Protein AF-A0A925XJ04-F1 (afdb_monomer_lite)

Structure (mmCIF, N/CA/C/O backbone):
data_AF-A0A925XJ04-F1
#
_entry.id   AF-A0A925XJ04-F1
#
loop_
_atom_site.group_PDB
_atom_site.id
_atom_site.type_symbol
_atom_site.label_atom_id
_atom_site.label_alt_id
_atom_site.label_comp_id
_atom_site.label_asym_id
_atom_site.label_entity_id
_atom_site.label_seq_id
_atom_site.pdbx_PDB_ins_code
_atom_site.Cartn_x
_atom_site.Cartn_y
_atom_site.Cartn_z
_atom_site.occupancy
_atom_site.B_iso_or_equiv
_atom_site.auth_seq_id
_atom_site.auth_comp_id
_atom_site.auth_asym_id
_atom_site.auth_atom_id
_atom_site.pdbx_PDB_model_num
ATOM 1 N N . ARG A 1 1 ? -21.674 -12.844 36.678 1.00 76.94 1 ARG A N 1
ATOM 2 C CA . ARG A 1 1 ? -20.861 -11.902 37.488 1.00 76.94 1 ARG A CA 1
ATOM 3 C C . ARG A 1 1 ? -21.159 -10.450 37.119 1.00 76.94 1 ARG A C 1
ATOM 5 O O . ARG A 1 1 ? -21.775 -9.791 37.933 1.00 76.94 1 ARG A O 1
ATOM 12 N N . ASP A 1 2 ? -20.842 -9.967 35.911 1.00 85.88 2 ASP A N 1
ATOM 13 C CA . ASP A 1 2 ? -21.192 -8.582 35.511 1.00 85.88 2 ASP A CA 1
ATOM 14 C C . ASP A 1 2 ? -22.709 -8.301 35.586 1.00 85.88 2 ASP A C 1
ATOM 16 O O . ASP A 1 2 ? -23.141 -7.323 36.190 1.00 85.88 2 ASP A O 1
ATOM 20 N N . ALA A 1 3 ? -23.526 -9.244 35.099 1.00 86.69 3 ALA A N 1
ATOM 21 C CA . ALA A 1 3 ? -24.985 -9.147 35.174 1.00 86.69 3 ALA A CA 1
ATOM 22 C C . ALA A 1 3 ? -25.527 -8.986 36.609 1.00 86.69 3 ALA A C 1
ATOM 24 O O . ALA A 1 3 ? -26.450 -8.213 36.834 1.00 86.69 3 ALA A O 1
ATOM 25 N N . GLU A 1 4 ? -24.932 -9.680 37.582 1.00 89.44 4 GLU A N 1
ATOM 26 C CA . GLU A 1 4 ? -25.320 -9.614 38.998 1.00 89.44 4 GLU A CA 1
ATOM 27 C C . GLU A 1 4 ? -25.029 -8.233 39.594 1.00 89.44 4 GLU A C 1
ATOM 29 O O . GLU A 1 4 ? -25.876 -7.652 40.268 1.00 89.44 4 GLU A O 1
ATOM 34 N N . SER A 1 5 ? -23.856 -7.671 39.285 1.00 90.81 5 SER A N 1
ATOM 35 C CA . SER A 1 5 ? -23.479 -6.332 39.743 1.00 90.81 5 SER A CA 1
ATOM 36 C C . SER A 1 5 ? -24.408 -5.261 39.174 1.00 90.81 5 SER A C 1
ATOM 38 O O . SER A 1 5 ? -24.894 -4.421 39.925 1.00 90.81 5 SER A O 1
ATOM 40 N N . GLN A 1 6 ? -24.701 -5.324 37.870 1.00 91.62 6 GLN A N 1
ATOM 41 C CA . GLN A 1 6 ? -25.599 -4.375 37.204 1.00 91.62 6 GLN A CA 1
ATOM 42 C C . GLN A 1 6 ? -27.034 -4.464 37.734 1.00 91.62 6 GLN A C 1
ATOM 44 O O . GLN A 1 6 ? -27.699 -3.443 37.879 1.00 91.62 6 GLN A O 1
ATOM 49 N N . ILE A 1 7 ? -27.525 -5.677 38.017 1.00 92.00 7 ILE A N 1
ATOM 50 C CA . ILE A 1 7 ? -28.859 -5.868 38.599 1.00 92.00 7 ILE A CA 1
ATOM 51 C C . ILE A 1 7 ? -28.912 -5.248 39.996 1.00 92.00 7 ILE A C 1
ATOM 53 O O . ILE A 1 7 ? -29.837 -4.490 40.267 1.00 92.00 7 ILE A O 1
ATOM 57 N N . ARG A 1 8 ? -27.917 -5.506 40.854 1.00 90.94 8 ARG A N 1
ATOM 58 C CA . ARG A 1 8 ? -27.863 -4.927 42.204 1.00 90.94 8 ARG A CA 1
ATOM 59 C C . ARG A 1 8 ? -27.814 -3.399 42.177 1.00 90.94 8 ARG A C 1
ATOM 61 O O . ARG A 1 8 ? -28.630 -2.768 42.835 1.00 90.94 8 ARG A O 1
ATOM 68 N N . GLU A 1 9 ? -26.932 -2.820 41.367 1.00 92.12 9 GLU A N 1
ATOM 69 C CA . GLU A 1 9 ? -26.820 -1.364 41.197 1.00 92.12 9 GLU A CA 1
ATOM 70 C C . GLU A 1 9 ? -28.155 -0.745 40.754 1.00 92.12 9 GLU A C 1
ATOM 72 O O . GLU A 1 9 ? -28.598 0.270 41.284 1.00 92.12 9 GLU A O 1
ATOM 77 N N . LYS A 1 10 ? -28.855 -1.393 39.817 1.00 91.56 10 LYS A N 1
ATOM 78 C CA . LYS A 1 10 ? -30.147 -0.898 39.329 1.00 91.56 10 LYS A CA 1
ATOM 79 C C . LYS A 1 10 ? -31.287 -1.098 40.317 1.00 91.56 10 LYS A C 1
ATOM 81 O O . LYS A 1 10 ? -32.217 -0.291 40.297 1.00 91.56 10 LYS A O 1
ATOM 86 N N . ILE A 1 11 ? -31.223 -2.119 41.171 1.00 90.25 11 ILE A N 1
ATOM 87 C CA . ILE A 1 11 ? -32.137 -2.260 42.309 1.00 90.25 11 ILE A CA 1
ATOM 88 C C . ILE A 1 11 ? -31.899 -1.110 43.290 1.00 90.25 11 ILE A C 1
ATOM 90 O O . ILE A 1 11 ? -32.861 -0.456 43.661 1.00 90.25 11 ILE A O 1
ATOM 94 N N . GLU A 1 12 ? -30.653 -0.802 43.644 1.00 89.56 12 GLU A N 1
ATOM 95 C CA . GLU A 1 12 ? -30.333 0.314 44.548 1.00 89.56 12 GLU A CA 1
ATOM 96 C C . GLU A 1 12 ? -30.796 1.671 43.986 1.00 89.56 12 GLU A C 1
ATOM 98 O O . GLU A 1 12 ? -31.385 2.470 44.710 1.00 89.56 12 GLU A O 1
ATOM 103 N N . GLU A 1 13 ? -30.610 1.911 42.684 1.00 89.06 13 GLU A N 1
ATOM 104 C CA . GLU A 1 13 ? -31.005 3.165 42.026 1.00 89.06 13 GLU A CA 1
ATOM 105 C C . GLU A 1 13 ? -32.529 3.333 41.900 1.00 89.06 13 GLU A C 1
ATOM 107 O O . GLU A 1 13 ? -33.061 4.419 42.123 1.00 89.06 13 GLU A O 1
ATOM 112 N N . ASN A 1 14 ? -33.248 2.276 41.507 1.00 87.19 14 ASN A N 1
ATOM 113 C CA . ASN A 1 14 ? -34.679 2.373 41.184 1.00 87.19 14 ASN A CA 1
ATOM 114 C C . ASN A 1 14 ? -35.592 1.966 42.344 1.00 87.19 14 ASN A C 1
ATOM 116 O O . ASN A 1 14 ? -36.753 2.384 42.393 1.00 87.19 14 ASN A O 1
ATOM 120 N N . LEU A 1 15 ? -35.091 1.126 43.248 1.00 87.56 15 LEU A N 1
ATOM 121 C CA . LEU A 1 15 ? -35.811 0.515 44.363 1.00 87.56 15 LEU A CA 1
ATOM 122 C C . LEU A 1 15 ? -35.001 0.638 45.676 1.00 87.56 15 LEU A C 1
ATOM 124 O O . LEU A 1 15 ? -34.716 -0.379 46.314 1.00 87.56 15 LEU A O 1
ATOM 128 N N . PRO A 1 16 ? -34.629 1.862 46.100 1.00 84.06 16 PRO A N 1
ATOM 129 C CA . PRO A 1 16 ? -33.837 2.068 47.308 1.00 84.06 16 PRO A CA 1
ATOM 130 C C . PRO A 1 16 ? -34.540 1.497 48.547 1.00 84.06 16 PRO A C 1
ATOM 132 O O . PRO A 1 16 ? -35.733 1.722 48.780 1.00 84.06 16 PRO A O 1
ATOM 135 N N . THR A 1 17 ? -33.781 0.759 49.357 1.00 76.44 17 THR A N 1
ATOM 136 C CA . THR A 1 17 ? -34.261 0.084 50.574 1.00 76.44 17 THR A CA 1
ATOM 137 C C . THR A 1 17 ? -34.608 1.056 51.700 1.00 76.44 17 THR A C 1
ATOM 139 O O . THR A 1 17 ? -35.440 0.733 52.541 1.00 76.44 17 THR A O 1
ATOM 142 N N . GLU A 1 18 ? -34.026 2.257 51.686 1.00 76.06 18 GLU A N 1
ATOM 143 C CA . GLU A 1 18 ? -34.260 3.334 52.661 1.00 76.06 18 GLU A CA 1
ATOM 144 C C . GLU A 1 18 ? -35.647 3.985 52.526 1.00 76.06 18 GLU A C 1
ATOM 146 O O . GLU A 1 18 ? -36.105 4.691 53.423 1.00 76.06 18 GLU A O 1
ATOM 151 N N . VAL A 1 19 ? -36.335 3.754 51.405 1.00 75.88 19 VAL A N 1
ATOM 152 C CA . VAL A 1 19 ? -37.670 4.296 51.152 1.00 75.88 19 VAL A CA 1
ATOM 153 C C . VAL A 1 19 ? -38.719 3.301 51.649 1.00 75.88 19 VAL A C 1
ATOM 155 O O . VAL A 1 19 ? -38.916 2.238 51.052 1.00 75.88 19 VAL A O 1
ATOM 158 N N . GLU A 1 20 ? -39.396 3.657 52.746 1.00 65.81 20 GLU A N 1
ATOM 159 C CA . GLU A 1 20 ? -40.452 2.843 53.372 1.00 65.81 20 GLU A CA 1
ATOM 160 C C . GLU A 1 20 ? -41.748 2.799 52.538 1.00 65.81 20 GLU A C 1
ATOM 162 O O . GLU A 1 20 ? -42.448 1.785 52.541 1.00 65.81 20 GLU A O 1
ATOM 167 N N . ASP A 1 21 ? -42.064 3.864 51.787 1.00 77.12 21 ASP A N 1
ATOM 168 C CA . ASP A 1 21 ? -43.253 3.914 50.925 1.00 77.12 21 ASP A CA 1
ATOM 169 C C . ASP A 1 21 ? -42.982 3.269 49.556 1.00 77.12 21 ASP A C 1
ATOM 171 O O . ASP A 1 21 ? -42.320 3.834 48.683 1.00 77.12 21 ASP A O 1
ATOM 175 N N . ASP A 1 22 ? -43.564 2.090 49.332 1.00 71.56 22 ASP A N 1
ATOM 176 C CA . ASP A 1 22 ? -43.442 1.342 48.076 1.00 71.56 22 ASP A CA 1
ATOM 177 C C . ASP A 1 22 ? -43.975 2.109 46.846 1.00 71.56 22 ASP A C 1
ATOM 179 O O . ASP A 1 22 ? -43.610 1.799 45.710 1.00 71.56 22 ASP A O 1
ATOM 183 N N . ARG A 1 23 ? -44.804 3.149 47.034 1.00 73.19 23 ARG A N 1
ATOM 184 C CA . ARG A 1 23 ? -45.287 4.014 45.938 1.00 73.19 23 ARG A CA 1
ATOM 185 C C . ARG A 1 23 ? -44.207 4.927 45.370 1.00 73.19 23 ARG A C 1
ATOM 187 O O . ARG A 1 23 ? -44.336 5.363 44.228 1.00 73.19 23 ARG A O 1
ATOM 194 N N . LEU A 1 24 ? -43.170 5.213 46.152 1.00 73.81 24 LEU A N 1
ATOM 195 C CA . LEU A 1 24 ? -42.031 6.033 45.740 1.00 73.81 24 LEU A CA 1
ATOM 196 C C . LEU A 1 24 ? -40.958 5.209 45.010 1.00 73.81 24 LEU A C 1
ATOM 198 O O . LEU A 1 24 ? -40.044 5.780 44.418 1.00 73.81 24 LEU A O 1
ATOM 202 N N . ARG A 1 25 ? -41.080 3.875 45.002 1.00 83.62 25 ARG A N 1
ATOM 203 C CA . ARG A 1 25 ? -40.173 2.972 44.288 1.00 83.62 25 ARG A CA 1
ATOM 204 C C . ARG A 1 25 ? -40.538 2.868 42.811 1.00 83.62 25 ARG A C 1
ATOM 206 O O . ARG A 1 25 ? -41.686 2.595 42.444 1.00 83.62 25 ARG A O 1
ATOM 213 N N . ASN A 1 26 ? -39.547 3.019 41.937 1.00 90.25 26 ASN A N 1
ATOM 214 C CA . ASN A 1 26 ? -39.756 3.049 40.494 1.00 90.25 26 ASN A CA 1
ATOM 215 C C . ASN A 1 26 ? -39.677 1.648 39.863 1.00 90.25 26 ASN A C 1
ATOM 217 O O . ASN A 1 26 ? -38.801 1.327 39.057 1.00 90.25 26 ASN A O 1
ATOM 221 N N . TRP A 1 27 ? -40.650 0.805 40.206 1.00 89.62 27 TRP A N 1
ATOM 222 C CA . TRP A 1 27 ? -40.790 -0.553 39.666 1.00 89.62 27 TRP A CA 1
ATOM 223 C C . TRP A 1 27 ? -40.925 -0.593 38.140 1.00 89.62 27 TRP A C 1
ATOM 225 O O . TRP A 1 27 ? -40.477 -1.543 37.496 1.00 89.62 27 TRP A O 1
ATOM 235 N N . GLN A 1 28 ? -41.518 0.447 37.550 1.00 90.38 28 GLN A N 1
ATOM 236 C CA . GLN A 1 28 ? -41.688 0.547 36.106 1.00 90.38 28 GLN A CA 1
ATOM 237 C C . GLN A 1 28 ? -40.343 0.768 35.399 1.00 90.38 28 GLN A C 1
ATOM 239 O O . GLN A 1 28 ? -40.074 0.112 34.393 1.00 90.38 28 GLN A O 1
ATOM 244 N N . ALA A 1 29 ? -39.478 1.636 35.938 1.00 90.50 29 ALA A N 1
ATOM 245 C CA . ALA A 1 29 ? -38.125 1.828 35.420 1.00 90.50 29 ALA A CA 1
ATOM 246 C C . ALA A 1 29 ? -37.278 0.558 35.556 1.00 90.50 29 ALA A C 1
ATOM 248 O O . ALA A 1 29 ? -36.592 0.187 34.602 1.00 90.50 29 ALA A O 1
ATOM 249 N N . MET A 1 30 ? -37.400 -0.160 36.679 1.00 92.25 30 MET A N 1
ATOM 250 C CA . MET A 1 30 ? -36.722 -1.445 36.861 1.00 92.25 30 MET A CA 1
ATOM 251 C C . MET A 1 30 ? -37.160 -2.464 35.799 1.00 92.25 30 MET A C 1
ATOM 253 O O . MET A 1 30 ? -36.319 -3.042 35.111 1.00 92.25 30 MET A O 1
ATOM 257 N N . ALA A 1 31 ? -38.470 -2.637 35.592 1.00 92.00 31 ALA A N 1
ATOM 258 C CA . ALA A 1 31 ? -38.998 -3.543 34.572 1.00 92.00 31 ALA A CA 1
ATOM 259 C C . ALA A 1 31 ? -38.535 -3.156 33.156 1.00 92.00 31 ALA A C 1
ATOM 261 O O . ALA A 1 31 ? -38.070 -4.011 32.402 1.00 92.00 31 ALA A O 1
ATOM 262 N N . MET A 1 32 ? -38.593 -1.867 32.799 1.00 92.69 32 MET A N 1
ATOM 263 C CA . MET A 1 32 ? -38.111 -1.385 31.500 1.00 92.69 32 MET A CA 1
ATOM 264 C C . MET A 1 32 ? -36.618 -1.652 31.298 1.00 92.69 32 MET A C 1
ATOM 266 O O . MET A 1 32 ? -36.220 -2.091 30.217 1.00 92.69 32 MET A O 1
ATOM 270 N N . TRP A 1 33 ? -35.791 -1.400 32.315 1.00 94.12 33 TRP A N 1
ATOM 271 C CA . TRP A 1 33 ? -34.350 -1.620 32.228 1.00 94.12 33 TRP A CA 1
ATOM 272 C C . TRP A 1 33 ? -34.021 -3.099 32.024 1.00 94.12 33 TRP A C 1
ATOM 274 O O . TRP A 1 33 ? -33.297 -3.438 31.087 1.00 94.12 33 TRP A O 1
ATOM 284 N N . VAL A 1 34 ? -34.603 -3.982 32.840 1.00 92.00 34 VAL A N 1
ATOM 285 C CA . VAL A 1 34 ? -34.387 -5.432 32.749 1.00 92.00 34 VAL A CA 1
ATOM 286 C C . VAL A 1 34 ? -34.826 -5.964 31.381 1.00 92.00 34 VAL A C 1
ATOM 288 O O . VAL A 1 34 ? -34.091 -6.722 30.743 1.00 92.00 34 VAL A O 1
ATOM 291 N N . ASN A 1 35 ? -35.994 -5.535 30.895 1.00 93.31 35 ASN A N 1
ATOM 292 C CA . ASN A 1 35 ? -36.507 -5.944 29.588 1.00 93.31 35 ASN A CA 1
ATOM 293 C C . ASN A 1 35 ? -35.606 -5.446 28.448 1.00 93.31 35 ASN A C 1
ATOM 295 O O . ASN A 1 35 ? -35.312 -6.195 27.522 1.00 93.31 35 ASN A O 1
ATOM 299 N N . ARG A 1 36 ? -35.111 -4.205 28.524 1.00 92.69 36 ARG A N 1
ATOM 300 C CA . ARG A 1 36 ? -34.204 -3.641 27.515 1.00 92.69 36 ARG A CA 1
ATOM 301 C C . ARG A 1 36 ? -32.829 -4.310 27.522 1.00 92.69 36 ARG A C 1
ATOM 303 O O . ARG A 1 36 ? -32.250 -4.508 26.459 1.00 92.69 36 ARG A O 1
ATOM 310 N N . ARG A 1 37 ? -32.285 -4.612 28.702 1.00 91.25 37 ARG A N 1
ATOM 311 C CA . ARG A 1 37 ? -30.923 -5.143 28.863 1.00 91.25 37 ARG A CA 1
ATOM 312 C C . ARG A 1 37 ? -30.836 -6.631 28.544 1.00 91.25 37 ARG A C 1
ATOM 314 O O . ARG A 1 37 ? -29.895 -7.040 27.873 1.00 91.25 37 ARG A O 1
ATOM 321 N N . TYR A 1 38 ? -31.798 -7.415 29.024 1.00 90.25 38 TYR A N 1
ATOM 322 C CA . TYR A 1 38 ? -31.769 -8.879 28.959 1.00 90.25 38 TYR A CA 1
ATOM 323 C C . TYR A 1 38 ? -32.889 -9.471 28.093 1.00 90.25 38 TYR A C 1
ATOM 325 O O . TYR A 1 38 ? -33.037 -10.687 28.038 1.00 90.25 38 TYR A O 1
ATOM 333 N N . GLY A 1 39 ? -33.707 -8.641 27.433 1.00 89.12 39 GLY A N 1
ATOM 334 C CA . GLY A 1 39 ? -34.817 -9.120 26.604 1.00 89.12 39 GLY A CA 1
ATOM 335 C C . GLY A 1 39 ? -35.906 -9.839 27.404 1.00 89.12 39 GLY A C 1
ATOM 336 O O . GLY A 1 39 ? -36.631 -10.667 26.855 1.00 89.12 39 GLY A O 1
ATOM 337 N N . LEU A 1 40 ? -36.000 -9.583 28.714 1.00 88.62 40 LEU A N 1
ATOM 338 C CA . LEU A 1 40 ? -37.040 -10.187 29.542 1.00 88.62 40 LEU A CA 1
ATOM 339 C C . LEU A 1 40 ? -38.404 -9.573 29.193 1.00 88.62 40 LEU A C 1
ATOM 341 O O . LEU A 1 40 ? -38.497 -8.447 28.714 1.00 88.62 40 LEU A O 1
ATOM 345 N N . ASN A 1 41 ? -39.474 -10.329 29.420 1.00 89.06 41 ASN A N 1
ATOM 346 C CA . ASN A 1 41 ? -40.849 -9.855 29.276 1.00 89.06 41 ASN A CA 1
ATOM 347 C C . ASN A 1 41 ? -41.478 -9.779 30.668 1.00 89.06 41 ASN A C 1
ATOM 349 O O . ASN A 1 41 ? -42.239 -10.661 31.055 1.00 89.06 41 ASN A O 1
ATOM 353 N N . THR A 1 42 ? -41.040 -8.800 31.457 1.00 89.31 42 THR A N 1
ATOM 354 C CA . THR A 1 42 ? -41.420 -8.636 32.869 1.00 89.31 42 THR A CA 1
ATOM 355 C C . THR A 1 42 ? -42.178 -7.328 33.051 1.00 89.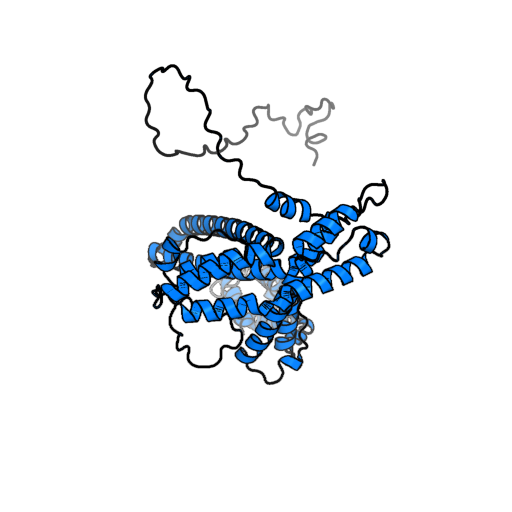31 42 THR A C 1
ATOM 357 O O . THR A 1 42 ? -41.892 -6.344 32.370 1.00 89.31 42 THR A O 1
ATOM 360 N N . ASN A 1 43 ? -43.134 -7.285 33.974 1.00 91.50 43 ASN A N 1
ATOM 361 C CA . ASN A 1 43 ? -43.888 -6.070 34.299 1.00 91.50 43 ASN A CA 1
ATOM 362 C C . ASN A 1 43 ? -43.712 -5.671 35.772 1.00 91.50 43 ASN A C 1
ATOM 364 O O . ASN A 1 43 ? -43.231 -6.447 36.595 1.00 91.50 43 ASN A O 1
ATOM 368 N N . ASP A 1 44 ? -44.104 -4.442 36.104 1.00 89.75 44 ASP A N 1
ATOM 369 C CA . ASP A 1 44 ? -44.016 -3.879 37.455 1.00 89.75 44 ASP A CA 1
ATOM 370 C C . ASP A 1 44 ? -44.756 -4.738 38.496 1.00 89.75 44 ASP A C 1
ATOM 372 O O . ASP A 1 44 ? -44.264 -4.939 39.605 1.00 89.75 44 ASP A O 1
ATOM 376 N N . ARG A 1 45 ? -45.913 -5.299 38.127 1.00 88.19 45 ARG A N 1
ATOM 377 C CA . ARG A 1 45 ? -46.722 -6.160 39.004 1.00 88.19 45 ARG A CA 1
ATOM 378 C C . ARG A 1 45 ? -46.027 -7.475 39.340 1.00 88.19 45 ARG A C 1
ATOM 380 O O . ARG A 1 45 ? -46.148 -7.948 40.464 1.00 88.19 45 ARG A O 1
ATOM 387 N N . GLU A 1 46 ? -45.334 -8.078 38.383 1.00 88.88 46 GLU A N 1
ATOM 388 C CA . GLU A 1 46 ? -44.554 -9.299 38.588 1.00 88.88 46 GLU A CA 1
ATOM 389 C C . GLU A 1 46 ? -43.369 -9.049 39.513 1.00 88.88 46 GLU A C 1
ATOM 391 O O . GLU A 1 46 ? -43.179 -9.810 40.455 1.00 88.88 46 GLU A O 1
ATOM 396 N N . LEU A 1 47 ? -42.622 -7.963 39.300 1.00 89.56 47 LEU A N 1
ATOM 397 C CA . LEU A 1 47 ? -41.483 -7.628 40.159 1.00 89.56 47 LEU A CA 1
ATOM 398 C C . LEU A 1 47 ? -41.926 -7.338 41.601 1.00 89.56 47 LEU A C 1
ATOM 400 O O . LEU A 1 47 ? -41.306 -7.827 42.542 1.00 89.56 47 LEU A O 1
ATOM 404 N N . LYS A 1 48 ? -43.052 -6.634 41.777 1.00 88.81 48 LYS A N 1
ATOM 405 C CA . LYS A 1 48 ? -43.657 -6.397 43.099 1.00 88.81 48 LYS A CA 1
ATOM 406 C C . LYS A 1 48 ? -44.072 -7.681 43.814 1.00 88.81 48 LYS A C 1
ATOM 408 O O . LYS A 1 48 ? -43.979 -7.745 45.033 1.00 88.81 48 LYS A O 1
ATOM 413 N N . LYS A 1 49 ? -44.540 -8.696 43.077 1.00 90.81 49 LYS A N 1
ATOM 414 C CA . LYS A 1 49 ? -44.933 -9.997 43.651 1.00 90.81 49 LYS A CA 1
ATOM 415 C C . LYS A 1 49 ? -43.745 -10.812 44.153 1.00 90.81 49 LYS A C 1
ATOM 417 O O . LYS A 1 49 ? -43.921 -11.570 45.096 1.00 90.81 49 LYS A O 1
ATOM 422 N N . VAL A 1 50 ? -42.586 -10.678 43.511 1.00 89.06 50 VAL A N 1
ATOM 423 C CA . VAL A 1 50 ? -41.343 -11.334 43.944 1.00 89.06 50 VAL A CA 1
ATOM 424 C C . VAL A 1 50 ? -40.831 -10.711 45.246 1.00 89.06 50 VAL A C 1
ATOM 426 O O . VAL A 1 50 ? -40.335 -11.421 46.110 1.00 89.06 50 VAL A O 1
ATOM 429 N N . GLY A 1 51 ? -41.010 -9.396 45.417 1.00 86.19 51 GLY A N 1
ATOM 430 C CA . GLY A 1 51 ? -40.544 -8.677 46.604 1.00 86.19 51 GLY A CA 1
ATOM 431 C C . GLY A 1 51 ? -39.038 -8.401 46.567 1.00 86.19 51 GLY A C 1
ATOM 432 O O . GLY A 1 51 ? -38.297 -9.037 45.823 1.00 86.19 51 GLY A O 1
ATOM 433 N N . LEU A 1 52 ? -38.580 -7.405 47.333 1.00 84.38 52 LEU A N 1
ATOM 434 C CA . LEU A 1 52 ? -37.197 -6.906 47.253 1.00 84.38 52 LEU A CA 1
ATOM 435 C C . LEU A 1 52 ? -36.143 -7.938 47.663 1.00 84.38 52 LEU A C 1
ATOM 437 O O . LEU A 1 52 ? -35.089 -7.993 47.033 1.00 84.38 52 LEU A O 1
ATOM 441 N N . ASP A 1 53 ? -36.444 -8.758 48.669 1.00 84.56 53 ASP A N 1
ATOM 442 C CA . ASP A 1 53 ? -35.491 -9.711 49.244 1.00 84.56 53 ASP A CA 1
ATOM 443 C C . ASP A 1 53 ? -35.062 -10.781 48.226 1.00 84.56 53 ASP A C 1
ATOM 445 O O . ASP A 1 53 ? -33.894 -11.165 48.168 1.00 84.56 53 ASP A O 1
ATOM 449 N N . GLU A 1 54 ? -35.988 -11.215 47.364 1.00 89.69 54 GLU A N 1
ATOM 450 C CA . GLU A 1 54 ? -35.744 -12.241 46.341 1.00 89.69 54 GLU A CA 1
ATOM 451 C C . GLU A 1 54 ? -35.512 -11.658 44.938 1.00 89.69 54 GLU A C 1
ATOM 453 O O . GLU A 1 54 ? -35.103 -12.377 44.020 1.00 89.69 54 GLU A O 1
ATOM 458 N N . LEU A 1 55 ? -35.732 -10.350 44.749 1.00 90.00 55 LEU A N 1
ATOM 459 C CA . LEU A 1 55 ? -35.709 -9.698 43.438 1.00 90.00 55 LEU A CA 1
ATOM 460 C C . LEU A 1 55 ? -34.373 -9.874 42.715 1.00 90.00 55 LEU A C 1
ATOM 462 O O . LEU A 1 55 ? -34.355 -10.153 41.515 1.00 90.00 55 LEU A O 1
ATOM 466 N N . ASN A 1 56 ? -33.260 -9.721 43.435 1.00 90.81 56 ASN A N 1
ATOM 467 C CA . ASN A 1 56 ? -31.927 -9.852 42.855 1.00 90.81 56 ASN A CA 1
ATOM 468 C C . ASN A 1 56 ? -31.699 -11.274 42.320 1.00 90.81 56 ASN A C 1
ATOM 470 O O . ASN A 1 56 ? -31.371 -11.453 41.149 1.00 90.81 56 ASN A O 1
ATOM 474 N N . SER A 1 57 ? -31.949 -12.295 43.145 1.00 91.38 57 SER A N 1
ATOM 475 C CA . SER A 1 57 ? -31.790 -13.699 42.754 1.00 91.38 57 SER A CA 1
ATOM 476 C C . SER A 1 57 ? -32.740 -14.095 41.620 1.00 91.38 57 SER A C 1
ATOM 478 O O . SER A 1 57 ? -32.317 -14.771 40.681 1.00 91.38 57 SER A O 1
ATOM 480 N N . TYR A 1 58 ? -33.992 -13.628 41.659 1.00 92.81 58 TYR A N 1
ATOM 481 C CA . TYR A 1 58 ? -34.985 -13.863 40.610 1.00 92.81 58 TYR A CA 1
ATOM 482 C C . TYR A 1 58 ? -34.562 -13.266 39.262 1.00 92.81 58 TYR A C 1
ATOM 484 O O . TYR A 1 58 ? -34.554 -13.957 38.239 1.00 92.81 58 TYR A O 1
ATOM 492 N N . LEU A 1 59 ? -34.177 -11.987 39.250 1.00 92.00 59 LEU A N 1
ATOM 493 C CA . LEU A 1 59 ? -33.731 -11.307 38.037 1.00 92.00 59 LEU A CA 1
ATOM 494 C C . LEU A 1 59 ? -32.416 -11.880 37.517 1.00 92.00 59 LEU A C 1
ATOM 496 O O . LEU A 1 59 ? -32.256 -12.020 36.306 1.00 92.00 59 LEU A O 1
ATOM 500 N N . TYR A 1 60 ? -31.500 -12.248 38.413 1.00 92.50 60 TYR A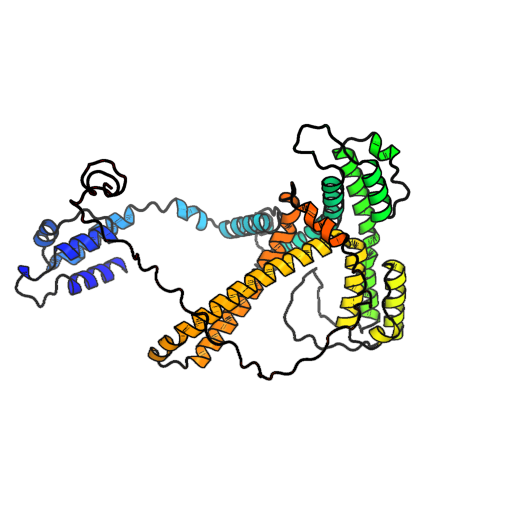 N 1
ATOM 501 C CA . TYR A 1 60 ? -30.227 -12.851 38.046 1.00 92.50 60 TYR A CA 1
ATOM 502 C C . TYR A 1 60 ? -30.412 -14.201 37.348 1.00 92.50 60 TYR A C 1
ATOM 504 O O . TYR A 1 60 ? -29.827 -14.411 36.287 1.00 92.50 60 TYR A O 1
ATOM 512 N N . GLN A 1 61 ? -31.270 -15.083 37.871 1.00 92.69 61 GLN A N 1
ATOM 513 C CA . GLN A 1 61 ? -31.561 -16.368 37.223 1.00 92.69 61 GLN A CA 1
ATOM 514 C C . GLN A 1 61 ? -32.204 -16.180 35.849 1.00 92.69 61 GLN A C 1
ATOM 516 O O . GLN A 1 61 ? -31.744 -16.752 34.864 1.00 92.69 61 GLN A O 1
ATOM 521 N N . ARG A 1 62 ? -33.200 -15.294 35.734 1.00 92.75 62 ARG A N 1
ATOM 522 C CA . ARG A 1 62 ? -33.820 -15.012 34.430 1.00 92.75 62 ARG A CA 1
ATOM 523 C C . ARG A 1 62 ? -32.846 -14.369 33.441 1.00 92.75 62 ARG A C 1
ATOM 525 O O . ARG A 1 62 ? -32.935 -14.639 32.245 1.00 92.75 62 ARG A O 1
ATOM 532 N N . ALA A 1 63 ? -31.925 -13.533 33.916 1.00 91.00 63 ALA A N 1
ATOM 533 C CA . ALA A 1 63 ? -30.858 -12.981 33.092 1.00 91.00 63 ALA A CA 1
ATOM 534 C C . ALA A 1 63 ? -29.885 -14.075 32.628 1.00 91.00 63 ALA A C 1
ATOM 536 O O . ALA A 1 63 ? -29.499 -14.067 31.463 1.00 91.00 63 ALA A O 1
ATOM 537 N N . LEU A 1 64 ? -29.530 -15.042 33.483 1.00 90.75 64 LEU A N 1
ATOM 538 C CA . LEU A 1 64 ? -28.723 -16.203 33.091 1.00 90.75 64 LEU A CA 1
ATOM 539 C C . LEU A 1 64 ? -29.429 -17.060 32.039 1.00 90.75 64 LEU A C 1
ATOM 541 O O . LEU A 1 64 ? -28.804 -17.401 31.038 1.00 90.75 64 LEU A O 1
ATOM 545 N N . ASP A 1 65 ? -30.721 -17.341 32.209 1.00 90.19 65 ASP A N 1
ATOM 546 C CA . ASP A 1 65 ? -31.514 -18.077 31.219 1.00 90.19 65 ASP A CA 1
ATOM 547 C C . ASP A 1 65 ? -31.568 -17.340 29.879 1.00 90.19 65 ASP A C 1
ATOM 549 O O . ASP A 1 65 ? -31.450 -17.951 28.818 1.00 90.19 65 ASP A O 1
ATOM 553 N N . ALA A 1 66 ? -31.739 -16.016 29.910 1.00 89.62 66 ALA A N 1
ATOM 554 C CA . ALA A 1 66 ? -31.724 -15.193 28.708 1.00 89.62 66 ALA A CA 1
ATOM 555 C C . ALA A 1 66 ? -30.345 -15.194 28.033 1.00 89.62 66 ALA A C 1
ATOM 557 O O . ALA A 1 66 ? -30.265 -15.347 26.816 1.00 89.62 66 ALA A O 1
ATOM 558 N N . ILE A 1 67 ? -29.263 -15.090 28.812 1.00 87.50 67 ILE A N 1
ATOM 559 C CA . ILE A 1 67 ? -27.889 -15.158 28.302 1.00 87.50 67 ILE A CA 1
ATOM 560 C C . ILE A 1 67 ? -27.595 -16.546 27.709 1.00 87.50 67 ILE A C 1
ATOM 562 O O . ILE A 1 67 ? -26.976 -16.652 26.653 1.00 87.50 67 ILE A O 1
ATOM 566 N N . GLY A 1 68 ? -28.075 -17.613 28.348 1.00 86.25 68 GLY A N 1
ATOM 567 C CA . GLY A 1 68 ? -27.896 -18.991 27.892 1.00 86.25 68 GLY A CA 1
ATOM 568 C C . GLY A 1 68 ? -28.616 -19.317 26.581 1.00 86.25 68 GLY A C 1
ATOM 569 O O . GLY A 1 68 ? -28.256 -20.287 25.920 1.00 86.25 68 GLY A O 1
ATOM 570 N N . ARG A 1 69 ? -29.604 -18.508 26.173 1.00 87.56 69 ARG A N 1
ATOM 571 C CA . ARG A 1 69 ? -30.300 -18.651 24.882 1.00 87.56 69 ARG A CA 1
ATOM 572 C C . ARG A 1 69 ? -29.520 -18.086 23.698 1.00 87.56 69 ARG A C 1
ATOM 574 O O . ARG A 1 69 ? -29.916 -18.351 22.565 1.00 87.56 69 ARG A O 1
ATOM 581 N N . PHE A 1 70 ? -28.469 -17.293 23.920 1.00 85.44 70 PHE A N 1
ATOM 582 C CA . PHE A 1 70 ? -27.679 -16.773 22.807 1.00 85.44 70 PHE A CA 1
ATOM 583 C C . PHE A 1 70 ? -26.930 -17.908 22.110 1.00 85.44 70 PHE A C 1
ATOM 585 O O . PHE A 1 70 ? -26.166 -18.651 22.727 1.00 85.44 70 PHE A O 1
ATOM 592 N N . ASP A 1 71 ? -27.141 -18.019 20.801 1.00 85.81 71 ASP A N 1
ATOM 593 C CA . ASP A 1 71 ? -26.400 -18.954 19.970 1.00 85.81 71 ASP A CA 1
ATOM 594 C C . ASP A 1 71 ? -25.011 -18.388 19.652 1.00 85.81 71 ASP A C 1
ATOM 596 O O . ASP A 1 71 ? -24.854 -17.453 18.867 1.00 85.81 71 ASP A O 1
ATOM 600 N N . PHE A 1 72 ? -23.987 -18.979 20.265 1.00 86.25 72 PHE A N 1
ATOM 601 C CA . PHE A 1 72 ? -22.587 -18.655 19.996 1.00 86.25 72 PHE A CA 1
ATOM 602 C C . PHE A 1 72 ? -21.983 -19.497 18.862 1.00 86.25 72 PHE A C 1
ATOM 604 O O . PHE A 1 72 ? -20.778 -19.414 18.620 1.00 86.25 72 PHE A O 1
ATOM 611 N N . SER A 1 73 ? -22.782 -20.291 18.137 1.00 89.12 73 SER A N 1
ATOM 612 C CA . SER A 1 73 ? -22.313 -21.063 16.979 1.00 89.12 73 SER A CA 1
ATOM 613 C C . SER A 1 73 ? -21.545 -20.221 15.949 1.00 89.12 73 SER A C 1
ATOM 615 O O . SER A 1 73 ? -20.490 -20.689 15.519 1.00 89.12 73 SER A O 1
ATOM 617 N N . PRO A 1 74 ? -21.941 -18.970 15.614 1.00 87.00 74 PRO A N 1
ATOM 618 C CA . PRO A 1 74 ? -21.164 -18.122 14.702 1.00 87.00 74 PRO A CA 1
ATOM 619 C C . PRO A 1 74 ? -19.751 -17.798 15.208 1.00 87.00 74 PRO A C 1
ATOM 621 O O . PRO A 1 74 ? -18.833 -17.610 14.415 1.00 87.00 74 PRO A O 1
ATOM 624 N N . VAL A 1 75 ? -19.555 -17.761 16.531 1.00 87.88 75 VAL A N 1
ATOM 625 C CA . VAL A 1 75 ? -18.265 -17.421 17.150 1.00 87.88 75 VAL A CA 1
ATOM 626 C C . VAL A 1 75 ? -17.315 -18.625 17.174 1.00 87.88 75 VAL A C 1
ATOM 628 O O . VAL A 1 75 ? -16.101 -18.453 17.267 1.00 87.88 75 VAL A O 1
ATOM 631 N N . ARG A 1 76 ? -17.828 -19.856 17.021 1.00 87.56 76 ARG A N 1
ATOM 632 C CA . ARG A 1 76 ? -16.999 -21.076 17.024 1.00 87.56 76 ARG A CA 1
ATOM 633 C C . ARG A 1 76 ? -15.913 -21.067 15.952 1.00 87.56 76 ARG A C 1
ATOM 635 O O . ARG A 1 76 ? -14.849 -21.629 16.184 1.00 87.56 76 ARG A O 1
ATOM 642 N N . VAL A 1 77 ? -16.153 -20.406 14.820 1.00 88.25 77 VAL A N 1
ATOM 643 C CA . VAL A 1 77 ? -15.176 -20.291 13.725 1.00 88.25 77 VAL A CA 1
ATOM 644 C C . VAL A 1 77 ? -13.884 -19.605 14.193 1.00 88.25 77 VAL A C 1
ATOM 646 O O . VAL A 1 77 ? -12.799 -20.035 13.817 1.00 88.25 77 VAL A O 1
ATOM 649 N N . PHE A 1 78 ? -13.987 -18.611 15.081 1.00 88.56 78 PHE A N 1
ATOM 650 C CA . PHE A 1 78 ? -12.839 -17.870 15.621 1.00 88.56 78 PHE A CA 1
ATOM 651 C C . PHE A 1 78 ? -12.043 -18.658 16.669 1.00 88.56 78 PHE A C 1
ATOM 653 O O . PHE A 1 78 ? -10.922 -18.284 17.000 1.00 88.56 78 PHE A O 1
ATOM 660 N N . LEU A 1 79 ? -12.622 -19.737 17.207 1.00 90.25 79 LEU A N 1
ATOM 661 C CA . LEU A 1 79 ? -11.965 -20.636 18.160 1.00 90.25 79 LEU A CA 1
ATOM 662 C C . LEU A 1 79 ? -11.247 -21.797 17.464 1.00 90.25 79 LEU A C 1
ATOM 664 O O . LEU A 1 79 ? -10.632 -22.626 18.135 1.00 90.25 79 LEU A O 1
ATOM 668 N N . SER A 1 80 ? -11.347 -21.884 16.135 1.00 89.56 80 SER A N 1
ATOM 669 C CA . SER A 1 80 ? -10.648 -22.907 15.369 1.00 89.56 80 SER A CA 1
ATOM 670 C C . SER A 1 80 ? -9.130 -22.720 15.500 1.00 89.56 80 SER A C 1
ATOM 672 O O . SER A 1 80 ? -8.661 -21.586 15.380 1.00 89.56 80 SER A O 1
ATOM 674 N N . PRO A 1 81 ? -8.338 -23.789 15.711 1.00 88.12 81 PRO A N 1
ATOM 675 C CA . PRO A 1 81 ? -6.881 -23.682 15.839 1.00 88.12 81 PRO A CA 1
ATOM 676 C C . PRO A 1 81 ? -6.205 -23.028 14.625 1.00 88.12 81 PRO A C 1
ATOM 678 O O . PRO A 1 81 ? -5.200 -22.340 14.767 1.00 88.12 81 PRO A O 1
ATOM 681 N N . ASP A 1 82 ? -6.790 -23.206 13.440 1.00 89.75 82 ASP A N 1
ATOM 682 C CA . ASP A 1 82 ? -6.311 -22.675 12.162 1.00 89.75 82 ASP A CA 1
ATOM 683 C C . ASP A 1 82 ? -6.890 -21.291 11.814 1.00 89.75 82 ASP A C 1
ATOM 685 O O . ASP A 1 82 ? -6.572 -20.727 10.764 1.00 89.75 82 ASP A O 1
ATOM 689 N N . TRP A 1 83 ? -7.717 -20.696 12.685 1.00 91.56 83 TRP A N 1
ATOM 690 C CA . TRP A 1 83 ? -8.337 -19.391 12.436 1.00 91.56 83 TRP A CA 1
ATOM 691 C C . TRP A 1 83 ? -7.299 -18.303 12.142 1.00 91.56 83 TRP A C 1
ATOM 693 O O . TRP A 1 83 ? -7.489 -17.504 11.223 1.00 91.56 83 TRP A O 1
ATOM 703 N N . GLY A 1 84 ? -6.189 -18.283 12.888 1.00 91.06 84 GLY A N 1
ATOM 704 C CA . GLY A 1 84 ? -5.111 -17.312 12.686 1.00 91.06 84 GLY A CA 1
ATOM 705 C C . GLY A 1 84 ? -4.485 -17.416 11.293 1.00 91.06 84 GLY A C 1
ATOM 706 O O . GLY A 1 84 ? -4.333 -16.405 10.611 1.00 91.06 84 GLY A O 1
ATOM 707 N N . GLN A 1 85 ? -4.210 -18.639 10.835 1.00 93.44 85 GLN A N 1
ATOM 708 C CA . GLN A 1 85 ? -3.629 -18.902 9.515 1.00 93.44 85 GLN A CA 1
ATOM 709 C C . GLN A 1 85 ? -4.618 -18.568 8.391 1.00 93.44 85 GLN A C 1
ATOM 711 O O . GLN A 1 85 ? -4.248 -17.899 7.428 1.00 93.44 85 GLN A O 1
ATOM 716 N N . ARG A 1 86 ? -5.893 -18.961 8.532 1.00 92.81 86 ARG A N 1
ATOM 717 C CA . ARG A 1 86 ? -6.961 -18.616 7.575 1.00 92.81 86 ARG A CA 1
ATOM 718 C C . ARG A 1 86 ? -7.164 -17.112 7.465 1.00 92.81 86 ARG A C 1
ATOM 720 O O . ARG A 1 86 ? -7.289 -16.587 6.364 1.00 92.81 86 ARG A O 1
ATOM 727 N N . SER A 1 87 ? -7.174 -16.420 8.602 1.00 93.69 87 SER A N 1
ATOM 728 C CA . SER A 1 87 ? -7.318 -14.963 8.651 1.00 93.69 87 SER A CA 1
ATOM 729 C C . SER A 1 87 ? -6.141 -14.268 7.981 1.00 93.69 87 SER A C 1
ATOM 731 O O . SER A 1 87 ? -6.344 -13.330 7.216 1.00 93.69 87 SER A O 1
ATOM 733 N N . LEU A 1 88 ? -4.918 -14.744 8.235 1.00 94.38 88 LEU A N 1
ATOM 734 C CA . LEU A 1 88 ? -3.710 -14.202 7.625 1.00 94.38 88 LEU A CA 1
ATOM 735 C C . LEU A 1 88 ? -3.702 -14.426 6.109 1.00 94.38 88 LEU A C 1
ATOM 737 O O . LEU A 1 88 ? -3.519 -13.472 5.360 1.00 94.38 88 LEU A O 1
ATOM 741 N N . SER A 1 89 ? -3.974 -15.652 5.656 1.00 94.81 89 SER A N 1
ATOM 742 C CA . SER A 1 89 ? -4.100 -15.991 4.234 1.00 94.81 89 SER A CA 1
ATOM 743 C C . SER A 1 89 ? -5.168 -15.138 3.538 1.00 94.81 89 SER A C 1
ATOM 745 O O . SER A 1 89 ? -4.891 -14.501 2.521 1.00 94.81 89 SER A O 1
ATOM 747 N N . GLY A 1 90 ? -6.360 -15.032 4.135 1.00 94.62 90 GLY A N 1
ATOM 748 C CA . GLY A 1 90 ? -7.449 -14.210 3.611 1.00 94.62 90 GLY A CA 1
ATOM 749 C C . GLY A 1 90 ? -7.099 -12.722 3.558 1.00 94.62 90 GLY A C 1
ATOM 750 O O . GLY A 1 90 ? -7.406 -12.053 2.572 1.00 94.62 90 GLY A O 1
ATOM 751 N N . TRP A 1 91 ? -6.404 -12.201 4.573 1.00 94.12 91 TRP A N 1
ATOM 752 C CA . TRP A 1 91 ? -5.923 -10.820 4.579 1.00 94.12 91 TRP A CA 1
ATOM 753 C C . TRP A 1 91 ? -4.894 -10.569 3.469 1.00 94.12 91 TRP A C 1
ATOM 755 O O . TRP A 1 91 ? -5.027 -9.587 2.739 1.00 94.12 91 TRP A O 1
ATOM 765 N N . VAL A 1 92 ? -3.914 -11.464 3.287 1.00 94.69 92 VAL A N 1
ATOM 766 C CA . VAL A 1 92 ? -2.907 -11.356 2.215 1.00 94.69 92 VAL A CA 1
ATOM 767 C C . VAL A 1 92 ? -3.575 -11.391 0.840 1.00 94.69 92 VAL A C 1
ATOM 769 O O . VAL A 1 92 ? -3.271 -10.557 -0.016 1.00 94.69 92 VAL A O 1
ATOM 772 N N . GLN A 1 93 ? -4.541 -12.289 0.643 1.00 94.12 93 GLN A N 1
ATOM 773 C CA . GLN A 1 93 ? -5.310 -12.367 -0.594 1.00 94.12 93 GLN A CA 1
ATOM 774 C C . GLN A 1 93 ? -6.118 -11.089 -0.837 1.00 94.12 93 GLN A C 1
ATOM 776 O O . GLN A 1 93 ? -6.104 -10.553 -1.941 1.00 94.12 93 GLN A O 1
ATOM 781 N N . GLN A 1 94 ? -6.792 -10.556 0.180 1.00 91.19 94 GLN A N 1
ATOM 782 C CA . GLN A 1 94 ? -7.580 -9.334 0.040 1.00 91.19 94 GLN A CA 1
ATOM 783 C C . GLN A 1 94 ? -6.706 -8.103 -0.244 1.00 91.19 94 GLN A C 1
ATOM 785 O O . GLN A 1 94 ? -7.104 -7.236 -1.029 1.00 91.19 94 GLN A O 1
ATOM 790 N N . GLN A 1 95 ? -5.546 -7.988 0.409 1.00 90.06 95 GLN A N 1
ATOM 791 C CA . GLN A 1 95 ? -4.683 -6.812 0.286 1.00 90.06 95 GLN A CA 1
ATOM 792 C C . GLN A 1 95 ? -3.802 -6.835 -0.956 1.00 90.06 95 GLN A C 1
ATOM 794 O O . GLN A 1 95 ? -3.703 -5.817 -1.636 1.00 90.06 95 GLN A O 1
ATOM 799 N N . TYR A 1 96 ? -3.195 -7.980 -1.261 1.00 91.69 96 TYR A N 1
ATOM 800 C CA . TYR A 1 96 ? -2.161 -8.089 -2.291 1.00 91.69 96 TYR A CA 1
ATOM 801 C C . TYR A 1 96 ? -2.568 -8.973 -3.471 1.00 91.69 96 TYR A C 1
ATOM 803 O O . TYR A 1 96 ? -1.806 -9.092 -4.426 1.00 91.69 96 TYR A O 1
ATOM 811 N N . LEU A 1 97 ? -3.762 -9.581 -3.430 1.00 91.25 97 LEU A N 1
ATOM 812 C CA . LEU A 1 97 ? -4.224 -10.561 -4.422 1.00 91.25 97 LEU A CA 1
ATOM 813 C C . LEU A 1 97 ? -3.296 -11.783 -4.520 1.00 91.25 97 LEU A C 1
ATOM 815 O O . LEU A 1 97 ? -3.181 -12.404 -5.573 1.00 91.25 97 LEU A O 1
ATOM 819 N N . ILE A 1 98 ? -2.643 -12.134 -3.408 1.00 93.38 98 ILE A N 1
ATOM 820 C CA . ILE A 1 98 ? -1.743 -13.285 -3.304 1.00 93.38 98 ILE A CA 1
ATOM 821 C C . ILE A 1 98 ? -2.457 -14.380 -2.515 1.00 93.38 98 ILE A C 1
ATOM 823 O O . ILE A 1 98 ? -2.795 -14.201 -1.347 1.00 93.38 98 ILE A O 1
ATOM 827 N N . ALA A 1 99 ? -2.684 -15.526 -3.150 1.00 93.75 99 ALA A N 1
ATOM 828 C CA . ALA A 1 99 ? -3.243 -16.693 -2.482 1.00 93.75 99 ALA A CA 1
ATOM 829 C C . ALA A 1 99 ? -2.113 -17.509 -1.840 1.00 93.75 99 ALA A C 1
ATOM 831 O O . ALA A 1 99 ? -1.321 -18.128 -2.548 1.00 93.75 99 ALA A O 1
ATOM 832 N N . ILE A 1 100 ? -2.045 -17.514 -0.505 1.00 94.31 100 ILE A N 1
ATOM 833 C CA . ILE A 1 100 ? -1.096 -18.345 0.247 1.00 94.31 100 ILE A CA 1
ATOM 834 C C . ILE A 1 100 ? -1.875 -19.460 0.956 1.00 94.31 100 ILE A C 1
ATOM 836 O O . ILE A 1 100 ? -2.762 -19.144 1.751 1.00 94.31 100 ILE A O 1
ATOM 840 N N . PRO A 1 101 ? -1.583 -20.745 0.695 1.00 94.50 101 PRO A N 1
ATOM 841 C CA . PRO A 1 101 ? -2.231 -21.854 1.393 1.00 94.50 101 PRO A CA 1
ATOM 842 C C . PRO A 1 101 ? -1.949 -21.788 2.901 1.00 94.50 101 PRO A C 1
ATOM 844 O O . PRO A 1 101 ? -0.863 -21.384 3.315 1.00 94.50 101 PRO A O 1
ATOM 847 N N . THR A 1 102 ? -2.917 -22.163 3.739 1.00 93.62 102 THR A N 1
ATOM 848 C CA . THR A 1 102 ? -2.772 -22.067 5.205 1.00 93.62 102 THR A CA 1
ATOM 849 C C . THR A 1 102 ? -1.658 -22.959 5.740 1.00 93.62 102 THR A C 1
ATOM 851 O O . THR A 1 102 ? -0.985 -22.583 6.697 1.00 93.62 102 THR A O 1
ATOM 854 N N . GLU A 1 103 ? -1.410 -24.078 5.060 1.00 93.62 103 GLU A N 1
ATOM 855 C CA . GLU A 1 103 ? -0.352 -25.045 5.352 1.00 93.62 103 GLU A CA 1
ATOM 856 C C . GLU A 1 103 ? 1.050 -24.419 5.261 1.00 93.62 103 GLU A C 1
ATOM 858 O O . GLU A 1 103 ? 1.992 -24.889 5.897 1.00 93.62 103 GLU A O 1
ATOM 863 N N . ALA A 1 104 ? 1.208 -23.318 4.513 1.00 92.75 104 ALA A N 1
ATOM 864 C CA . ALA A 1 104 ? 2.480 -22.599 4.424 1.00 92.75 104 ALA A CA 1
ATOM 865 C C . ALA A 1 104 ? 2.929 -22.005 5.772 1.00 92.75 104 ALA A C 1
ATOM 867 O O . ALA A 1 104 ? 4.111 -21.712 5.952 1.00 92.75 104 ALA A O 1
ATOM 868 N N . PHE A 1 105 ? 1.998 -21.834 6.714 1.00 94.38 105 PHE A N 1
ATOM 869 C CA . PHE A 1 105 ? 2.245 -21.253 8.032 1.00 94.38 105 PHE A CA 1
ATOM 870 C C . PHE A 1 105 ? 2.323 -22.302 9.151 1.00 94.38 105 PHE A C 1
ATOM 872 O O . PHE A 1 105 ? 2.426 -21.941 10.326 1.00 94.38 105 PHE A O 1
ATOM 879 N N . ASP A 1 106 ? 2.255 -23.596 8.832 1.00 92.81 106 ASP A N 1
ATOM 880 C CA . ASP A 1 106 ? 2.267 -24.652 9.843 1.00 92.81 106 ASP A CA 1
ATOM 881 C C . ASP A 1 106 ? 3.613 -24.721 10.571 1.00 92.81 106 ASP A C 1
ATOM 883 O O . ASP A 1 106 ? 4.678 -24.882 9.972 1.00 92.81 106 ASP A O 1
ATOM 887 N N . GLY A 1 107 ? 3.561 -24.584 11.899 1.00 91.06 107 GLY A N 1
ATOM 888 C CA . GLY A 1 107 ? 4.746 -24.616 12.760 1.00 91.06 107 GLY A CA 1
ATOM 889 C C . GLY A 1 107 ? 5.693 -23.423 12.596 1.00 91.06 107 GLY A C 1
ATOM 890 O O . GLY A 1 107 ? 6.815 -23.493 13.093 1.00 91.06 107 GLY A O 1
ATOM 891 N N . LYS A 1 108 ? 5.266 -22.352 11.914 1.00 94.06 108 LYS A N 1
ATOM 892 C CA . LYS A 1 108 ? 6.070 -21.144 11.689 1.00 94.06 108 LYS A CA 1
ATOM 893 C C . LYS A 1 108 ? 5.884 -20.105 12.784 1.00 94.06 108 LYS A C 1
ATOM 895 O O . LYS A 1 108 ? 4.784 -19.935 13.314 1.00 94.06 108 LYS A O 1
ATOM 900 N N . THR A 1 109 ? 6.950 -19.372 13.099 1.00 94.56 109 THR A N 1
ATOM 901 C CA . THR A 1 109 ? 6.836 -18.183 13.957 1.00 94.56 109 THR A CA 1
ATOM 902 C C . THR A 1 109 ? 6.178 -17.023 13.194 1.00 94.56 109 THR A C 1
ATOM 904 O O . THR A 1 109 ? 6.089 -17.055 11.958 1.00 94.56 109 THR A O 1
ATOM 907 N N . PRO A 1 110 ? 5.698 -15.974 13.890 1.00 92.69 110 PRO A N 1
ATOM 908 C CA . PRO A 1 110 ? 5.202 -14.765 13.236 1.00 92.69 110 PRO A CA 1
ATOM 909 C C . PRO A 1 110 ? 6.233 -14.118 12.304 1.00 92.69 110 PRO A C 1
ATOM 911 O O . PRO A 1 110 ? 5.867 -13.645 11.231 1.00 92.69 110 PRO A O 1
ATOM 914 N N . GLU A 1 111 ? 7.513 -14.127 12.680 1.00 93.56 111 GLU A N 1
ATOM 915 C CA . GLU A 1 111 ? 8.605 -13.585 11.867 1.00 93.56 111 GLU A CA 1
ATOM 916 C C . GLU A 1 111 ? 8.811 -14.408 10.593 1.00 93.56 111 GLU A C 1
ATOM 918 O O . GLU A 1 111 ? 8.810 -13.848 9.500 1.00 93.56 111 GLU A O 1
ATOM 923 N N . GLU A 1 112 ? 8.885 -15.737 10.711 1.00 94.38 112 GLU A N 1
ATOM 924 C CA . GLU A 1 112 ? 9.019 -16.622 9.548 1.00 94.38 112 GLU A CA 1
ATOM 925 C C . GLU A 1 112 ? 7.816 -16.499 8.602 1.00 94.38 112 GLU A C 1
ATOM 927 O O . GLU A 1 112 ? 7.970 -16.469 7.381 1.00 94.38 112 GLU A O 1
ATOM 932 N N . SER A 1 113 ? 6.607 -16.380 9.159 1.00 94.62 113 SER A N 1
ATOM 933 C CA . SER A 1 113 ? 5.381 -16.171 8.381 1.00 94.62 113 SER A CA 1
ATOM 934 C C . SER A 1 113 ? 5.403 -14.827 7.649 1.00 94.62 113 SER A C 1
ATOM 936 O O . SER A 1 113 ? 5.010 -14.746 6.484 1.00 94.62 113 SER A O 1
ATOM 938 N N . ALA A 1 114 ? 5.892 -13.773 8.307 1.00 93.50 114 ALA A N 1
ATOM 939 C CA . ALA A 1 114 ? 6.055 -12.461 7.695 1.00 93.50 114 ALA A CA 1
ATOM 940 C C . ALA A 1 114 ? 7.089 -12.484 6.562 1.00 93.50 114 ALA A C 1
ATOM 942 O O . ALA A 1 114 ? 6.870 -11.843 5.535 1.00 93.50 114 ALA A O 1
ATOM 943 N N . ASP A 1 115 ? 8.180 -13.236 6.707 1.00 93.75 115 ASP A N 1
ATOM 944 C CA . ASP A 1 115 ? 9.199 -13.371 5.665 1.00 93.75 115 ASP A CA 1
ATOM 945 C C . ASP A 1 115 ? 8.682 -14.147 4.447 1.00 93.75 115 ASP A C 1
ATOM 947 O O . ASP A 1 115 ? 8.930 -13.730 3.314 1.00 93.75 115 ASP A O 1
ATOM 951 N N . ILE A 1 116 ? 7.873 -15.194 4.657 1.00 94.12 116 ILE A N 1
ATOM 952 C CA . ILE A 1 116 ? 7.164 -15.895 3.572 1.00 94.12 116 ILE A CA 1
ATOM 953 C C . ILE A 1 116 ? 6.271 -14.917 2.804 1.00 94.12 116 ILE A C 1
ATOM 955 O O . ILE A 1 116 ? 6.366 -14.817 1.580 1.00 94.12 116 ILE A O 1
ATOM 959 N N . ILE A 1 117 ? 5.428 -14.164 3.516 1.00 94.88 117 ILE A N 1
ATOM 960 C CA . ILE A 1 117 ? 4.520 -13.186 2.901 1.00 94.88 117 ILE A CA 1
ATOM 961 C C . ILE A 1 117 ? 5.316 -12.129 2.140 1.00 94.88 117 ILE A C 1
ATOM 963 O O . ILE A 1 117 ? 4.969 -11.783 1.015 1.00 94.88 117 ILE A O 1
ATOM 967 N N . ARG A 1 118 ? 6.404 -11.631 2.727 1.00 93.81 118 ARG A N 1
ATOM 968 C CA . ARG A 1 118 ? 7.224 -10.591 2.114 1.00 93.81 118 ARG A CA 1
ATOM 969 C C . ARG A 1 118 ? 7.891 -11.067 0.831 1.00 93.81 118 ARG A C 1
ATOM 971 O O . ARG A 1 118 ? 7.855 -10.329 -0.148 1.00 93.81 118 ARG A O 1
ATOM 978 N N . SER A 1 119 ? 8.439 -12.282 0.819 1.00 92.06 119 SER A N 1
ATOM 979 C CA . SER A 1 119 ? 8.992 -12.881 -0.400 1.00 92.06 119 SER A CA 1
ATOM 980 C C . SER A 1 119 ? 7.933 -12.939 -1.499 1.00 92.06 119 SER A C 1
ATOM 982 O O . SER A 1 119 ? 8.166 -12.456 -2.600 1.00 92.06 119 SER A O 1
ATOM 984 N N . GLN A 1 120 ? 6.732 -13.425 -1.171 1.00 93.31 120 GLN A N 1
ATOM 985 C CA . GLN A 1 120 ? 5.623 -13.517 -2.124 1.00 93.31 120 GLN A CA 1
ATOM 986 C C . GLN A 1 120 ? 5.160 -12.143 -2.630 1.00 93.31 120 GLN A C 1
ATOM 988 O O . GLN A 1 120 ? 4.831 -11.996 -3.804 1.00 93.31 120 GLN A O 1
ATOM 993 N N . ILE A 1 121 ? 5.152 -11.118 -1.771 1.00 92.88 121 ILE A N 1
ATOM 994 C CA . ILE A 1 121 ? 4.847 -9.734 -2.163 1.00 92.88 121 ILE A CA 1
ATOM 995 C C . ILE A 1 121 ? 5.883 -9.217 -3.162 1.00 92.88 121 ILE A C 1
ATOM 997 O O . ILE A 1 121 ? 5.494 -8.636 -4.173 1.00 92.88 121 ILE A O 1
ATOM 1001 N N . VAL A 1 122 ? 7.177 -9.436 -2.906 1.00 89.25 122 VAL A N 1
ATOM 1002 C CA . VAL A 1 122 ? 8.253 -9.026 -3.823 1.00 89.25 122 VAL A CA 1
ATOM 1003 C C . VAL A 1 122 ? 8.112 -9.733 -5.169 1.00 89.25 122 VAL A C 1
ATOM 1005 O O . VAL A 1 122 ? 8.151 -9.076 -6.208 1.00 89.25 122 VAL A O 1
ATOM 1008 N N . ASP A 1 123 ? 7.878 -11.043 -5.165 1.00 89.25 123 ASP A N 1
ATOM 1009 C CA . ASP A 1 123 ? 7.720 -11.823 -6.394 1.00 89.25 123 ASP A CA 1
ATOM 1010 C C . ASP A 1 123 ? 6.477 -11.388 -7.183 1.00 89.25 123 ASP A C 1
ATOM 1012 O O . ASP A 1 123 ? 6.544 -11.162 -8.393 1.00 89.25 123 ASP A O 1
ATOM 1016 N N . ARG A 1 124 ? 5.345 -11.166 -6.503 1.00 90.88 124 ARG A N 1
ATOM 1017 C CA . ARG A 1 124 ? 4.121 -10.670 -7.146 1.00 90.88 124 ARG A CA 1
ATOM 1018 C C . ARG A 1 124 ? 4.295 -9.265 -7.713 1.00 90.88 124 ARG A C 1
ATOM 1020 O O . ARG A 1 124 ? 3.727 -8.971 -8.765 1.00 90.88 124 ARG A O 1
ATOM 1027 N N . TYR A 1 125 ? 5.047 -8.409 -7.029 1.00 89.38 125 TYR A N 1
ATOM 1028 C CA . TYR A 1 125 ? 5.342 -7.062 -7.497 1.00 89.38 125 TYR A CA 1
ATOM 1029 C C . TYR A 1 125 ? 6.229 -7.073 -8.745 1.00 89.38 125 TYR A C 1
ATOM 1031 O O . TYR A 1 125 ? 5.928 -6.362 -9.693 1.00 89.38 125 TYR A O 1
ATOM 1039 N N . ARG A 1 126 ? 7.245 -7.945 -8.807 1.00 85.81 126 ARG A N 1
ATOM 1040 C CA . ARG A 1 126 ? 8.055 -8.151 -10.024 1.00 85.81 126 ARG A CA 1
ATOM 1041 C C . ARG A 1 126 ? 7.205 -8.604 -11.209 1.00 85.81 126 ARG A C 1
ATOM 1043 O O . ARG A 1 126 ? 7.331 -8.068 -12.303 1.00 85.81 126 ARG A O 1
ATOM 1050 N N . LEU A 1 127 ? 6.289 -9.551 -10.989 1.00 88.31 127 LEU A N 1
ATOM 1051 C CA . LEU A 1 127 ? 5.324 -9.942 -12.025 1.00 88.31 127 LEU A CA 1
ATOM 1052 C C . LEU A 1 127 ? 4.465 -8.753 -12.461 1.00 88.31 127 LEU A C 1
ATOM 1054 O O . LEU A 1 127 ? 4.210 -8.576 -13.645 1.00 88.31 127 LEU A O 1
ATOM 1058 N N . LYS A 1 128 ? 4.078 -7.897 -11.515 1.00 88.62 128 LYS A N 1
ATOM 1059 C CA . LYS A 1 128 ? 3.320 -6.684 -11.807 1.00 88.62 128 LYS A CA 1
ATOM 1060 C C . LYS A 1 128 ? 4.103 -5.690 -12.667 1.00 88.62 128 LYS A C 1
ATOM 106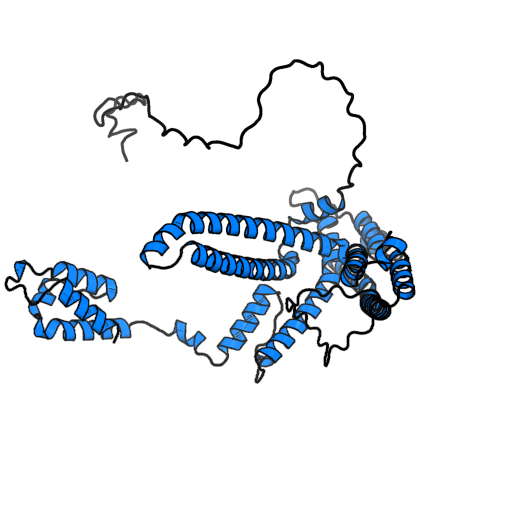2 O O . LYS A 1 128 ? 3.526 -5.082 -13.559 1.00 88.62 128 LYS A O 1
ATOM 1067 N N . GLU A 1 129 ? 5.403 -5.531 -12.431 1.00 87.69 129 GLU A N 1
ATOM 1068 C CA . GLU A 1 129 ? 6.265 -4.682 -13.264 1.00 87.69 129 GLU A CA 1
ATOM 1069 C C . GLU A 1 129 ? 6.241 -5.133 -14.734 1.00 87.69 129 GLU A C 1
ATOM 1071 O O . GLU A 1 129 ? 6.209 -4.284 -15.623 1.00 87.69 129 GLU A O 1
ATOM 1076 N N . ILE A 1 130 ? 6.154 -6.445 -14.979 1.00 89.00 130 ILE A N 1
ATOM 1077 C CA . ILE A 1 130 ? 6.027 -7.049 -16.315 1.00 89.00 130 ILE A CA 1
ATOM 1078 C C . ILE A 1 130 ? 4.601 -6.896 -16.875 1.00 89.00 130 ILE A C 1
ATOM 1080 O O . ILE A 1 130 ? 4.408 -6.540 -18.036 1.00 89.00 130 ILE A O 1
ATOM 1084 N N . GLU A 1 131 ? 3.581 -7.162 -16.060 1.00 89.88 131 GLU A N 1
ATOM 1085 C CA . GLU A 1 131 ? 2.181 -7.194 -16.498 1.00 89.88 131 GLU A CA 1
ATOM 1086 C C . GLU A 1 131 ? 1.601 -5.799 -16.772 1.00 89.88 131 GLU A C 1
ATOM 1088 O O . GLU A 1 131 ? 0.831 -5.600 -17.722 1.00 89.88 131 GLU A O 1
ATOM 1093 N N . PHE A 1 132 ? 1.962 -4.820 -15.944 1.00 89.88 132 PHE A N 1
ATOM 1094 C CA . PHE A 1 132 ? 1.300 -3.522 -15.908 1.00 89.88 132 PHE A CA 1
ATOM 1095 C C . PHE A 1 132 ? 1.442 -2.717 -17.213 1.00 89.88 132 PHE A C 1
ATOM 1097 O O . PHE A 1 132 ? 0.415 -2.264 -17.728 1.00 89.88 132 PHE A O 1
ATOM 1104 N N . PRO A 1 133 ? 2.639 -2.567 -17.821 1.00 89.81 133 PRO A N 1
ATOM 1105 C CA . PRO A 1 133 ? 2.791 -1.837 -19.082 1.00 89.81 133 PRO A CA 1
ATOM 1106 C C . PRO A 1 133 ? 1.958 -2.449 -20.212 1.00 89.81 133 PRO A C 1
ATOM 1108 O O . PRO A 1 133 ? 1.327 -1.727 -20.984 1.00 89.81 133 PRO A O 1
ATOM 1111 N N . VAL A 1 134 ? 1.900 -3.782 -20.284 1.00 90.50 134 VAL A N 1
ATOM 1112 C CA . VAL A 1 134 ? 1.118 -4.500 -21.298 1.00 90.50 134 VAL A CA 1
ATOM 1113 C C . VAL A 1 134 ? -0.377 -4.269 -21.095 1.00 90.50 134 VAL A C 1
ATOM 1115 O O . VAL A 1 134 ? -1.086 -3.988 -22.059 1.00 90.50 134 VAL A O 1
ATOM 1118 N N . SER A 1 135 ? -0.855 -4.332 -19.849 1.00 89.00 135 SER A N 1
ATOM 1119 C CA . SER A 1 135 ? -2.249 -4.023 -19.510 1.00 89.00 135 SER A CA 1
ATOM 1120 C C . SER A 1 135 ? -2.627 -2.595 -19.916 1.00 89.00 135 SER A C 1
ATOM 1122 O O . SER A 1 135 ? -3.655 -2.380 -20.560 1.00 89.00 135 SER A O 1
ATOM 1124 N N . VAL A 1 136 ? -1.757 -1.622 -19.625 1.00 87.12 136 VAL A N 1
ATOM 1125 C CA . VAL A 1 136 ? -1.942 -0.213 -20.001 1.00 87.12 136 VAL A CA 1
ATOM 1126 C C . VAL A 1 136 ? -1.971 -0.037 -21.522 1.00 87.12 136 VAL A C 1
ATOM 1128 O O . VAL A 1 136 ? -2.864 0.639 -22.037 1.00 87.12 136 VAL A O 1
ATOM 1131 N N . GLY A 1 137 ? -1.046 -0.666 -22.252 1.00 87.44 137 GLY A N 1
ATOM 1132 C CA . GLY A 1 137 ? -1.008 -0.622 -23.715 1.00 87.44 137 GLY A CA 1
ATOM 1133 C C . GLY A 1 137 ? -2.258 -1.237 -24.350 1.00 87.44 137 GLY A C 1
ATOM 1134 O O . GLY A 1 137 ? -2.897 -0.617 -25.200 1.00 87.44 137 GLY A O 1
ATOM 1135 N N . LEU A 1 138 ? -2.671 -2.423 -23.896 1.00 87.31 138 LEU A N 1
ATOM 1136 C CA . LEU A 1 138 ? -3.890 -3.079 -24.377 1.00 87.31 138 LEU A CA 1
ATOM 1137 C C . LEU A 1 138 ? -5.145 -2.272 -24.040 1.00 87.31 138 LEU A C 1
ATOM 1139 O O . LEU A 1 138 ? -6.000 -2.103 -24.900 1.00 87.31 138 LEU A O 1
ATOM 1143 N N . SER A 1 139 ? -5.262 -1.745 -22.820 1.00 83.94 139 SER A N 1
ATOM 1144 C CA . SER A 1 139 ? -6.398 -0.903 -22.432 1.00 83.94 139 SER A CA 1
ATOM 1145 C C . SER A 1 139 ? -6.481 0.356 -23.293 1.00 83.94 139 SER A C 1
ATOM 1147 O O . SER A 1 139 ? -7.576 0.747 -23.676 1.00 83.94 139 SER A O 1
ATOM 1149 N N . HIS A 1 140 ? -5.350 0.971 -23.635 1.00 82.94 140 HIS A N 1
ATOM 1150 C CA . HIS A 1 140 ? -5.333 2.205 -24.413 1.00 82.94 140 HIS A CA 1
ATOM 1151 C C . HIS A 1 140 ? -5.618 1.978 -25.906 1.00 82.94 140 HIS A C 1
ATOM 1153 O O . HIS A 1 140 ? -6.474 2.643 -26.487 1.00 82.94 140 HIS A O 1
ATOM 1159 N N . PHE A 1 141 ? -4.924 1.029 -26.541 1.00 85.69 141 PHE A N 1
ATOM 1160 C CA . PHE A 1 141 ? -5.018 0.816 -27.992 1.00 85.69 141 PHE A CA 1
ATOM 1161 C C . PHE A 1 141 ? -6.086 -0.206 -28.401 1.00 85.69 141 PHE A C 1
ATOM 1163 O O . PHE A 1 141 ? -6.472 -0.264 -29.573 1.00 85.69 141 PHE A O 1
ATOM 1170 N N . MET A 1 142 ? -6.555 -1.020 -27.452 1.00 81.00 142 MET A N 1
ATOM 1171 C CA . MET A 1 142 ? -7.563 -2.059 -27.661 1.00 81.00 142 MET A CA 1
ATOM 1172 C C . MET A 1 142 ? -8.777 -1.922 -26.728 1.00 81.00 142 MET A C 1
ATOM 1174 O O . MET A 1 142 ? -9.392 -2.929 -26.370 1.00 81.00 142 MET A O 1
ATOM 1178 N N . ALA A 1 143 ? -9.141 -0.694 -26.344 1.00 76.00 143 ALA A N 1
ATOM 1179 C CA . ALA A 1 143 ? -10.402 -0.438 -25.651 1.00 76.00 143 ALA A CA 1
ATOM 1180 C C . ALA A 1 143 ? -11.598 -0.842 -26.527 1.00 76.00 143 ALA A C 1
ATOM 1182 O O . ALA A 1 143 ? -11.677 -0.483 -27.706 1.00 76.00 143 ALA A O 1
ATOM 1183 N N . GLU A 1 144 ? -12.555 -1.557 -25.940 1.00 64.69 144 GLU A N 1
ATOM 1184 C CA . GLU A 1 144 ? -13.867 -1.742 -26.553 1.00 64.69 144 GLU A CA 1
ATOM 1185 C C . GLU A 1 144 ? -14.646 -0.428 -26.429 1.00 64.69 144 GLU A C 1
ATOM 1187 O O . GLU A 1 144 ? -14.843 0.098 -25.335 1.00 64.69 144 GLU A O 1
ATOM 1192 N N . SER A 1 145 ? -15.066 0.141 -27.560 1.00 58.06 145 SER A N 1
ATOM 1193 C CA . SER A 1 145 ? -15.974 1.288 -27.550 1.00 58.06 145 SER A CA 1
ATOM 1194 C C . SER A 1 145 ? -17.322 0.838 -26.991 1.00 58.06 145 SER A C 1
ATOM 1196 O O . SER A 1 145 ? -18.039 0.077 -27.642 1.00 58.06 145 SER A O 1
ATOM 1198 N N . SER A 1 146 ? -17.713 1.362 -25.830 1.00 54.69 146 SER A N 1
ATOM 1199 C CA . SER A 1 146 ? -19.031 1.130 -25.218 1.00 54.69 146 SER A CA 1
ATOM 1200 C C . SER A 1 146 ? -20.209 1.683 -26.047 1.00 54.69 146 SER A C 1
ATOM 1202 O O . SER A 1 146 ? -21.362 1.575 -25.632 1.00 54.69 146 SER A O 1
ATOM 1204 N N . GLY A 1 147 ? -19.958 2.285 -27.217 1.00 49.78 147 GLY A N 1
ATOM 1205 C CA . GLY A 1 147 ? -20.973 2.909 -28.061 1.00 49.78 147 GLY A CA 1
ATOM 1206 C C . GLY A 1 147 ? -20.912 2.462 -29.518 1.00 49.78 147 GLY A C 1
ATOM 1207 O O . GLY A 1 147 ? -20.262 3.125 -30.315 1.00 49.78 147 GLY A O 1
ATOM 1208 N N . GLY A 1 148 ? -21.633 1.385 -29.857 1.00 45.09 148 GLY A N 1
ATOM 1209 C CA . GLY A 1 148 ? -22.369 1.122 -31.116 1.00 45.09 148 GLY A CA 1
ATOM 1210 C C . GLY A 1 148 ? -21.713 1.277 -32.505 1.00 45.09 148 GLY A C 1
ATOM 1211 O O . GLY A 1 148 ? -22.334 0.899 -33.495 1.00 45.09 148 GLY A O 1
ATOM 1212 N N . GLY A 1 149 ? -20.501 1.808 -32.622 1.00 41.88 149 GLY A N 1
ATOM 1213 C CA . GLY A 1 149 ? -19.696 1.878 -33.837 1.00 41.88 149 GLY A CA 1
ATOM 1214 C C . GLY A 1 149 ? -18.504 0.949 -33.668 1.00 41.88 149 GLY A C 1
ATOM 1215 O O . GLY A 1 149 ? -17.830 1.023 -32.647 1.00 41.88 149 GLY A O 1
ATOM 1216 N N . GLY A 1 150 ? -18.308 0.045 -34.630 1.00 50.19 150 GLY A N 1
ATOM 1217 C CA . GLY A 1 150 ? -17.449 -1.137 -34.511 1.00 50.19 150 GLY A CA 1
ATOM 1218 C C . GLY A 1 150 ? -16.043 -0.922 -33.939 1.00 50.19 150 GLY A C 1
ATOM 1219 O O . GLY A 1 150 ? -15.486 0.176 -33.977 1.00 50.19 150 GLY A O 1
ATOM 1220 N N . GLU A 1 151 ? -15.476 -2.026 -33.445 1.00 54.66 151 GLU A N 1
ATOM 1221 C CA . GLU A 1 151 ? -14.111 -2.146 -32.923 1.00 54.66 151 GLU A CA 1
ATOM 1222 C C . GLU A 1 151 ? -13.104 -1.403 -33.810 1.00 54.66 151 GLU A C 1
ATOM 1224 O O . GLU A 1 151 ? -12.789 -1.825 -34.924 1.00 54.66 151 GLU A O 1
ATOM 1229 N N . ARG A 1 152 ? -12.557 -0.292 -33.318 1.00 58.41 152 ARG A N 1
ATOM 1230 C CA . ARG A 1 152 ? -11.385 0.342 -33.928 1.00 58.41 152 ARG A CA 1
ATOM 1231 C C . ARG A 1 152 ? -10.184 0.134 -33.021 1.00 58.41 152 ARG A C 1
ATOM 1233 O O . ARG A 1 152 ? -9.653 1.071 -32.439 1.00 58.41 152 ARG A O 1
ATOM 1240 N N . TYR A 1 153 ? -9.759 -1.124 -32.905 1.00 77.88 153 TYR A N 1
ATOM 1241 C CA . TYR A 1 153 ? -8.459 -1.444 -32.326 1.00 77.88 153 TYR A CA 1
ATOM 1242 C C . TYR A 1 153 ? -7.365 -0.755 -33.140 1.00 77.88 153 TYR A C 1
ATOM 1244 O O . TYR A 1 153 ? -7.205 -1.026 -34.333 1.00 77.88 153 TYR A O 1
ATOM 1252 N N . ASN A 1 154 ? -6.589 0.115 -32.500 1.00 85.25 154 ASN A N 1
ATOM 1253 C CA . ASN A 1 154 ? -5.473 0.786 -33.151 1.00 85.25 154 ASN A CA 1
ATOM 1254 C C . ASN A 1 154 ? -4.219 -0.098 -33.073 1.00 85.25 154 ASN A C 1
ATOM 1256 O O . ASN A 1 154 ? -3.286 0.163 -32.316 1.00 85.25 154 ASN A O 1
ATOM 1260 N N . ARG A 1 155 ? -4.233 -1.200 -33.837 1.00 86.38 155 ARG A N 1
ATOM 1261 C CA . ARG A 1 155 ? -3.160 -2.213 -33.837 1.00 86.38 155 ARG A CA 1
ATOM 1262 C C . ARG A 1 155 ? -1.825 -1.661 -34.333 1.00 86.38 155 ARG A C 1
ATOM 1264 O O . ARG A 1 155 ? -0.781 -2.109 -33.875 1.00 86.38 155 ARG A O 1
ATOM 1271 N N . GLU A 1 156 ? -1.862 -0.692 -35.243 1.00 86.50 156 GLU A N 1
ATOM 1272 C CA . GLU A 1 156 ? -0.664 -0.025 -35.755 1.00 86.50 156 GLU A CA 1
ATOM 1273 C C . GLU A 1 156 ? 0.004 0.823 -34.668 1.00 86.50 156 GLU A C 1
ATOM 1275 O O . GLU A 1 156 ? 1.197 0.666 -34.415 1.00 86.50 156 GLU A O 1
ATOM 1280 N N . ALA A 1 157 ? -0.768 1.647 -33.951 1.00 87.00 157 ALA A N 1
ATOM 1281 C CA . ALA A 1 157 ? -0.229 2.417 -32.835 1.00 87.00 157 ALA A CA 1
ATOM 1282 C C . ALA A 1 157 ? 0.251 1.518 -31.685 1.00 87.00 157 ALA A C 1
ATOM 1284 O O . ALA A 1 157 ? 1.296 1.803 -31.106 1.00 87.00 157 ALA A O 1
ATOM 1285 N N . LEU A 1 158 ? -0.441 0.403 -31.410 1.00 89.62 158 LEU A N 1
ATOM 1286 C CA . LEU A 1 158 ? 0.016 -0.594 -30.437 1.00 89.62 158 LEU A CA 1
ATOM 1287 C C . LEU A 1 158 ? 1.373 -1.196 -30.827 1.00 89.62 158 LEU A C 1
ATOM 1289 O O . LEU A 1 158 ? 2.230 -1.355 -29.964 1.00 89.62 158 LEU A O 1
ATOM 1293 N N . ALA A 1 159 ? 1.575 -1.522 -32.108 1.00 89.19 159 ALA A N 1
ATOM 1294 C CA . ALA A 1 159 ? 2.840 -2.068 -32.598 1.00 89.19 159 ALA A CA 1
ATOM 1295 C C . ALA A 1 159 ? 3.984 -1.062 -32.446 1.00 89.19 159 ALA A C 1
ATOM 1297 O O . ALA A 1 159 ? 5.029 -1.408 -31.902 1.00 89.19 159 ALA A O 1
ATOM 1298 N N . ASN A 1 160 ? 3.760 0.186 -32.864 1.00 88.56 160 ASN A N 1
ATOM 1299 C CA . ASN A 1 160 ? 4.756 1.252 -32.757 1.00 88.56 160 ASN A CA 1
ATOM 1300 C C . ASN A 1 160 ? 5.104 1.552 -31.294 1.00 88.56 160 ASN A C 1
ATOM 1302 O O . ASN A 1 160 ? 6.278 1.647 -30.947 1.00 88.56 160 ASN A O 1
ATOM 1306 N N . TRP A 1 161 ? 4.091 1.638 -30.427 1.00 90.69 161 TRP A N 1
ATOM 1307 C CA . TRP A 1 161 ? 4.294 1.807 -28.992 1.00 90.69 161 TRP A CA 1
ATOM 1308 C C . TRP A 1 161 ? 5.077 0.640 -28.388 1.00 90.69 161 TRP A C 1
ATOM 1310 O O . TRP A 1 161 ? 6.022 0.872 -27.647 1.00 90.69 161 TRP A O 1
ATOM 1320 N N . ALA A 1 162 ? 4.726 -0.609 -28.703 1.00 90.38 162 ALA A N 1
ATOM 1321 C CA . ALA A 1 162 ? 5.403 -1.777 -28.144 1.00 90.38 162 ALA A CA 1
ATOM 1322 C C . ALA A 1 162 ? 6.858 -1.899 -28.630 1.00 90.38 162 ALA A C 1
ATOM 1324 O O . ALA A 1 162 ? 7.728 -2.284 -27.849 1.00 90.38 162 ALA A O 1
ATOM 1325 N N . ALA A 1 163 ? 7.127 -1.553 -29.893 1.00 89.06 163 ALA A N 1
ATOM 1326 C CA . ALA A 1 163 ? 8.476 -1.528 -30.453 1.00 89.06 163 ALA A CA 1
ATOM 1327 C C . ALA A 1 163 ? 9.376 -0.515 -29.727 1.00 89.06 163 ALA A C 1
ATOM 1329 O O . ALA A 1 163 ? 10.503 -0.855 -29.370 1.00 89.06 163 ALA A O 1
ATOM 1330 N N . ASP A 1 164 ? 8.861 0.690 -29.463 1.00 88.12 164 ASP A N 1
ATOM 1331 C CA . ASP A 1 164 ? 9.542 1.730 -28.682 1.00 88.12 164 ASP A CA 1
ATOM 1332 C C . ASP A 1 164 ? 9.702 1.317 -27.209 1.00 88.12 164 ASP A C 1
ATOM 1334 O O . ASP A 1 164 ? 10.803 1.292 -26.658 1.00 88.12 164 ASP A O 1
ATOM 1338 N N . ARG A 1 165 ? 8.605 0.886 -26.577 1.00 88.69 165 ARG A N 1
ATOM 1339 C CA . ARG A 1 165 ? 8.542 0.591 -25.142 1.00 88.69 165 ARG A CA 1
ATOM 1340 C C . ARG A 1 165 ? 9.453 -0.555 -24.707 1.00 88.69 165 ARG A C 1
ATOM 1342 O O . ARG A 1 165 ? 10.000 -0.498 -23.600 1.00 88.69 165 ARG A O 1
ATOM 1349 N N . PHE A 1 166 ? 9.562 -1.595 -25.532 1.00 88.50 166 PHE A N 1
ATOM 1350 C CA . PHE A 1 166 ? 10.351 -2.798 -25.250 1.00 88.50 166 PHE A CA 1
ATOM 1351 C C . PHE A 1 166 ? 11.637 -2.880 -26.083 1.00 88.50 166 PHE A C 1
ATOM 1353 O O . PHE A 1 166 ? 12.276 -3.931 -26.090 1.00 88.50 166 PHE A O 1
ATOM 1360 N N . GLU A 1 167 ? 11.996 -1.806 -26.800 1.00 84.25 167 GLU A N 1
ATOM 1361 C CA . GLU A 1 167 ? 13.173 -1.721 -27.682 1.00 84.25 167 GLU A CA 1
ATOM 1362 C C . GLU A 1 167 ? 13.317 -2.920 -28.630 1.00 84.25 167 GLU A C 1
ATOM 1364 O O . GLU A 1 167 ? 14.411 -3.415 -28.913 1.00 84.25 167 GLU A O 1
ATOM 1369 N N . SER A 1 168 ? 12.186 -3.427 -29.115 1.00 81.50 168 SER A N 1
ATOM 1370 C CA . SER A 1 168 ? 12.154 -4.626 -29.937 1.00 81.50 168 SER A CA 1
ATOM 1371 C C . SER A 1 168 ? 11.800 -4.258 -31.373 1.00 81.50 168 SER A C 1
ATOM 1373 O O . SER A 1 168 ? 10.618 -4.092 -31.687 1.00 81.50 168 SER A O 1
ATOM 1375 N N . PRO A 1 169 ? 12.784 -4.197 -32.293 1.00 68.25 169 PRO A N 1
ATOM 1376 C CA . PRO A 1 169 ? 12.519 -3.914 -33.705 1.00 68.25 169 PRO A CA 1
ATOM 1377 C C . PRO A 1 169 ? 11.742 -5.048 -34.394 1.00 68.25 169 PRO A C 1
ATOM 1379 O O . PRO A 1 169 ? 11.356 -4.929 -35.553 1.00 68.25 169 PRO A O 1
ATOM 1382 N N . LEU A 1 170 ? 11.533 -6.170 -33.697 1.00 66.44 170 LEU A N 1
ATOM 1383 C CA . LEU A 1 170 ? 10.804 -7.328 -34.198 1.00 66.44 170 LEU A CA 1
ATOM 1384 C C . LEU A 1 170 ? 9.285 -7.134 -34.157 1.00 66.44 170 LEU A C 1
ATOM 1386 O O . LEU A 1 170 ? 8.587 -7.887 -34.832 1.00 66.44 170 LEU A O 1
ATOM 1390 N N . VAL A 1 171 ? 8.772 -6.152 -33.407 1.00 77.75 171 VAL A N 1
ATOM 1391 C CA . VAL A 1 171 ? 7.334 -5.874 -33.326 1.00 77.75 171 VAL A CA 1
ATOM 1392 C C . VAL A 1 171 ? 6.906 -5.047 -34.533 1.00 77.75 171 VAL A C 1
ATOM 1394 O O . VAL A 1 171 ? 7.091 -3.834 -34.567 1.00 77.75 171 VAL A O 1
ATOM 1397 N N . THR A 1 172 ? 6.319 -5.703 -35.535 1.00 79.38 172 THR A N 1
ATOM 1398 C CA . THR A 1 172 ? 5.780 -5.017 -36.718 1.00 79.38 172 THR A CA 1
ATOM 1399 C C . THR A 1 172 ? 4.249 -4.968 -36.697 1.00 79.38 172 THR A C 1
ATOM 1401 O O . THR A 1 172 ? 3.606 -5.896 -36.187 1.00 79.38 172 THR A O 1
ATOM 1404 N N . PRO A 1 173 ? 3.629 -3.930 -37.296 1.00 79.56 173 PRO A N 1
ATOM 1405 C CA . PRO A 1 173 ? 2.172 -3.849 -37.432 1.00 79.56 173 PRO A CA 1
ATOM 1406 C C . PRO A 1 173 ? 1.554 -5.103 -38.067 1.00 79.56 173 PRO A C 1
ATOM 1408 O O . PRO A 1 173 ? 0.487 -5.551 -37.656 1.00 79.56 173 PRO A O 1
ATOM 1411 N N . GLU A 1 174 ? 2.256 -5.730 -39.011 1.00 78.69 174 GLU A N 1
ATOM 1412 C CA . GLU A 1 174 ? 1.838 -6.949 -39.716 1.00 78.69 174 GLU A CA 1
ATOM 1413 C C . GLU A 1 174 ? 1.740 -8.172 -38.788 1.00 78.69 174 GLU A C 1
ATOM 1415 O O . GLU A 1 174 ? 0.809 -8.976 -38.899 1.00 78.69 174 GLU A O 1
ATOM 1420 N N . GLN A 1 175 ? 2.667 -8.301 -37.832 1.00 79.44 175 GLN A N 1
ATOM 1421 C CA . GLN A 1 175 ? 2.668 -9.400 -36.864 1.00 79.44 175 GLN A CA 1
ATOM 1422 C C . GLN A 1 175 ? 1.521 -9.302 -35.854 1.00 79.44 175 GLN A C 1
ATOM 1424 O O . GLN A 1 175 ? 1.053 -10.335 -35.370 1.00 79.44 175 GLN A O 1
ATOM 1429 N N . ILE A 1 176 ? 1.076 -8.083 -35.535 1.00 82.38 176 ILE A N 1
ATOM 1430 C CA . ILE A 1 176 ? -0.051 -7.822 -34.628 1.00 82.38 176 ILE A CA 1
ATOM 1431 C C . ILE A 1 176 ? -1.385 -7.881 -35.386 1.00 82.38 176 ILE A C 1
ATOM 1433 O O . ILE A 1 176 ? -2.377 -8.383 -34.857 1.00 82.38 176 ILE A O 1
ATOM 1437 N N . ALA A 1 177 ? -1.420 -7.429 -36.644 1.00 77.38 177 ALA A N 1
ATOM 1438 C CA . ALA A 1 177 ? -2.639 -7.313 -37.444 1.00 77.38 177 ALA A CA 1
ATOM 1439 C C . ALA A 1 177 ? -3.411 -8.631 -37.613 1.00 77.38 177 ALA A C 1
ATOM 1441 O O . ALA A 1 177 ? -4.636 -8.592 -37.698 1.00 77.38 177 ALA A O 1
ATOM 1442 N N . SER A 1 178 ? -2.736 -9.782 -37.619 1.00 77.00 178 SER A N 1
ATOM 1443 C CA . SER A 1 178 ? -3.355 -11.104 -37.826 1.00 77.00 178 SER A CA 1
ATOM 1444 C C . SER A 1 178 ? -3.687 -11.873 -36.539 1.00 77.00 178 SER A C 1
ATOM 1446 O O . SER A 1 178 ? -4.287 -12.944 -36.610 1.00 77.00 178 SER A O 1
ATOM 1448 N N . ARG A 1 179 ? -3.323 -11.353 -35.360 1.00 85.56 179 ARG A N 1
ATOM 1449 C CA . ARG A 1 179 ? -3.450 -12.068 -34.081 1.00 85.56 179 ARG A CA 1
ATOM 1450 C C . ARG A 1 179 ? -4.740 -11.727 -33.333 1.00 85.56 179 ARG A C 1
ATOM 1452 O O . ARG A 1 179 ? -5.334 -10.663 -33.525 1.00 85.56 179 ARG A O 1
ATOM 1459 N N . SER A 1 180 ? -5.169 -12.649 -32.469 1.00 88.44 180 SER A N 1
ATOM 1460 C CA . SER A 1 180 ? -6.231 -12.393 -31.490 1.00 88.44 180 SER A CA 1
ATOM 1461 C C . SER A 1 180 ? -5.724 -11.483 -30.364 1.00 88.44 180 SER A C 1
ATOM 1463 O O . SER A 1 180 ? -4.517 -11.384 -30.139 1.00 88.44 180 SER A O 1
ATOM 1465 N N . ARG A 1 181 ? -6.634 -10.843 -29.618 1.00 85.75 181 ARG A N 1
ATOM 1466 C CA . ARG A 1 181 ? -6.281 -10.023 -28.445 1.00 85.75 181 ARG A CA 1
ATOM 1467 C C . ARG A 1 181 ? -5.427 -10.795 -27.435 1.00 85.75 181 ARG A C 1
ATOM 1469 O O . ARG A 1 181 ? -4.439 -10.259 -26.946 1.00 85.75 181 ARG A O 1
ATOM 1476 N N . ASP A 1 182 ? -5.761 -12.055 -27.178 1.00 88.19 182 ASP A N 1
ATOM 1477 C CA . ASP A 1 182 ? -5.058 -12.881 -26.193 1.00 88.19 182 ASP A CA 1
ATOM 1478 C C . ASP A 1 182 ? -3.680 -13.342 -26.688 1.00 88.19 182 ASP A C 1
ATOM 1480 O O . ASP A 1 182 ? -2.746 -13.485 -25.897 1.00 88.19 182 ASP A O 1
ATOM 1484 N N . ASP A 1 183 ? -3.521 -13.563 -27.998 1.00 89.69 183 ASP A N 1
ATOM 1485 C CA . ASP A 1 183 ? -2.211 -13.840 -28.603 1.00 89.69 183 ASP A CA 1
ATOM 1486 C C . ASP A 1 183 ? -1.307 -12.602 -28.589 1.00 89.69 183 ASP A C 1
ATOM 1488 O O . ASP A 1 183 ? -0.099 -12.726 -28.379 1.00 89.69 183 ASP A O 1
ATOM 1492 N N . ILE A 1 184 ? -1.880 -11.412 -28.809 1.00 89.62 184 ILE A N 1
ATOM 1493 C CA . ILE A 1 184 ? -1.166 -10.133 -28.699 1.00 89.62 184 ILE A CA 1
ATOM 1494 C C . ILE A 1 184 ? -0.740 -9.915 -27.248 1.00 89.62 184 ILE A C 1
ATOM 1496 O O . ILE A 1 184 ? 0.431 -9.648 -27.000 1.00 89.62 184 ILE A O 1
ATOM 1500 N N . ALA A 1 185 ? -1.650 -10.104 -26.288 1.00 90.00 185 ALA A N 1
ATOM 1501 C CA . ALA A 1 185 ? -1.342 -9.982 -24.868 1.00 90.00 185 ALA A CA 1
ATOM 1502 C C . ALA A 1 185 ? -0.190 -10.908 -24.461 1.00 90.00 185 ALA A C 1
ATOM 1504 O O . ALA A 1 185 ? 0.792 -10.442 -23.894 1.00 90.00 185 ALA A O 1
ATOM 1505 N N . ARG A 1 186 ? -0.246 -12.197 -24.823 1.00 91.81 186 ARG A N 1
ATOM 1506 C CA . ARG A 1 186 ? 0.839 -13.149 -24.530 1.00 91.81 186 ARG A CA 1
ATOM 1507 C C . ARG A 1 186 ? 2.168 -12.765 -25.179 1.00 91.81 186 ARG A C 1
ATOM 1509 O O . ARG A 1 186 ? 3.202 -12.893 -24.533 1.00 91.81 186 ARG A O 1
ATOM 1516 N N . MET A 1 187 ? 2.152 -12.288 -26.426 1.00 90.94 187 MET A N 1
ATOM 1517 C CA . MET A 1 187 ? 3.364 -11.806 -27.098 1.00 90.94 187 MET A CA 1
ATOM 1518 C C . MET A 1 187 ? 3.974 -10.610 -26.355 1.00 90.94 187 MET A C 1
ATOM 1520 O O . MET A 1 187 ? 5.170 -10.607 -26.084 1.00 90.94 187 MET A O 1
ATOM 1524 N N . LEU A 1 188 ? 3.159 -9.609 -26.014 1.00 91.62 188 LEU A N 1
ATOM 1525 C CA . LEU A 1 188 ? 3.622 -8.416 -25.306 1.00 91.62 188 LEU A CA 1
ATOM 1526 C C . LEU A 1 188 ? 4.117 -8.747 -23.892 1.00 91.62 188 LEU A C 1
ATOM 1528 O O . LEU A 1 188 ? 5.092 -8.150 -23.450 1.00 91.62 188 LEU A O 1
ATOM 1532 N N . MET A 1 189 ? 3.506 -9.723 -23.213 1.00 91.88 189 MET A N 1
ATOM 1533 C CA . MET A 1 189 ? 3.984 -10.217 -21.916 1.00 91.88 189 MET A CA 1
ATOM 1534 C C . MET A 1 189 ? 5.366 -10.866 -22.018 1.00 91.88 189 MET A C 1
ATOM 1536 O O . MET A 1 189 ? 6.228 -10.561 -21.206 1.00 91.88 189 MET A O 1
ATOM 1540 N N . ASP A 1 190 ? 5.610 -11.715 -23.022 1.00 90.81 190 ASP A N 1
ATOM 1541 C CA . ASP A 1 190 ? 6.934 -12.320 -23.252 1.00 90.81 190 ASP A CA 1
ATOM 1542 C C . ASP A 1 190 ? 7.991 -11.256 -23.596 1.00 90.81 190 ASP A C 1
ATOM 1544 O O . ASP A 1 190 ? 9.107 -11.292 -23.080 1.00 90.81 190 ASP A O 1
ATOM 1548 N N . LEU A 1 191 ? 7.634 -10.253 -24.404 1.00 90.00 191 LEU A N 1
ATOM 1549 C CA . LEU A 1 191 ? 8.520 -9.123 -24.695 1.00 90.00 191 LEU A CA 1
ATOM 1550 C C . LEU A 1 191 ? 8.825 -8.295 -23.448 1.00 90.00 191 LEU A C 1
ATOM 1552 O O . LEU A 1 191 ? 9.988 -7.982 -23.197 1.00 90.00 191 LEU A O 1
ATOM 1556 N N . SER A 1 192 ? 7.804 -7.975 -22.653 1.00 90.31 192 SER A N 1
ATOM 1557 C CA . SER A 1 192 ? 7.985 -7.240 -21.408 1.00 90.31 192 SER A CA 1
ATOM 1558 C C . SER A 1 192 ? 8.836 -8.036 -20.423 1.00 90.31 192 SER A C 1
ATOM 1560 O O . SER A 1 192 ? 9.763 -7.472 -19.851 1.00 90.31 192 SER A O 1
ATOM 1562 N N . ALA A 1 193 ? 8.597 -9.342 -20.279 1.00 88.81 193 ALA A N 1
ATOM 1563 C CA . ALA A 1 193 ? 9.389 -10.211 -19.418 1.00 88.81 193 ALA A CA 1
ATOM 1564 C C . ALA A 1 193 ? 10.862 -10.203 -19.832 1.00 88.81 193 ALA A C 1
ATOM 1566 O O . ALA A 1 193 ? 11.713 -9.972 -18.987 1.00 88.81 193 ALA A O 1
ATOM 1567 N N . ARG A 1 194 ? 11.175 -10.342 -21.126 1.00 87.06 194 ARG A N 1
ATOM 1568 C CA . ARG A 1 194 ? 12.562 -10.278 -21.630 1.00 87.06 194 ARG A CA 1
ATOM 1569 C C . ARG A 1 194 ? 13.209 -8.916 -21.422 1.00 87.06 194 ARG A C 1
ATOM 1571 O O . ARG A 1 194 ? 14.395 -8.842 -21.111 1.00 87.06 194 ARG A O 1
ATOM 1578 N N . TYR A 1 195 ? 12.434 -7.849 -21.598 1.00 85.56 195 TYR A N 1
ATOM 1579 C CA . TYR A 1 195 ? 12.880 -6.484 -21.348 1.00 85.56 195 TYR A CA 1
ATOM 1580 C C . TYR A 1 195 ? 13.257 -6.286 -19.868 1.00 85.56 195 TYR A C 1
ATOM 1582 O O . TYR A 1 195 ? 14.289 -5.691 -19.570 1.00 85.56 195 TYR A O 1
ATOM 1590 N N . PHE A 1 196 ? 12.486 -6.865 -18.940 1.00 77.69 196 PHE A N 1
ATOM 1591 C CA . PHE A 1 196 ? 12.791 -6.861 -17.505 1.00 77.69 196 PHE A CA 1
ATOM 1592 C C . PHE A 1 196 ? 13.818 -7.920 -17.068 1.00 77.69 196 PHE A C 1
ATOM 1594 O O . PHE A 1 196 ? 14.527 -7.684 -16.099 1.00 77.69 196 PHE A O 1
ATOM 1601 N N . GLU A 1 197 ? 13.952 -9.062 -17.751 1.00 68.81 197 GLU A N 1
ATOM 1602 C CA . GLU A 1 197 ? 14.939 -10.127 -17.470 1.00 68.81 197 GLU A CA 1
ATOM 1603 C C . GLU A 1 197 ? 16.377 -9.714 -17.808 1.00 68.81 197 GLU A C 1
ATOM 1605 O O . GLU A 1 197 ? 17.334 -10.301 -17.300 1.00 68.81 197 GLU A O 1
ATOM 1610 N N . GLN A 1 198 ? 16.558 -8.612 -18.542 1.00 61.22 198 GLN A N 1
ATOM 1611 C CA . GLN A 1 198 ? 17.814 -7.855 -18.501 1.00 61.22 198 GLN A CA 1
ATOM 1612 C C . GLN A 1 198 ? 18.148 -7.338 -17.076 1.00 61.22 198 GLN A C 1
ATOM 1614 O O . GLN A 1 198 ? 19.237 -6.815 -16.857 1.00 61.22 198 GLN A O 1
ATOM 1619 N N . GLY A 1 199 ? 17.260 -7.564 -16.094 1.00 53.19 199 GLY A N 1
ATOM 1620 C CA . GLY A 1 199 ? 17.206 -7.209 -14.668 1.00 53.19 199 GLY A CA 1
ATOM 1621 C C . GLY A 1 199 ? 18.409 -7.513 -13.779 1.00 53.19 199 GLY A C 1
ATOM 1622 O O . GLY A 1 199 ? 18.351 -7.278 -12.576 1.00 53.19 199 GLY A O 1
ATOM 1623 N N . ARG A 1 200 ? 19.551 -7.864 -14.365 1.00 62.16 200 ARG A N 1
ATOM 1624 C CA . ARG A 1 200 ? 20.852 -7.565 -13.756 1.00 62.16 200 ARG A CA 1
ATOM 1625 C C . ARG A 1 200 ? 21.099 -6.064 -13.624 1.00 62.16 200 ARG A C 1
ATOM 1627 O O . ARG A 1 200 ? 22.026 -5.682 -12.930 1.00 62.16 200 ARG A O 1
ATOM 1634 N N . VAL A 1 201 ? 20.305 -5.210 -14.273 1.00 74.81 201 VAL A N 1
ATOM 1635 C CA . VAL A 1 201 ? 20.449 -3.749 -14.196 1.00 74.81 201 VAL A CA 1
ATOM 1636 C C . VAL A 1 201 ? 20.288 -3.230 -12.766 1.00 74.81 201 VAL A C 1
ATOM 1638 O O . VAL A 1 201 ? 21.124 -2.445 -12.328 1.00 74.81 201 VAL A O 1
ATOM 1641 N N . ILE A 1 202 ? 19.270 -3.675 -12.017 1.00 77.50 202 ILE A N 1
ATOM 1642 C CA . ILE A 1 202 ? 19.060 -3.194 -10.640 1.00 77.50 202 ILE A CA 1
ATOM 1643 C C . ILE A 1 202 ? 20.097 -3.773 -9.670 1.00 77.50 202 ILE A C 1
ATOM 1645 O O . ILE A 1 202 ? 20.604 -3.057 -8.816 1.00 77.50 202 ILE A O 1
ATOM 1649 N N . GLU A 1 203 ? 20.471 -5.043 -9.839 1.00 79.69 203 GLU A N 1
ATOM 1650 C CA . GLU A 1 203 ? 21.534 -5.677 -9.047 1.00 79.69 203 GLU A CA 1
ATOM 1651 C C . GLU A 1 203 ? 22.879 -4.987 -9.299 1.00 79.69 203 GLU A C 1
ATOM 1653 O O . GLU A 1 203 ? 23.560 -4.592 -8.358 1.00 79.69 203 GLU A O 1
ATOM 1658 N N . ARG A 1 204 ? 23.211 -4.736 -10.570 1.00 83.44 204 ARG A N 1
ATOM 1659 C CA . ARG A 1 204 ? 24.400 -3.983 -10.984 1.00 83.44 204 ARG A CA 1
ATOM 1660 C C . ARG A 1 204 ? 24.387 -2.555 -10.448 1.00 83.44 204 ARG A C 1
ATOM 1662 O O . ARG A 1 204 ? 25.433 -2.063 -10.039 1.00 83.44 204 ARG A O 1
ATOM 1669 N N . LEU A 1 205 ? 23.232 -1.891 -10.450 1.00 85.00 205 LEU A N 1
ATOM 1670 C CA . LEU A 1 205 ? 23.062 -0.556 -9.877 1.00 85.00 205 LEU A CA 1
ATOM 1671 C C . LEU A 1 205 ? 23.398 -0.565 -8.381 1.00 85.00 205 LEU A C 1
ATOM 1673 O O . LEU A 1 205 ? 24.155 0.293 -7.933 1.00 85.00 205 LEU A O 1
ATOM 1677 N N . GLU A 1 206 ? 22.884 -1.531 -7.615 1.00 83.69 206 GLU A N 1
ATOM 1678 C CA . GLU A 1 206 ? 23.188 -1.650 -6.181 1.00 83.69 206 GLU A CA 1
ATOM 1679 C C . GLU A 1 206 ? 24.665 -2.008 -5.941 1.00 83.69 206 GLU A C 1
ATOM 1681 O O . GLU A 1 206 ? 25.308 -1.400 -5.087 1.00 83.69 206 GLU A O 1
ATOM 1686 N N . GLU A 1 207 ? 25.247 -2.910 -6.737 1.00 85.62 207 GLU A N 1
ATOM 1687 C CA . GLU A 1 207 ? 26.676 -3.244 -6.669 1.00 85.62 207 GLU A CA 1
ATOM 1688 C C . GLU A 1 207 ? 27.575 -2.030 -6.950 1.00 85.62 207 GLU A C 1
ATOM 1690 O O . GLU A 1 207 ? 28.569 -1.807 -6.254 1.00 85.62 207 GLU A O 1
ATOM 1695 N N . GLN A 1 208 ? 27.234 -1.224 -7.958 1.00 86.44 208 GLN A N 1
ATOM 1696 C CA . GLN A 1 208 ? 27.972 -0.009 -8.300 1.00 86.44 208 GLN A CA 1
ATOM 1697 C C . GLN A 1 208 ? 27.773 1.100 -7.256 1.00 86.44 208 GLN A C 1
ATOM 1699 O O . GLN A 1 208 ? 28.730 1.808 -6.932 1.00 86.44 208 GLN A O 1
ATOM 1704 N N . LEU A 1 209 ? 26.579 1.220 -6.664 1.00 85.94 209 LEU A N 1
ATOM 1705 C CA . LEU A 1 209 ? 26.340 2.100 -5.514 1.00 85.94 209 LEU A CA 1
ATOM 1706 C C . LEU A 1 209 ? 27.187 1.687 -4.302 1.00 85.94 209 LEU A C 1
ATOM 1708 O O . LEU A 1 209 ? 27.792 2.544 -3.661 1.00 85.94 209 LEU A O 1
ATOM 1712 N N . ASP A 1 210 ? 27.287 0.389 -4.010 1.00 84.94 210 ASP A N 1
ATOM 1713 C CA . ASP A 1 210 ? 28.137 -0.144 -2.937 1.00 84.94 210 ASP A CA 1
ATOM 1714 C C . ASP A 1 210 ? 29.636 0.034 -3.207 1.00 84.94 210 ASP A C 1
ATOM 1716 O O . ASP A 1 210 ? 30.435 0.179 -2.277 1.00 84.94 210 ASP A O 1
ATOM 1720 N N . ALA A 1 211 ? 30.047 0.037 -4.476 1.00 85.00 211 ALA A N 1
ATOM 1721 C CA . ALA A 1 211 ? 31.418 0.355 -4.859 1.00 85.00 211 ALA A CA 1
ATOM 1722 C C . ALA A 1 211 ? 31.739 1.854 -4.682 1.00 85.00 211 ALA A C 1
ATOM 1724 O O . ALA A 1 211 ? 32.857 2.204 -4.291 1.00 85.00 211 ALA A O 1
ATOM 1725 N N . ALA A 1 212 ? 30.768 2.737 -4.937 1.00 84.62 212 ALA A N 1
ATOM 1726 C CA . ALA A 1 212 ? 30.895 4.182 -4.736 1.00 84.62 212 ALA A CA 1
ATOM 1727 C C . ALA A 1 212 ? 30.867 4.579 -3.247 1.00 84.62 212 ALA A C 1
ATOM 1729 O O . ALA A 1 212 ? 31.594 5.482 -2.810 1.00 84.62 212 ALA A O 1
ATOM 1730 N N . CYS A 1 213 ? 30.057 3.880 -2.452 1.00 78.56 213 CYS A N 1
ATOM 1731 C CA . CYS A 1 213 ? 29.826 4.129 -1.034 1.00 78.56 213 CYS A CA 1
ATOM 1732 C C . CYS A 1 213 ? 30.153 2.849 -0.253 1.00 78.56 213 CYS A C 1
ATOM 1734 O O . CYS A 1 213 ? 29.329 1.942 -0.231 1.00 78.56 213 CYS A O 1
ATOM 1736 N N . ALA A 1 214 ? 31.356 2.772 0.334 1.00 67.69 214 ALA A N 1
ATOM 1737 C CA . ALA A 1 214 ? 31.959 1.588 0.957 1.00 67.69 214 ALA A CA 1
ATOM 1738 C C . ALA A 1 214 ? 30.959 0.545 1.499 1.00 67.69 214 ALA A C 1
ATOM 1740 O O . ALA A 1 214 ? 30.090 0.886 2.299 1.00 67.69 214 ALA A O 1
ATOM 1741 N N . LYS A 1 215 ? 31.143 -0.737 1.122 1.00 56.72 215 LYS A N 1
ATOM 1742 C CA . LYS A 1 215 ? 30.328 -1.889 1.565 1.00 56.72 215 LYS A CA 1
ATOM 1743 C C . LYS A 1 215 ? 29.954 -1.783 3.041 1.00 56.72 215 LYS A C 1
ATOM 1745 O O . LYS A 1 215 ? 30.786 -2.012 3.928 1.00 56.72 215 LYS A O 1
ATOM 1750 N N . HIS A 1 216 ? 28.688 -1.491 3.303 1.00 48.56 216 HIS A N 1
ATOM 1751 C CA . HIS A 1 216 ? 28.165 -1.538 4.652 1.00 48.56 216 HIS A CA 1
ATOM 1752 C C . HIS A 1 216 ? 28.329 -2.976 5.169 1.00 48.56 216 HIS A C 1
ATOM 1754 O O . HIS A 1 216 ? 27.837 -3.928 4.564 1.00 48.56 216 HIS A O 1
ATOM 1760 N N . HIS A 1 217 ? 29.027 -3.154 6.293 1.00 39.81 217 HIS A N 1
ATOM 1761 C CA . HIS A 1 217 ? 28.931 -4.381 7.080 1.00 39.81 217 HIS A CA 1
ATOM 1762 C C . HIS A 1 217 ? 27.539 -4.397 7.726 1.00 39.81 217 HIS A C 1
ATOM 1764 O O . HIS A 1 217 ? 27.381 -4.069 8.902 1.00 39.81 217 HIS A O 1
ATOM 1770 N N . SER A 1 218 ? 26.498 -4.720 6.961 1.00 40.69 218 SER A N 1
ATOM 1771 C CA . SER A 1 218 ? 25.275 -5.248 7.551 1.00 40.69 218 SER A CA 1
ATOM 1772 C C . SER A 1 218 ? 25.554 -6.713 7.889 1.00 40.69 218 SER A C 1
ATOM 1774 O O . SER A 1 218 ? 25.700 -7.575 7.026 1.00 40.69 218 SER A O 1
ATOM 1776 N N . ASN A 1 219 ? 25.726 -6.992 9.179 1.00 30.92 219 ASN A N 1
ATOM 1777 C CA . ASN A 1 219 ? 25.743 -8.358 9.686 1.00 30.92 219 ASN A CA 1
ATOM 1778 C C . ASN A 1 219 ? 24.521 -9.127 9.157 1.00 30.92 219 ASN A C 1
ATOM 1780 O O . ASN A 1 219 ? 23.400 -8.755 9.480 1.00 30.92 219 ASN A O 1
ATOM 1784 N N . GLY A 1 220 ? 24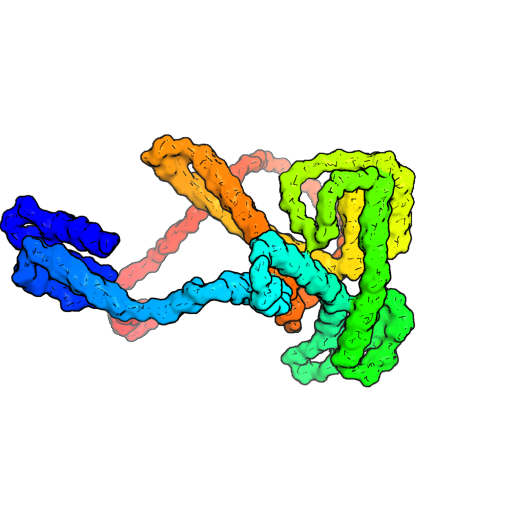.776 -10.221 8.433 1.00 31.09 220 GLY A N 1
ATOM 1785 C CA . GLY A 1 220 ? 23.923 -11.410 8.368 1.00 31.09 220 GLY A CA 1
ATOM 1786 C C . GLY A 1 220 ? 22.591 -11.276 7.625 1.00 31.09 220 GLY A C 1
ATOM 1787 O O . GLY A 1 220 ? 21.649 -10.676 8.120 1.00 31.09 220 GLY A O 1
ATOM 1788 N N . HIS A 1 221 ? 22.499 -11.978 6.492 1.00 30.39 221 HIS A N 1
ATOM 1789 C CA . HIS A 1 221 ? 21.267 -12.317 5.771 1.00 30.39 221 HIS A CA 1
ATOM 1790 C C . HIS A 1 221 ? 20.409 -11.133 5.302 1.00 30.39 221 HIS A C 1
ATOM 1792 O O . HIS A 1 221 ? 19.370 -10.813 5.869 1.00 30.39 221 HIS A O 1
ATOM 1798 N N . ALA A 1 222 ? 20.778 -10.580 4.145 1.00 31.45 222 ALA A N 1
ATOM 1799 C CA . ALA A 1 222 ? 19.819 -9.919 3.268 1.00 31.45 222 ALA A CA 1
ATOM 1800 C C . ALA A 1 222 ? 18.900 -10.976 2.625 1.00 31.45 222 ALA A C 1
ATOM 1802 O O . ALA A 1 222 ? 19.019 -11.313 1.451 1.00 31.45 222 ALA A O 1
ATOM 1803 N N . THR A 1 223 ? 17.979 -11.529 3.410 1.00 31.41 223 THR A N 1
ATOM 1804 C CA . THR A 1 223 ? 16.677 -11.923 2.872 1.00 31.41 223 THR A CA 1
ATOM 1805 C C . THR A 1 223 ? 16.004 -10.650 2.364 1.00 31.41 223 THR A C 1
ATOM 1807 O O . THR A 1 223 ? 16.089 -9.614 3.022 1.00 31.41 223 THR A O 1
ATOM 1810 N N . HIS A 1 224 ? 15.388 -10.700 1.179 1.00 33.91 224 HIS A N 1
ATOM 1811 C CA . HIS A 1 224 ? 14.639 -9.599 0.560 1.00 33.91 224 HIS A CA 1
ATOM 1812 C C . HIS A 1 224 ? 13.581 -9.038 1.520 1.00 33.91 224 HIS A C 1
ATOM 1814 O O . HIS A 1 224 ? 12.437 -9.478 1.581 1.00 33.91 224 HIS A O 1
ATOM 1820 N N . GLY A 1 225 ? 14.018 -8.066 2.311 1.00 28.27 225 GLY A N 1
ATOM 1821 C CA . GLY A 1 225 ? 13.461 -7.736 3.604 1.00 28.27 225 GLY A CA 1
ATOM 1822 C C . GLY A 1 225 ? 13.505 -6.244 3.815 1.00 28.27 225 GLY A C 1
ATOM 1823 O O . GLY A 1 225 ? 14.348 -5.760 4.563 1.00 28.27 225 GLY A O 1
ATOM 1824 N N . VAL A 1 226 ? 12.612 -5.503 3.152 1.00 32.81 226 VAL A N 1
ATOM 1825 C CA . VAL A 1 226 ? 12.400 -4.068 3.392 1.00 32.81 226 VAL A CA 1
ATOM 1826 C C . VAL A 1 226 ? 11.911 -3.890 4.830 1.00 32.81 226 VAL A C 1
ATOM 1828 O O . VAL A 1 226 ? 10.720 -3.874 5.119 1.00 32.81 226 VAL A O 1
ATOM 1831 N N . THR A 1 227 ? 12.842 -3.865 5.774 1.00 26.42 227 THR A N 1
ATOM 1832 C CA . THR A 1 227 ? 12.605 -3.453 7.151 1.00 26.42 227 THR A CA 1
ATOM 1833 C C . THR A 1 227 ? 13.001 -1.992 7.192 1.00 26.42 227 THR A C 1
ATOM 1835 O O . THR A 1 227 ? 14.154 -1.654 7.445 1.00 26.42 227 THR A O 1
ATOM 1838 N N . VAL A 1 228 ? 12.040 -1.113 6.897 1.00 33.12 228 VAL A N 1
ATOM 1839 C CA . VAL A 1 228 ? 12.170 0.327 7.140 1.00 33.12 228 VAL A CA 1
ATOM 1840 C C . VAL A 1 228 ? 12.166 0.528 8.655 1.00 33.12 228 VAL A C 1
ATOM 1842 O O . VAL A 1 228 ? 11.174 0.925 9.260 1.00 33.12 228 VAL A O 1
ATOM 1845 N N . ARG A 1 229 ? 13.282 0.217 9.318 1.00 32.28 229 ARG A N 1
ATOM 1846 C CA . ARG A 1 229 ? 13.563 0.848 10.602 1.00 32.28 229 ARG A CA 1
ATOM 1847 C C . ARG A 1 229 ? 13.892 2.295 10.266 1.00 32.28 229 ARG A C 1
ATOM 1849 O O . ARG A 1 229 ? 14.839 2.553 9.534 1.00 32.28 229 ARG A O 1
ATOM 1856 N N . ARG A 1 230 ? 13.095 3.229 10.795 1.00 35.03 230 ARG A N 1
ATOM 1857 C CA . ARG A 1 230 ? 13.405 4.666 10.871 1.00 35.03 230 ARG A CA 1
ATOM 1858 C C . ARG A 1 230 ? 14.670 4.872 11.725 1.00 35.03 230 ARG A C 1
ATOM 1860 O O . ARG A 1 230 ? 14.605 5.437 12.811 1.00 35.03 230 ARG A O 1
ATOM 1867 N N . SER A 1 231 ? 15.822 4.370 11.292 1.00 37.38 231 SER A N 1
ATOM 1868 C CA . SER A 1 231 ? 17.095 4.948 11.695 1.00 37.38 231 SER A CA 1
ATOM 1869 C C . SER A 1 231 ? 17.165 6.296 10.999 1.00 37.38 231 SER A C 1
ATOM 1871 O O . SER A 1 231 ? 16.946 6.365 9.790 1.00 37.38 231 SER A O 1
ATOM 1873 N N . ALA A 1 232 ? 17.409 7.366 11.755 1.00 39.44 232 ALA A N 1
ATOM 1874 C CA . ALA A 1 232 ? 17.819 8.636 11.175 1.00 39.44 232 ALA A CA 1
ATOM 1875 C C . ALA A 1 232 ? 18.886 8.325 10.117 1.00 39.44 232 ALA A C 1
ATOM 1877 O O . ALA A 1 232 ? 19.892 7.704 10.458 1.00 39.44 232 ALA A O 1
ATOM 1878 N N . GLN A 1 233 ? 18.594 8.624 8.847 1.00 52.19 233 GLN A N 1
ATOM 1879 C CA . GLN A 1 233 ? 19.516 8.414 7.737 1.00 52.19 233 GLN A CA 1
ATOM 1880 C C . GLN A 1 233 ? 20.780 9.195 8.072 1.00 52.19 233 GLN A C 1
ATOM 1882 O O . GLN A 1 233 ? 20.816 10.419 7.962 1.00 52.19 233 GLN A O 1
ATOM 1887 N N . VAL A 1 234 ? 21.790 8.498 8.583 1.00 53.00 234 VAL A N 1
ATOM 1888 C CA . VAL A 1 234 ? 23.123 9.062 8.694 1.00 53.00 234 VAL A CA 1
ATOM 1889 C C . VAL A 1 234 ? 23.551 9.255 7.249 1.00 53.00 234 VAL A C 1
ATOM 1891 O O . VAL A 1 234 ? 23.578 8.298 6.483 1.00 53.00 234 VAL A O 1
ATOM 1894 N N . SER A 1 235 ? 23.751 10.511 6.857 1.00 62.41 235 SER A N 1
ATOM 1895 C CA . SER A 1 235 ? 24.215 10.872 5.523 1.00 62.41 235 SER A CA 1
ATOM 1896 C C . SER A 1 235 ? 25.587 10.228 5.324 1.00 62.41 235 SER A C 1
ATOM 1898 O O . SER A 1 235 ? 26.582 10.660 5.909 1.00 62.41 235 SER A O 1
ATOM 1900 N N . GLU A 1 236 ? 25.610 9.105 4.610 1.00 72.19 236 GLU A N 1
ATOM 1901 C CA . GLU A 1 236 ? 26.830 8.362 4.323 1.00 72.19 236 GLU A CA 1
ATOM 1902 C C . GLU A 1 236 ? 27.585 9.080 3.201 1.00 72.19 236 GLU A C 1
ATOM 1904 O O . GLU A 1 236 ? 27.036 9.241 2.102 1.00 72.19 236 GLU A O 1
ATOM 1909 N N . PRO A 1 237 ? 28.825 9.532 3.449 1.00 78.56 237 PRO A N 1
ATOM 1910 C CA . PRO A 1 237 ? 29.598 10.224 2.435 1.00 78.56 237 PRO A CA 1
ATOM 1911 C C . PRO A 1 237 ? 30.029 9.252 1.335 1.00 78.56 237 PRO A C 1
ATOM 1913 O O . PRO A 1 237 ? 30.340 8.086 1.589 1.00 78.56 237 PRO A O 1
ATOM 1916 N N . ILE A 1 238 ? 30.112 9.758 0.107 1.00 82.75 238 ILE A N 1
ATOM 1917 C CA . ILE A 1 238 ? 30.697 9.023 -1.013 1.00 82.75 238 ILE A CA 1
ATOM 1918 C C . ILE A 1 238 ? 32.190 8.816 -0.730 1.00 82.75 238 ILE A C 1
ATOM 1920 O O . ILE A 1 238 ? 32.967 9.765 -0.643 1.00 82.75 238 ILE A O 1
ATOM 1924 N N . THR A 1 239 ? 32.599 7.558 -0.574 1.00 82.94 239 THR A N 1
ATOM 1925 C CA . THR A 1 239 ? 33.989 7.193 -0.261 1.00 82.94 239 THR A CA 1
ATOM 1926 C C . THR A 1 239 ? 34.870 7.105 -1.502 1.00 82.94 239 THR A C 1
ATOM 1928 O O . THR A 1 239 ? 36.085 7.252 -1.400 1.00 82.94 239 THR A O 1
ATOM 1931 N N . ASN A 1 240 ? 34.271 6.858 -2.671 1.00 86.62 240 ASN A N 1
ATOM 1932 C CA . ASN A 1 240 ? 34.972 6.767 -3.946 1.00 86.62 240 ASN A CA 1
ATOM 1933 C C . ASN A 1 240 ? 34.259 7.613 -5.021 1.00 86.62 240 ASN A C 1
ATOM 1935 O O . ASN A 1 240 ? 33.379 7.106 -5.720 1.00 86.62 240 ASN A O 1
ATOM 1939 N N . PRO A 1 241 ? 34.650 8.892 -5.183 1.00 85.38 241 PRO A N 1
ATOM 1940 C CA . PRO A 1 241 ? 34.049 9.783 -6.175 1.00 85.38 241 PRO A CA 1
ATOM 1941 C C . PRO A 1 241 ? 34.226 9.302 -7.619 1.00 85.38 241 PRO A C 1
ATOM 1943 O O . PRO A 1 241 ? 33.346 9.525 -8.439 1.00 85.38 241 PRO A O 1
ATOM 1946 N N . ALA A 1 242 ? 35.323 8.605 -7.939 1.00 87.75 242 ALA A N 1
ATOM 1947 C CA . ALA A 1 242 ? 35.547 8.081 -9.288 1.00 87.75 242 ALA A CA 1
ATOM 1948 C C . ALA A 1 242 ? 34.541 6.974 -9.640 1.00 87.75 242 ALA A C 1
ATOM 1950 O O . ALA A 1 242 ? 33.969 6.990 -10.726 1.00 87.75 242 ALA A O 1
ATOM 1951 N N . ALA A 1 243 ? 34.268 6.063 -8.699 1.00 87.56 243 ALA A N 1
ATOM 1952 C CA . ALA A 1 243 ? 33.230 5.045 -8.871 1.00 87.56 243 ALA A CA 1
ATOM 1953 C C . ALA A 1 243 ? 31.818 5.656 -8.914 1.00 87.56 243 ALA A C 1
ATOM 1955 O O . ALA A 1 243 ? 30.967 5.167 -9.651 1.00 87.56 243 ALA A O 1
ATOM 1956 N N . ALA A 1 244 ? 31.570 6.745 -8.174 1.00 87.81 244 ALA A N 1
ATOM 1957 C CA . ALA A 1 244 ? 30.312 7.485 -8.272 1.00 87.81 244 ALA A CA 1
ATOM 1958 C C . ALA A 1 244 ? 30.125 8.107 -9.667 1.00 87.81 244 ALA A C 1
ATOM 1960 O O . ALA A 1 244 ? 29.055 7.968 -10.253 1.00 87.81 244 ALA A O 1
ATOM 1961 N N . THR A 1 245 ? 31.163 8.730 -10.231 1.00 90.75 245 THR A N 1
ATOM 1962 C CA . THR A 1 245 ? 31.132 9.252 -11.605 1.00 90.75 245 THR A CA 1
ATOM 1963 C C . THR A 1 245 ? 30.895 8.140 -12.628 1.00 90.75 245 THR A C 1
ATOM 1965 O O . THR A 1 245 ? 30.033 8.290 -13.487 1.00 90.75 245 THR A O 1
ATOM 1968 N N . GLU A 1 246 ? 31.587 7.002 -12.508 1.00 91.50 246 GLU A N 1
ATOM 1969 C CA . GLU A 1 246 ? 31.403 5.853 -13.408 1.00 91.50 246 GLU A CA 1
ATOM 1970 C C . GLU A 1 246 ? 29.969 5.298 -13.358 1.00 91.50 246 GLU A C 1
ATOM 1972 O O . GLU A 1 246 ? 29.377 5.014 -14.402 1.00 91.50 246 GLU A O 1
ATOM 1977 N N . LEU A 1 247 ? 29.383 5.194 -12.158 1.00 90.75 247 LEU A N 1
ATOM 1978 C CA . LEU A 1 247 ? 27.980 4.821 -11.969 1.00 90.75 247 LEU A CA 1
ATOM 1979 C C . LEU A 1 247 ? 27.044 5.797 -12.693 1.00 90.75 247 LEU A C 1
ATOM 1981 O O . LEU A 1 247 ? 26.113 5.364 -13.367 1.00 90.75 247 LEU A O 1
ATOM 1985 N N . ILE A 1 248 ? 27.277 7.104 -12.562 1.00 92.00 248 ILE A N 1
ATOM 1986 C CA . ILE A 1 248 ? 26.424 8.134 -13.168 1.00 92.00 248 ILE A CA 1
ATOM 1987 C C . ILE A 1 248 ? 26.542 8.109 -14.695 1.00 92.00 248 ILE A C 1
ATOM 1989 O O . ILE A 1 248 ? 25.531 8.150 -15.391 1.00 92.00 248 ILE A O 1
ATOM 1993 N N . GLU A 1 249 ? 27.754 7.975 -15.234 1.00 92.50 249 GLU A N 1
ATOM 1994 C CA . GLU A 1 249 ? 27.980 7.843 -16.676 1.00 92.50 249 GLU A CA 1
ATOM 1995 C C . GLU A 1 249 ? 27.345 6.570 -17.246 1.00 92.50 249 GLU A C 1
ATOM 1997 O O . GLU A 1 249 ? 26.761 6.587 -18.334 1.00 92.50 249 GLU A O 1
ATOM 2002 N N . TRP A 1 250 ? 27.436 5.453 -16.519 1.00 92.38 250 TRP A N 1
ATOM 2003 C CA . TRP A 1 250 ? 26.718 4.237 -16.878 1.00 92.38 250 TRP A CA 1
ATOM 2004 C C . TRP A 1 250 ? 25.202 4.453 -16.844 1.00 92.38 250 TRP A C 1
ATOM 2006 O O . TRP A 1 250 ? 24.549 4.134 -17.834 1.00 92.38 250 TRP A O 1
ATOM 2016 N N . ALA A 1 251 ? 24.661 5.049 -15.780 1.00 91.06 251 ALA A N 1
ATOM 2017 C CA . ALA A 1 251 ? 23.233 5.320 -15.640 1.00 91.06 251 ALA A CA 1
ATOM 2018 C C . ALA A 1 251 ? 22.702 6.246 -16.746 1.00 91.06 251 ALA A C 1
ATOM 2020 O O . ALA A 1 251 ? 21.637 5.985 -17.297 1.00 91.06 251 ALA A O 1
ATOM 2021 N N . ASN A 1 252 ? 23.448 7.285 -17.133 1.00 92.69 252 ASN A N 1
ATOM 2022 C CA . ASN A 1 252 ? 23.069 8.172 -18.237 1.00 92.69 252 ASN A CA 1
ATOM 2023 C C . ASN A 1 252 ? 22.982 7.425 -19.571 1.00 92.69 252 ASN A C 1
ATOM 2025 O O . ASN A 1 252 ? 22.042 7.624 -20.337 1.00 92.69 252 ASN A O 1
ATOM 2029 N N . ARG A 1 253 ? 23.932 6.523 -19.835 1.00 90.50 253 ARG A N 1
ATOM 2030 C CA . ARG A 1 253 ? 23.946 5.705 -21.053 1.00 90.50 253 ARG A CA 1
ATOM 2031 C C . ARG A 1 253 ? 22.854 4.636 -21.061 1.00 90.50 253 ARG A C 1
ATOM 2033 O O . ARG A 1 253 ? 22.216 4.458 -22.089 1.00 90.50 253 ARG A O 1
ATOM 2040 N N . GLU A 1 254 ? 22.667 3.934 -19.947 1.00 88.56 254 GLU A N 1
ATOM 2041 C CA . GLU A 1 254 ? 21.714 2.825 -19.820 1.00 88.56 254 GLU A CA 1
ATOM 2042 C C . GLU A 1 254 ? 20.266 3.326 -19.751 1.00 88.56 254 GLU A C 1
ATOM 2044 O O . GLU A 1 254 ? 19.374 2.782 -20.392 1.00 88.56 254 GLU A O 1
ATOM 2049 N N . PHE A 1 255 ? 20.018 4.385 -18.976 1.00 89.12 255 PHE A N 1
ATOM 2050 C CA . PHE A 1 255 ? 18.668 4.893 -18.718 1.00 89.12 255 PHE A CA 1
ATOM 2051 C C . PHE A 1 255 ? 18.268 6.041 -19.641 1.00 89.12 255 PHE A C 1
ATOM 2053 O O . PHE A 1 255 ? 17.155 6.549 -19.512 1.00 89.12 255 PHE A O 1
ATOM 2060 N N . HIS A 1 256 ? 19.159 6.456 -20.548 1.00 87.50 256 HIS A N 1
ATOM 2061 C CA . HIS A 1 256 ? 19.013 7.667 -21.361 1.00 87.50 256 HIS A CA 1
ATOM 2062 C C . HIS A 1 256 ? 18.686 8.896 -20.499 1.00 87.50 256 HIS A C 1
ATOM 2064 O O . HIS A 1 256 ? 17.791 9.683 -20.807 1.00 87.50 256 HIS A O 1
ATOM 2070 N N . ALA A 1 257 ? 19.393 9.014 -19.373 1.00 89.81 257 ALA A N 1
ATOM 2071 C CA . ALA A 1 257 ? 19.239 10.097 -18.412 1.00 89.81 257 ALA A CA 1
ATOM 2072 C C . ALA A 1 257 ? 20.309 11.180 -18.613 1.00 89.81 257 ALA A C 1
ATOM 2074 O O . ALA A 1 257 ? 21.334 10.948 -19.251 1.00 89.81 257 ALA A O 1
ATOM 2075 N N . ASP A 1 258 ? 20.057 12.355 -18.038 1.00 91.25 258 ASP A N 1
ATOM 2076 C CA . ASP A 1 258 ? 20.960 13.508 -18.081 1.00 91.25 258 ASP A CA 1
ATOM 2077 C C . ASP A 1 258 ? 21.311 13.943 -16.648 1.00 91.25 258 ASP A C 1
ATOM 2079 O O . ASP A 1 258 ? 20.915 14.998 -16.151 1.00 91.25 258 ASP A O 1
ATOM 2083 N N . LEU A 1 259 ? 21.940 13.026 -15.907 1.00 90.81 259 LEU A N 1
ATOM 2084 C CA . LEU A 1 259 ? 22.390 13.244 -14.534 1.00 90.81 259 LEU A CA 1
ATOM 2085 C C . LEU A 1 259 ? 23.739 13.972 -14.531 1.00 90.81 259 LEU A C 1
ATOM 2087 O O . LEU A 1 259 ? 24.692 13.530 -15.176 1.00 90.81 259 LEU A O 1
ATOM 2091 N N . ASP A 1 260 ? 23.842 15.042 -13.742 1.00 92.06 260 ASP A N 1
ATOM 2092 C CA . ASP A 1 260 ? 25.093 15.781 -13.563 1.00 92.06 260 ASP A CA 1
ATOM 2093 C C . ASP A 1 260 ? 26.060 15.020 -12.644 1.00 92.06 260 ASP A C 1
ATOM 2095 O O . ASP A 1 260 ? 25.926 15.019 -11.414 1.00 92.06 260 ASP A O 1
ATOM 2099 N N . ALA A 1 261 ? 27.068 14.398 -13.256 1.00 88.62 261 ALA A N 1
ATOM 2100 C CA . ALA A 1 261 ? 28.102 13.655 -12.550 1.00 88.62 261 ALA A CA 1
ATOM 2101 C C . ALA A 1 261 ? 28.922 14.525 -11.587 1.00 88.62 261 ALA A C 1
ATOM 2103 O O . ALA A 1 261 ? 29.287 14.064 -10.505 1.00 88.62 261 ALA A O 1
ATOM 2104 N N . ALA A 1 262 ? 29.187 15.785 -11.944 1.00 85.12 262 ALA A N 1
ATOM 2105 C CA . ALA A 1 262 ? 30.038 16.664 -11.151 1.00 85.12 262 ALA A CA 1
ATOM 2106 C C . ALA A 1 262 ? 29.353 17.094 -9.849 1.00 85.12 262 ALA A C 1
ATOM 2108 O O . ALA A 1 262 ? 30.007 17.153 -8.803 1.00 85.12 262 ALA A O 1
ATOM 2109 N N . SER A 1 263 ? 28.047 17.368 -9.909 1.00 87.69 263 SER A N 1
ATOM 2110 C CA . SER A 1 263 ? 27.240 17.696 -8.734 1.00 87.69 263 SER A CA 1
ATOM 2111 C C . SER A 1 263 ? 26.980 16.461 -7.871 1.00 87.69 263 SER A C 1
ATOM 2113 O O . SER A 1 263 ? 27.269 16.474 -6.674 1.00 87.69 263 SER A O 1
ATOM 2115 N N . LEU A 1 264 ? 26.497 15.364 -8.464 1.00 86.25 264 LEU A N 1
ATOM 2116 C CA . LEU A 1 264 ? 26.048 14.191 -7.709 1.00 86.25 264 LEU A CA 1
ATOM 2117 C C . LEU A 1 264 ? 27.193 13.422 -7.039 1.00 86.25 264 LEU A C 1
ATOM 2119 O O . LEU A 1 264 ? 27.002 12.917 -5.933 1.00 86.25 264 LEU A O 1
ATOM 2123 N N . ALA A 1 265 ? 28.394 13.387 -7.626 1.00 83.75 265 ALA A N 1
ATOM 2124 C CA . ALA A 1 265 ? 29.559 12.740 -7.010 1.00 83.75 265 ALA A CA 1
ATOM 2125 C C . ALA A 1 265 ? 30.046 13.427 -5.715 1.00 83.75 265 ALA A C 1
ATOM 2127 O O . ALA A 1 265 ? 30.847 12.849 -4.980 1.00 83.75 265 ALA A O 1
ATOM 2128 N N . GLN A 1 266 ? 29.565 14.642 -5.421 1.00 84.62 266 GLN A N 1
ATOM 2129 C CA . GLN A 1 266 ? 29.875 15.399 -4.200 1.00 84.62 266 GLN A CA 1
ATOM 2130 C C . GLN A 1 266 ? 28.760 15.322 -3.144 1.00 84.62 266 GLN A C 1
ATOM 2132 O O . GLN A 1 266 ? 28.850 15.970 -2.101 1.00 84.62 266 GLN A O 1
ATOM 2137 N N . THR A 1 267 ? 27.694 14.566 -3.415 1.00 87.31 267 THR A N 1
ATOM 2138 C CA . THR A 1 267 ? 26.552 14.413 -2.506 1.00 87.31 267 THR A CA 1
ATOM 2139 C C . THR A 1 267 ? 26.732 13.219 -1.562 1.00 87.31 267 THR A C 1
ATOM 2141 O O . THR A 1 267 ? 27.833 12.692 -1.393 1.00 87.31 267 THR A O 1
ATOM 2144 N N . ASP A 1 268 ? 25.657 12.811 -0.893 1.00 87.06 268 ASP A N 1
ATOM 2145 C CA . ASP A 1 268 ? 25.628 11.620 -0.057 1.00 87.06 268 ASP A CA 1
ATOM 2146 C C . ASP A 1 268 ? 25.050 10.411 -0.799 1.00 87.06 268 ASP A C 1
ATOM 2148 O O . ASP A 1 268 ? 24.388 10.530 -1.836 1.00 87.06 268 ASP A O 1
ATOM 2152 N N . ARG A 1 269 ? 25.273 9.218 -0.235 1.00 85.44 269 ARG A N 1
ATOM 2153 C CA . ARG A 1 269 ? 24.758 7.958 -0.788 1.00 85.44 269 ARG A CA 1
ATOM 2154 C C . ARG A 1 269 ? 23.258 8.030 -1.071 1.00 85.44 269 ARG A C 1
ATOM 2156 O O . ARG A 1 269 ? 22.797 7.503 -2.078 1.00 85.44 269 ARG A O 1
ATOM 2163 N N . HIS A 1 270 ? 22.494 8.666 -0.184 1.00 85.38 270 HIS A N 1
ATOM 2164 C CA . HIS A 1 270 ? 21.046 8.765 -0.318 1.00 85.38 270 HIS A CA 1
ATOM 2165 C C . HIS A 1 270 ? 20.630 9.582 -1.545 1.00 85.38 270 HIS A C 1
ATOM 2167 O O . HIS A 1 270 ? 19.778 9.132 -2.311 1.00 85.38 270 HIS A O 1
ATOM 2173 N N . THR A 1 271 ? 21.231 10.755 -1.750 1.00 89.12 271 THR A N 1
ATOM 2174 C CA . THR A 1 271 ? 20.924 11.623 -2.893 1.00 89.12 271 THR A CA 1
ATOM 2175 C C . THR A 1 271 ? 21.343 10.968 -4.206 1.00 89.12 271 THR A C 1
ATOM 2177 O O . THR A 1 271 ? 20.542 10.921 -5.141 1.00 89.12 271 THR A O 1
ATOM 2180 N N . LEU A 1 272 ? 22.543 10.379 -4.253 1.00 89.06 272 LEU A N 1
ATOM 2181 C CA . LEU A 1 272 ? 23.028 9.636 -5.416 1.00 89.06 272 LEU A CA 1
ATOM 2182 C C . LEU A 1 272 ? 22.113 8.447 -5.752 1.00 89.06 272 LEU A C 1
ATOM 2184 O O . LEU A 1 272 ? 21.625 8.336 -6.877 1.00 89.06 272 LEU A O 1
ATOM 2188 N N . ALA A 1 273 ? 21.825 7.588 -4.769 1.00 88.44 273 ALA A N 1
ATOM 2189 C CA . ALA A 1 273 ? 20.947 6.436 -4.955 1.00 88.44 273 ALA A CA 1
ATOM 2190 C C . ALA A 1 273 ? 19.535 6.863 -5.373 1.00 88.44 273 ALA A C 1
ATOM 2192 O O . ALA A 1 273 ? 18.940 6.238 -6.245 1.00 88.44 273 ALA A O 1
ATOM 2193 N N . GLY A 1 274 ? 19.002 7.939 -4.787 1.00 89.12 274 GLY A N 1
ATOM 2194 C CA . GLY A 1 274 ? 17.700 8.493 -5.146 1.00 89.12 274 GLY A CA 1
ATOM 2195 C C . GLY A 1 274 ? 17.637 8.953 -6.603 1.00 89.12 274 GLY A C 1
ATOM 2196 O O . GLY A 1 274 ? 16.699 8.589 -7.310 1.00 89.12 274 GLY A O 1
ATOM 2197 N N . ALA A 1 275 ? 18.645 9.696 -7.069 1.00 90.56 275 ALA A N 1
ATOM 2198 C CA . ALA A 1 275 ? 18.710 10.192 -8.444 1.00 90.56 275 ALA A CA 1
ATOM 2199 C C . ALA A 1 275 ? 18.821 9.049 -9.467 1.00 90.56 275 ALA A C 1
ATOM 2201 O O . ALA A 1 275 ? 18.051 8.995 -10.428 1.00 90.56 275 ALA A O 1
ATOM 2202 N N . VAL A 1 276 ? 19.728 8.096 -9.228 1.00 89.88 276 VAL A N 1
ATOM 2203 C CA . VAL A 1 276 ? 19.952 6.960 -10.133 1.00 89.88 276 VAL A CA 1
ATOM 2204 C C . VAL A 1 276 ? 18.747 6.010 -10.141 1.00 89.88 276 VAL A C 1
ATOM 2206 O O . VAL A 1 276 ? 18.289 5.615 -11.214 1.00 89.88 276 VAL A O 1
ATOM 2209 N N . ARG A 1 277 ? 18.159 5.694 -8.976 1.00 88.94 277 ARG A N 1
ATOM 2210 C CA . ARG A 1 277 ? 16.927 4.886 -8.908 1.00 88.94 277 ARG A CA 1
ATOM 2211 C C . ARG A 1 277 ? 15.762 5.586 -9.597 1.00 88.94 277 ARG A C 1
ATOM 2213 O O . ARG A 1 277 ? 15.009 4.937 -10.307 1.00 88.94 277 ARG A O 1
ATOM 2220 N N . GLN A 1 278 ? 15.620 6.903 -9.455 1.00 89.38 278 GLN A N 1
ATOM 2221 C CA . GLN A 1 278 ? 14.570 7.634 -10.164 1.00 89.38 278 GLN A CA 1
ATOM 2222 C C . GLN A 1 278 ? 14.745 7.570 -11.689 1.00 89.38 278 GLN A C 1
ATOM 2224 O O . GLN A 1 278 ? 13.748 7.456 -12.404 1.00 89.38 278 GLN A O 1
ATOM 2229 N N . ALA A 1 279 ? 15.980 7.631 -12.193 1.00 89.88 279 ALA A N 1
ATOM 2230 C CA . ALA A 1 279 ? 16.259 7.441 -13.615 1.00 89.88 279 ALA A CA 1
ATOM 2231 C C . ALA A 1 279 ? 15.869 6.026 -14.082 1.00 89.88 279 ALA A C 1
ATOM 2233 O O . ALA A 1 279 ? 15.150 5.890 -15.073 1.00 89.88 279 ALA A O 1
ATOM 2234 N N . TYR A 1 280 ? 16.239 4.996 -13.314 1.00 88.31 280 TYR A N 1
ATOM 2235 C CA . TYR A 1 280 ? 15.817 3.613 -13.551 1.00 88.31 280 TYR A CA 1
ATOM 2236 C C . TYR A 1 280 ? 14.284 3.470 -13.604 1.00 88.31 280 TYR A C 1
ATOM 2238 O O . TYR A 1 280 ? 13.743 2.944 -14.578 1.00 88.31 280 TYR A O 1
ATOM 2246 N N . GLU A 1 281 ? 13.570 3.995 -12.603 1.00 87.25 281 GLU A N 1
ATOM 2247 C CA . GLU A 1 281 ? 12.103 3.927 -12.510 1.00 87.25 281 GLU A CA 1
ATOM 2248 C C . GLU A 1 281 ? 11.422 4.586 -13.720 1.00 87.25 281 GLU A C 1
ATOM 2250 O O . GLU A 1 281 ? 10.492 4.030 -14.305 1.00 87.25 281 GLU A O 1
ATOM 2255 N N . ARG A 1 282 ? 11.913 5.752 -14.160 1.00 86.62 282 ARG A N 1
ATOM 2256 C CA . ARG A 1 282 ? 11.367 6.456 -15.333 1.00 86.62 282 ARG A CA 1
ATOM 2257 C C . ARG A 1 282 ? 11.607 5.707 -16.641 1.00 86.62 282 ARG A C 1
ATOM 2259 O O . ARG A 1 282 ? 10.772 5.813 -17.538 1.00 86.62 282 ARG A O 1
ATOM 2266 N N . ARG A 1 283 ? 12.720 4.977 -16.755 1.00 85.44 283 ARG A N 1
ATOM 2267 C CA . ARG A 1 283 ? 13.081 4.233 -17.966 1.00 85.44 283 ARG A CA 1
ATOM 2268 C C . ARG A 1 283 ? 12.353 2.897 -18.061 1.00 85.44 283 ARG A C 1
ATOM 2270 O O . ARG A 1 283 ? 11.750 2.621 -19.096 1.00 85.44 283 ARG A O 1
ATOM 2277 N N . TYR A 1 284 ? 12.425 2.075 -17.016 1.00 84.06 284 TYR A N 1
ATOM 2278 C CA . TYR A 1 284 ? 11.938 0.691 -17.047 1.00 84.06 284 TYR A CA 1
ATOM 2279 C C . TYR A 1 284 ? 10.501 0.552 -16.554 1.00 84.06 284 TYR A C 1
ATOM 2281 O O . TYR A 1 284 ? 9.775 -0.322 -17.025 1.00 84.06 284 TYR A O 1
ATOM 2289 N N . ARG A 1 285 ? 10.066 1.424 -15.638 1.00 85.75 285 ARG A N 1
ATOM 2290 C CA . ARG A 1 285 ? 8.790 1.310 -14.919 1.00 85.75 285 ARG A CA 1
ATOM 2291 C C . ARG A 1 285 ? 7.885 2.523 -15.116 1.00 85.75 285 ARG A C 1
ATOM 2293 O O . ARG A 1 285 ? 7.059 2.809 -14.258 1.00 85.75 285 ARG A O 1
ATOM 2300 N N . ARG A 1 286 ? 8.007 3.232 -16.244 1.00 86.19 286 ARG A N 1
ATOM 2301 C CA . ARG A 1 286 ? 7.322 4.511 -16.514 1.00 86.19 286 ARG A CA 1
ATOM 2302 C C . ARG A 1 286 ? 5.846 4.515 -16.110 1.00 86.19 286 ARG A C 1
ATOM 2304 O O . ARG A 1 286 ? 5.415 5.410 -15.388 1.00 86.19 286 ARG A O 1
ATOM 2311 N N . GLU A 1 287 ? 5.083 3.531 -16.575 1.00 86.88 287 GLU A N 1
ATOM 2312 C CA . GLU A 1 287 ? 3.641 3.440 -16.350 1.00 86.88 287 GLU A CA 1
ATOM 2313 C C . GLU A 1 287 ? 3.328 3.197 -14.870 1.00 86.88 287 GLU A C 1
ATOM 2315 O O . GLU A 1 287 ? 2.524 3.913 -14.269 1.00 86.88 287 GLU A O 1
ATOM 2320 N N . LEU A 1 288 ? 3.994 2.205 -14.273 1.00 87.75 288 LEU A N 1
ATOM 2321 C CA . LEU A 1 288 ? 3.770 1.816 -12.885 1.00 87.75 288 LEU A CA 1
ATOM 2322 C C . LEU A 1 288 ? 4.235 2.915 -11.918 1.00 87.75 288 LEU A C 1
ATOM 2324 O O . LEU A 1 288 ? 3.499 3.265 -11.005 1.00 87.75 288 LEU A O 1
ATOM 2328 N N . TYR A 1 289 ? 5.386 3.539 -12.172 1.00 88.25 289 TYR A N 1
ATOM 2329 C CA . TYR A 1 289 ? 5.914 4.669 -11.405 1.00 88.25 289 TYR A CA 1
ATOM 2330 C C . TYR A 1 289 ? 4.941 5.855 -11.375 1.00 88.25 289 TYR A C 1
ATOM 2332 O O . TYR A 1 289 ? 4.724 6.475 -10.332 1.00 88.25 289 TYR A O 1
ATOM 2340 N N . GLN A 1 290 ? 4.327 6.186 -12.515 1.00 85.81 290 GLN A N 1
ATOM 2341 C CA . GLN A 1 290 ? 3.334 7.259 -12.572 1.00 85.81 290 GLN A CA 1
ATOM 2342 C C . GLN A 1 290 ? 2.058 6.903 -11.814 1.00 85.81 290 GLN A C 1
ATOM 2344 O O . GLN A 1 290 ? 1.535 7.744 -11.077 1.00 85.81 290 GLN A O 1
ATOM 2349 N N . ALA A 1 291 ? 1.587 5.664 -11.952 1.00 87.38 291 ALA A N 1
ATOM 2350 C CA . ALA A 1 291 ? 0.442 5.170 -11.202 1.00 87.38 291 ALA A CA 1
ATOM 2351 C C . ALA A 1 291 ? 0.706 5.201 -9.686 1.00 87.38 291 ALA A C 1
ATOM 2353 O O . ALA A 1 291 ? -0.098 5.744 -8.931 1.00 87.38 291 ALA A O 1
ATOM 2354 N N . GLU A 1 292 ? 1.863 4.712 -9.238 1.00 90.12 292 GLU A N 1
ATOM 2355 C CA . GLU A 1 292 ? 2.301 4.751 -7.840 1.00 90.12 292 GLU A CA 1
ATOM 2356 C C . GLU A 1 292 ? 2.360 6.175 -7.307 1.00 90.12 292 GLU A C 1
ATOM 2358 O O . GLU A 1 292 ? 1.795 6.467 -6.254 1.00 90.12 292 GLU A O 1
ATOM 2363 N N . ARG A 1 293 ? 2.991 7.088 -8.052 1.00 90.00 293 ARG A N 1
ATOM 2364 C CA . ARG A 1 293 ? 3.059 8.502 -7.681 1.00 90.00 293 ARG A CA 1
ATOM 2365 C C . ARG A 1 293 ? 1.664 9.106 -7.534 1.00 90.00 293 ARG A C 1
ATOM 2367 O O . ARG A 1 293 ? 1.426 9.820 -6.564 1.00 90.00 293 ARG A O 1
ATOM 2374 N N . SER A 1 294 ? 0.756 8.830 -8.469 1.00 88.56 294 SER A N 1
ATOM 2375 C CA . SER A 1 294 ? -0.621 9.328 -8.410 1.00 88.56 294 SER A CA 1
ATOM 2376 C C . SER A 1 294 ? -1.357 8.795 -7.178 1.00 88.56 294 SER A C 1
ATOM 2378 O O . SER A 1 294 ? -1.921 9.589 -6.430 1.00 88.56 294 SER A O 1
ATOM 2380 N N . VAL A 1 295 ? -1.272 7.487 -6.911 1.00 90.94 295 VAL A N 1
ATOM 2381 C CA . VAL A 1 295 ? -1.895 6.840 -5.744 1.00 90.94 295 VAL A CA 1
ATOM 2382 C C . VAL A 1 295 ? -1.323 7.375 -4.430 1.00 90.94 295 VAL A C 1
ATOM 2384 O O . VAL A 1 295 ? -2.080 7.646 -3.495 1.00 90.94 295 VAL A O 1
ATOM 2387 N N . ILE A 1 296 ? 0.000 7.548 -4.345 1.00 92.50 296 ILE A N 1
ATOM 2388 C CA . ILE A 1 296 ? 0.673 8.094 -3.161 1.00 92.50 296 ILE A CA 1
ATOM 2389 C C . ILE A 1 296 ? 0.194 9.515 -2.887 1.00 92.50 296 ILE A C 1
ATOM 2391 O O . ILE A 1 296 ? -0.149 9.819 -1.749 1.00 92.50 296 ILE A O 1
ATOM 2395 N N . LEU A 1 297 ? 0.172 10.378 -3.905 1.00 93.12 297 LEU A N 1
ATOM 2396 C CA . LEU A 1 297 ? -0.219 11.777 -3.737 1.00 93.12 297 LEU A CA 1
ATOM 2397 C C . LEU A 1 297 ? -1.690 11.913 -3.337 1.00 93.12 297 LEU A C 1
ATOM 2399 O O . LEU A 1 297 ? -1.983 12.650 -2.399 1.00 93.12 297 LEU A O 1
ATOM 2403 N N . ASP A 1 298 ? -2.587 11.173 -3.988 1.00 91.06 298 ASP A N 1
ATOM 2404 C CA . ASP A 1 298 ? -4.022 11.192 -3.684 1.00 91.06 298 ASP A CA 1
ATOM 2405 C C . ASP A 1 298 ? -4.319 10.673 -2.265 1.00 91.06 298 ASP A C 1
ATOM 2407 O O . ASP A 1 298 ? -5.028 11.306 -1.474 1.00 91.06 298 ASP A O 1
ATOM 2411 N N . THR A 1 299 ? -3.683 9.557 -1.892 1.00 93.75 299 THR A N 1
ATOM 2412 C CA . THR A 1 299 ? -3.819 8.981 -0.548 1.00 93.75 299 THR A CA 1
ATOM 2413 C C . THR A 1 299 ? -3.236 9.910 0.514 1.00 93.75 299 THR A C 1
ATOM 2415 O O . THR A 1 299 ? -3.855 10.113 1.558 1.00 93.75 299 THR A O 1
ATOM 2418 N N . LEU A 1 300 ? -2.055 10.483 0.266 1.00 95.69 300 LEU A N 1
ATOM 2419 C CA . LEU A 1 300 ? -1.394 11.396 1.195 1.00 95.69 300 LEU A CA 1
ATOM 2420 C C . LEU A 1 300 ? -2.234 12.651 1.426 1.00 95.69 300 LEU A C 1
ATOM 2422 O O . LEU A 1 300 ? -2.429 13.028 2.577 1.00 95.69 300 LEU A O 1
ATOM 2426 N N . ASP A 1 301 ? -2.736 13.280 0.363 1.00 96.44 301 ASP A N 1
ATOM 2427 C CA . ASP A 1 301 ? -3.546 14.496 0.468 1.00 96.44 301 ASP A CA 1
ATOM 2428 C C . ASP A 1 301 ? -4.841 14.236 1.250 1.00 96.44 301 ASP A C 1
ATOM 2430 O O . ASP A 1 301 ? -5.175 14.980 2.175 1.00 96.44 301 ASP A O 1
ATOM 2434 N N . THR A 1 302 ? -5.522 13.124 0.957 1.00 95.31 302 THR A N 1
ATOM 2435 C CA . THR A 1 302 ? -6.736 12.714 1.677 1.00 95.31 302 THR A CA 1
ATOM 2436 C C . THR A 1 302 ? -6.456 12.467 3.163 1.00 95.31 302 THR A C 1
ATOM 2438 O O . THR A 1 302 ? -7.087 13.075 4.027 1.00 95.31 302 THR A O 1
ATOM 2441 N N . GLN A 1 303 ? -5.462 11.632 3.483 1.00 96.19 303 GLN A N 1
ATOM 2442 C CA . GLN A 1 303 ? -5.124 11.292 4.871 1.00 96.19 303 GLN A CA 1
ATOM 2443 C C . GLN A 1 303 ? -4.597 12.505 5.653 1.00 96.19 303 GLN A C 1
ATOM 2445 O O . GLN A 1 303 ? -4.865 12.642 6.848 1.00 96.19 303 GLN A O 1
ATOM 2450 N N . TRP A 1 304 ? -3.883 13.416 4.987 1.00 97.19 304 TRP A N 1
ATOM 2451 C CA . TRP A 1 304 ? -3.404 14.652 5.596 1.00 97.19 304 TRP A CA 1
ATOM 2452 C C . TRP A 1 304 ? -4.548 15.610 5.927 1.00 97.19 304 TRP A C 1
ATOM 2454 O O . TRP A 1 304 ? -4.590 16.145 7.035 1.00 97.19 304 TRP A O 1
ATOM 2464 N N . LYS A 1 305 ? -5.513 15.791 5.015 1.00 96.75 305 LYS A N 1
ATOM 2465 C CA . LYS A 1 305 ? -6.728 16.576 5.282 1.00 96.75 305 LYS A CA 1
ATOM 2466 C C . LYS A 1 305 ? -7.494 16.014 6.477 1.00 96.75 305 LYS A C 1
ATOM 2468 O O . LYS A 1 305 ? -7.802 16.768 7.399 1.00 96.75 305 LYS A O 1
ATOM 2473 N N . ASP A 1 306 ? -7.715 14.701 6.515 1.00 95.88 306 ASP A N 1
ATOM 2474 C CA . ASP A 1 306 ? -8.371 14.027 7.641 1.00 95.88 306 ASP A CA 1
ATOM 2475 C C . ASP A 1 306 ? -7.615 14.234 8.960 1.00 95.88 306 ASP A C 1
ATOM 2477 O O . ASP A 1 306 ? -8.224 14.505 10.001 1.00 95.88 306 ASP A O 1
ATOM 2481 N N . HIS A 1 307 ? -6.281 14.177 8.929 1.00 96.50 307 HIS A N 1
ATOM 2482 C CA . HIS A 1 307 ? -5.458 14.476 10.096 1.00 96.50 307 HIS A CA 1
ATOM 2483 C C . HIS A 1 307 ? -5.608 15.932 10.554 1.00 96.50 307 HIS A C 1
ATOM 2485 O O . HIS A 1 307 ? -5.772 16.173 11.749 1.00 96.50 307 HIS A O 1
ATOM 2491 N N . LEU A 1 308 ? -5.616 16.906 9.640 1.00 97.00 308 LEU A N 1
ATOM 2492 C CA . LEU A 1 308 ? -5.841 18.313 9.987 1.00 97.00 308 LEU A CA 1
ATOM 2493 C C . LEU A 1 308 ? -7.223 18.531 10.617 1.00 97.00 308 LEU A C 1
ATOM 2495 O O . LEU A 1 308 ? -7.322 19.228 11.630 1.00 97.00 308 LEU A O 1
ATOM 2499 N N . TYR A 1 309 ? -8.268 17.894 10.079 1.00 96.62 309 TYR A N 1
ATOM 2500 C CA . TYR A 1 309 ? -9.601 17.923 10.683 1.00 96.62 309 TYR A CA 1
ATOM 2501 C C . TYR A 1 309 ? -9.590 17.328 12.089 1.00 96.62 309 TYR A C 1
ATOM 2503 O O . TYR A 1 309 ? -10.127 17.936 13.017 1.00 96.62 309 TYR A O 1
ATOM 2511 N N . PHE A 1 310 ? -8.952 16.173 12.279 1.00 95.81 310 PHE A N 1
ATOM 2512 C CA . PHE A 1 310 ? -8.804 15.566 13.599 1.00 95.81 310 PHE A CA 1
ATOM 2513 C C . PHE A 1 310 ? -8.084 16.501 14.580 1.00 95.81 310 PHE A C 1
ATOM 2515 O O . PHE A 1 310 ? -8.542 16.674 15.708 1.00 95.81 310 PHE A O 1
ATOM 2522 N N . MET A 1 311 ? -6.998 17.149 14.153 1.00 96.12 311 MET A N 1
ATOM 2523 C CA . MET A 1 311 ? -6.232 18.065 15.000 1.00 96.12 311 MET A CA 1
ATOM 2524 C C . MET A 1 311 ? -7.044 19.298 15.416 1.00 96.12 311 MET A C 1
ATOM 2526 O O . MET A 1 311 ? -6.916 19.755 16.553 1.00 96.12 311 MET A O 1
ATOM 2530 N N . ASP A 1 312 ? -7.921 19.809 14.550 1.00 95.81 312 ASP A N 1
ATOM 2531 C CA . ASP A 1 312 ? -8.802 20.930 14.891 1.00 95.81 312 ASP A CA 1
ATOM 2532 C C . ASP A 1 312 ? -9.886 20.540 15.916 1.00 95.81 312 ASP A C 1
ATOM 2534 O O . ASP A 1 312 ? -10.135 21.268 16.887 1.00 95.81 312 ASP A O 1
ATOM 2538 N N . HIS A 1 313 ? -10.458 19.338 15.778 1.00 93.19 313 HIS A N 1
ATOM 2539 C CA . HIS A 1 313 ? -11.384 18.775 16.767 1.00 93.19 313 HIS A CA 1
ATOM 2540 C C . HIS A 1 313 ? -10.687 18.510 18.103 1.00 93.19 313 HIS A C 1
ATOM 2542 O O . HIS A 1 313 ? -11.208 18.876 19.158 1.00 93.19 313 HIS A O 1
ATOM 2548 N N . LEU A 1 314 ? -9.483 17.930 18.067 1.00 93.56 314 LEU A N 1
ATOM 2549 C CA . LEU A 1 314 ? -8.676 17.682 19.256 1.00 93.56 314 LEU A CA 1
ATOM 2550 C C . LEU A 1 314 ? -8.376 18.996 19.980 1.00 93.56 314 LEU A C 1
ATOM 2552 O O . LEU A 1 314 ? -8.571 19.088 21.188 1.00 93.56 314 LEU A O 1
ATOM 2556 N N . ARG A 1 315 ? -7.976 20.041 19.247 1.00 91.75 315 ARG A N 1
ATOM 2557 C CA . ARG A 1 315 ? -7.722 21.376 19.806 1.00 91.75 315 ARG A CA 1
ATOM 2558 C C . ARG A 1 315 ? -8.962 21.971 20.473 1.00 91.75 315 ARG A C 1
ATOM 2560 O O . ARG A 1 315 ? -8.845 22.571 21.538 1.00 91.75 315 ARG A O 1
ATOM 2567 N N . SER A 1 316 ? -10.132 21.790 19.870 1.00 89.75 316 SER A N 1
ATOM 2568 C CA . SER A 1 316 ? -11.402 22.290 20.408 1.00 89.75 316 SER A CA 1
ATOM 2569 C C . SER A 1 316 ? -11.854 21.518 21.658 1.00 89.75 316 SER A C 1
ATOM 2571 O O . SER A 1 316 ? -12.435 22.105 22.568 1.00 89.75 316 SER A O 1
ATOM 2573 N N . GLY A 1 317 ? -11.555 20.216 21.737 1.00 88.19 317 GLY A N 1
ATOM 2574 C CA . GLY A 1 317 ? -11.945 19.337 22.847 1.00 88.19 317 GLY A CA 1
ATOM 2575 C C . GLY A 1 317 ? -10.950 19.258 24.011 1.00 88.19 317 GLY A C 1
ATOM 2576 O O . GLY A 1 317 ? -11.345 18.919 25.128 1.00 88.19 317 GLY A O 1
ATOM 2577 N N . ILE A 1 318 ? -9.670 19.593 23.799 1.00 85.62 318 ILE A N 1
ATOM 2578 C CA . ILE A 1 318 ? -8.608 19.377 24.798 1.00 85.62 318 ILE A CA 1
ATOM 2579 C C . ILE A 1 318 ? -8.805 20.189 26.085 1.00 85.62 318 ILE A C 1
ATOM 2581 O O . ILE A 1 318 ? -8.332 19.791 27.148 1.00 85.62 318 ILE A O 1
ATOM 2585 N N . GLY A 1 319 ? -9.550 21.297 26.026 1.00 81.12 319 GLY A N 1
ATOM 2586 C CA . GLY A 1 319 ? -9.885 22.096 27.207 1.00 81.12 319 GLY A CA 1
ATOM 2587 C C . GLY A 1 319 ? -10.630 21.297 28.285 1.00 81.12 319 GLY A C 1
ATOM 2588 O O . GLY A 1 319 ? -10.437 21.546 29.473 1.00 81.12 319 GLY A O 1
ATOM 2589 N N . LEU A 1 320 ? -11.404 20.278 27.892 1.00 82.88 320 LEU A N 1
ATOM 2590 C CA . LEU A 1 320 ? -12.123 19.399 28.820 1.00 82.88 320 LEU A CA 1
ATOM 2591 C C . LEU A 1 320 ? -11.187 18.445 29.582 1.00 82.88 320 LEU A C 1
ATOM 2593 O O . LEU A 1 320 ? -11.528 17.970 30.663 1.00 82.88 320 LEU A O 1
ATOM 2597 N N . VAL A 1 321 ? -9.982 18.192 29.067 1.00 80.12 321 VAL A N 1
ATOM 2598 C CA . VAL A 1 321 ? -8.985 17.323 29.716 1.00 80.12 321 VAL A CA 1
ATOM 2599 C C . VAL A 1 321 ? -8.405 17.978 30.975 1.00 80.12 321 VAL A C 1
ATOM 2601 O O . VAL A 1 321 ? -7.987 17.280 31.899 1.00 80.12 321 VAL A O 1
ATOM 2604 N N . GLY A 1 322 ? -8.482 19.311 31.074 1.00 73.56 322 GLY A N 1
ATOM 2605 C CA . GLY A 1 322 ? -8.112 20.052 32.280 1.00 73.56 322 GLY A CA 1
ATOM 2606 C C . GLY A 1 322 ? -8.928 19.657 33.519 1.00 73.56 322 GLY A C 1
ATOM 2607 O O . GLY A 1 322 ? -8.404 19.710 34.630 1.00 73.56 322 GLY A O 1
ATOM 2608 N N . TYR A 1 323 ? -10.165 19.165 33.353 1.00 77.00 323 TYR A N 1
ATOM 2609 C CA . TYR A 1 323 ? -10.974 18.649 34.469 1.00 77.00 323 TYR A CA 1
ATOM 2610 C C . TYR A 1 323 ? -10.383 17.382 35.101 1.00 77.00 323 TYR A C 1
ATOM 2612 O O . TYR A 1 323 ? -10.617 17.118 36.278 1.00 77.00 323 TYR A O 1
ATOM 2620 N N . ALA A 1 324 ? -9.576 16.626 34.353 1.00 81.50 324 ALA A N 1
ATOM 2621 C CA . ALA A 1 324 ? -8.871 15.444 34.841 1.00 81.50 324 ALA A CA 1
ATOM 2622 C C . ALA A 1 324 ? -7.501 15.772 35.474 1.00 81.50 324 ALA A C 1
ATOM 2624 O O . ALA A 1 324 ? -6.704 14.861 35.684 1.00 81.50 324 ALA A O 1
ATOM 2625 N N . GLN A 1 325 ? -7.205 17.054 35.747 1.00 85.62 325 GLN A N 1
ATOM 2626 C CA . GLN A 1 325 ? -5.930 17.536 36.314 1.00 85.62 325 GLN A CA 1
ATOM 2627 C C . GLN A 1 325 ? -4.689 17.174 35.481 1.00 85.62 325 GLN A C 1
ATOM 2629 O O . GLN A 1 325 ? -3.566 17.132 35.984 1.00 85.62 325 GLN A O 1
ATOM 2634 N N . LYS A 1 326 ? -4.881 16.924 34.187 1.00 87.94 326 LYS A N 1
ATOM 2635 C CA . LYS A 1 326 ? -3.803 16.694 33.227 1.00 87.94 326 LYS A CA 1
ATOM 2636 C C . LYS A 1 326 ? -3.525 17.973 32.454 1.00 87.94 326 LYS A C 1
ATOM 2638 O O . LYS A 1 326 ? -4.452 18.717 32.145 1.00 87.94 326 LYS A O 1
ATOM 2643 N N . ASP A 1 327 ? -2.260 18.208 32.110 1.00 89.38 327 ASP A N 1
ATOM 2644 C CA . ASP A 1 327 ? -1.873 19.350 31.279 1.00 89.38 327 ASP A CA 1
ATOM 2645 C C . ASP A 1 327 ? -2.416 19.186 29.841 1.00 89.38 327 ASP A C 1
ATOM 2647 O O . ASP A 1 327 ? -1.968 18.278 29.126 1.00 89.38 327 ASP A O 1
ATOM 2651 N N . PRO A 1 328 ? -3.336 20.063 29.379 1.00 91.69 328 PRO A N 1
ATOM 2652 C CA . PRO A 1 328 ? -3.921 19.973 28.043 1.00 91.69 328 PRO A CA 1
ATOM 2653 C C . PRO A 1 328 ? -2.874 20.021 26.932 1.00 91.69 328 PRO A C 1
ATOM 2655 O O . PRO A 1 328 ? -3.020 19.355 25.911 1.00 91.69 328 PRO A O 1
ATOM 2658 N N . LYS A 1 329 ? -1.785 20.779 27.116 1.00 90.56 329 LYS A N 1
ATOM 2659 C CA . LYS A 1 329 ? -0.743 20.905 26.090 1.00 90.56 329 LYS A CA 1
ATOM 2660 C C . LYS A 1 329 ? 0.003 19.588 25.889 1.00 90.56 329 LYS A C 1
ATOM 2662 O O . LYS A 1 329 ? 0.288 19.201 24.753 1.00 90.56 329 LYS A O 1
ATOM 2667 N N . THR A 1 330 ? 0.319 18.907 26.985 1.00 91.62 330 THR A N 1
ATOM 2668 C CA . THR A 1 330 ? 0.996 17.610 26.955 1.00 91.62 330 THR A CA 1
ATOM 2669 C C . THR A 1 330 ? 0.107 16.536 26.329 1.00 91.62 330 THR A C 1
ATOM 2671 O O . THR A 1 330 ? 0.576 15.801 25.459 1.00 91.62 330 THR A O 1
ATOM 2674 N N . GLU A 1 331 ? -1.178 16.488 26.688 1.00 90.69 331 GLU A N 1
ATOM 2675 C CA . GLU A 1 331 ? -2.119 15.522 26.103 1.00 90.69 331 GLU A CA 1
ATOM 2676 C C . GLU A 1 331 ? -2.405 15.816 24.621 1.00 90.69 331 GLU A C 1
ATOM 2678 O O . GLU A 1 331 ? -2.374 14.898 23.807 1.00 90.69 331 GLU A O 1
ATOM 2683 N N . TYR A 1 332 ? -2.537 17.087 24.217 1.00 93.94 332 TYR A N 1
ATOM 2684 C CA . TYR A 1 332 ? -2.642 17.462 22.799 1.00 93.94 332 TYR A CA 1
ATOM 2685 C C . TYR A 1 332 ? -1.442 16.967 21.987 1.00 93.94 332 TYR A C 1
ATOM 2687 O O . TYR A 1 332 ? -1.601 16.394 20.910 1.00 93.94 332 TYR A O 1
ATOM 2695 N N . ARG A 1 333 ? -0.220 17.161 22.505 1.00 94.19 333 ARG A N 1
ATOM 2696 C CA . ARG A 1 333 ? 0.998 16.685 21.840 1.00 94.19 333 ARG A CA 1
ATOM 2697 C C . ARG A 1 333 ? 1.017 15.161 21.741 1.00 94.19 333 ARG A C 1
ATOM 2699 O O . ARG A 1 333 ? 1.410 14.634 20.701 1.00 94.19 333 ARG A O 1
ATOM 2706 N N . ARG A 1 334 ? 0.628 14.463 22.810 1.00 92.62 334 ARG A N 1
ATOM 2707 C CA . ARG A 1 334 ? 0.596 12.999 22.859 1.00 92.62 334 ARG A CA 1
ATOM 2708 C C . ARG A 1 334 ? -0.392 12.432 21.840 1.00 92.62 334 ARG A C 1
ATOM 2710 O O . ARG A 1 334 ? 0.018 11.641 20.995 1.00 92.62 334 ARG A O 1
ATOM 2717 N N . GLU A 1 335 ? -1.646 12.868 21.898 1.00 93.44 335 GLU A N 1
ATOM 2718 C CA . GLU A 1 335 ? -2.711 12.427 20.991 1.00 93.44 335 GLU A CA 1
ATOM 2719 C C . GLU A 1 335 ? -2.406 12.817 19.541 1.00 93.44 335 GLU A C 1
ATOM 2721 O O . GLU A 1 335 ? -2.534 11.995 18.637 1.00 93.44 335 GLU A O 1
ATOM 2726 N N . GLY A 1 336 ? -1.889 14.028 19.308 1.00 94.44 336 GLY A N 1
ATOM 2727 C CA . GLY A 1 336 ? -1.471 14.461 17.975 1.00 94.44 336 GLY A CA 1
ATOM 2728 C C . GLY A 1 336 ? -0.338 13.609 17.394 1.00 94.44 336 GLY A C 1
ATOM 2729 O O . GLY A 1 336 ? -0.389 13.231 16.226 1.00 94.44 336 GLY A O 1
ATOM 2730 N N . THR A 1 337 ? 0.658 13.240 18.209 1.00 94.50 337 THR A N 1
ATOM 2731 C CA . THR A 1 337 ? 1.765 12.368 17.769 1.00 94.50 337 THR A CA 1
ATOM 2732 C C . THR A 1 337 ? 1.273 10.951 17.467 1.00 94.50 337 THR A C 1
ATOM 2734 O O . THR A 1 337 ? 1.690 10.357 16.472 1.00 94.50 337 THR A O 1
ATOM 2737 N N . LEU A 1 338 ? 0.369 10.415 18.295 1.00 95.12 338 LEU A N 1
ATOM 2738 C CA . LEU A 1 338 ? -0.248 9.106 18.076 1.00 95.12 338 LEU A CA 1
ATOM 2739 C C . LEU A 1 338 ? -1.062 9.091 16.775 1.00 95.12 338 LEU A C 1
ATOM 2741 O O . LEU A 1 338 ? -0.872 8.204 15.944 1.00 95.12 338 LEU A O 1
ATOM 2745 N N . ALA A 1 339 ? -1.924 10.090 16.574 1.00 94.81 339 ALA A N 1
ATOM 2746 C CA . ALA A 1 339 ? -2.741 10.217 15.373 1.00 94.81 339 ALA A CA 1
ATOM 2747 C C . ALA A 1 339 ? -1.886 10.383 14.110 1.00 94.81 339 ALA A C 1
ATOM 2749 O O . ALA A 1 339 ? -2.190 9.785 13.082 1.00 94.81 339 ALA A O 1
ATOM 2750 N N . PHE A 1 340 ? -0.787 11.137 14.192 1.00 95.19 340 PHE A N 1
ATOM 2751 C CA . PHE A 1 340 ? 0.160 11.286 13.089 1.00 95.19 340 PHE A CA 1
ATOM 2752 C C . PHE A 1 340 ? 0.858 9.965 12.736 1.00 95.19 340 PHE A C 1
ATOM 2754 O O . PHE A 1 340 ? 0.981 9.630 11.560 1.00 95.19 340 PHE A O 1
ATOM 2761 N N . ALA A 1 341 ? 1.292 9.185 13.732 1.00 95.00 341 ALA A N 1
ATOM 2762 C CA . ALA A 1 341 ? 1.883 7.868 13.488 1.00 95.00 341 ALA A CA 1
ATOM 2763 C C . ALA A 1 341 ? 0.877 6.915 12.820 1.00 95.00 341 ALA A C 1
ATOM 2765 O O . ALA A 1 341 ? 1.191 6.320 11.793 1.00 95.00 341 ALA A O 1
ATOM 2766 N N . GLN A 1 342 ? -0.357 6.863 13.331 1.00 94.56 342 GLN A N 1
ATOM 2767 C CA . GLN A 1 342 ? -1.428 6.055 12.742 1.00 94.56 342 GLN A CA 1
ATOM 2768 C C . GLN A 1 342 ? -1.788 6.497 11.319 1.00 94.56 342 GLN A C 1
ATOM 2770 O O . GLN A 1 342 ? -2.109 5.654 10.486 1.00 94.56 342 GLN A O 1
ATOM 2775 N N . MET A 1 343 ? -1.748 7.801 11.028 1.00 95.69 343 MET A N 1
ATOM 2776 C CA . MET A 1 343 ? -1.960 8.321 9.676 1.00 95.69 343 MET A CA 1
ATOM 2777 C C . MET A 1 343 ? -0.920 7.743 8.709 1.00 95.69 343 MET A C 1
ATOM 2779 O O . MET A 1 343 ? -1.290 7.244 7.651 1.00 95.69 343 MET A O 1
ATOM 2783 N N . TRP A 1 344 ? 0.364 7.739 9.083 1.00 94.88 344 TRP A N 1
ATOM 2784 C CA . TRP A 1 344 ? 1.418 7.137 8.259 1.00 94.88 344 TRP A CA 1
ATOM 2785 C C . TRP A 1 344 ? 1.217 5.639 8.025 1.00 94.88 344 TRP A C 1
ATOM 2787 O O . TRP A 1 344 ? 1.396 5.184 6.896 1.00 94.88 344 TRP A O 1
ATOM 2797 N N . ASP A 1 345 ? 0.802 4.889 9.048 1.00 94.12 345 ASP A N 1
ATOM 2798 C CA . ASP A 1 345 ? 0.523 3.454 8.909 1.00 94.12 345 ASP A CA 1
ATOM 2799 C C . ASP A 1 345 ? -0.649 3.199 7.947 1.00 94.12 345 ASP A C 1
ATOM 2801 O O . ASP A 1 345 ? -0.587 2.300 7.105 1.00 94.12 345 ASP A O 1
ATOM 2805 N N . ARG A 1 346 ? -1.701 4.030 8.009 1.00 93.38 346 ARG A N 1
ATOM 2806 C CA . ARG A 1 346 ? -2.838 3.965 7.074 1.00 93.38 346 ARG A CA 1
ATOM 2807 C C . ARG A 1 346 ? -2.423 4.307 5.652 1.00 93.38 346 ARG A C 1
ATOM 2809 O O . ARG A 1 346 ? -2.810 3.582 4.741 1.00 93.38 346 ARG A O 1
ATOM 2816 N N . ILE A 1 347 ? -1.624 5.361 5.462 1.00 94.75 347 ILE A N 1
ATOM 2817 C CA . ILE A 1 347 ? -1.087 5.732 4.145 1.00 94.75 347 ILE A CA 1
ATOM 2818 C C . ILE A 1 347 ? -0.304 4.551 3.566 1.00 94.75 347 ILE A C 1
ATOM 2820 O O . ILE A 1 347 ? -0.580 4.135 2.445 1.00 94.75 347 ILE A O 1
ATOM 2824 N N . ALA A 1 348 ? 0.617 3.962 4.333 1.00 92.25 348 ALA A N 1
ATOM 2825 C CA . ALA A 1 348 ? 1.412 2.826 3.873 1.00 92.25 348 ALA A CA 1
ATOM 2826 C C . ALA A 1 348 ? 0.533 1.621 3.487 1.00 92.25 348 ALA A C 1
ATOM 2828 O O . ALA A 1 348 ? 0.706 1.047 2.409 1.00 92.25 348 ALA A O 1
ATOM 2829 N N . ALA A 1 349 ? -0.447 1.263 4.323 1.00 90.88 349 ALA A N 1
ATOM 2830 C CA . ALA A 1 349 ? -1.362 0.154 4.052 1.00 90.88 349 ALA A CA 1
ATOM 2831 C C . ALA A 1 349 ? -2.265 0.409 2.829 1.00 90.88 349 ALA A C 1
ATOM 2833 O O . ALA A 1 349 ? -2.460 -0.481 2.001 1.00 90.88 349 ALA A O 1
ATOM 2834 N N . GLN A 1 350 ? -2.797 1.625 2.687 1.00 92.69 350 GLN A N 1
ATOM 2835 C CA . GLN A 1 350 ? -3.693 1.995 1.592 1.00 92.69 350 GLN A CA 1
ATOM 2836 C C . GLN A 1 350 ? -2.948 2.093 0.261 1.00 92.69 350 GLN A C 1
ATOM 2838 O O . GLN A 1 350 ? -3.435 1.559 -0.735 1.00 92.69 350 GLN A O 1
ATOM 2843 N N . VAL A 1 351 ? -1.764 2.713 0.239 1.00 93.50 351 VAL A N 1
ATOM 2844 C CA . VAL A 1 351 ? -0.925 2.809 -0.963 1.00 93.50 351 VAL A CA 1
ATOM 2845 C C . VAL A 1 351 ? -0.535 1.414 -1.433 1.00 93.50 351 VAL A C 1
ATOM 2847 O O . VAL A 1 351 ? -0.825 1.053 -2.572 1.00 93.50 351 VAL A O 1
ATOM 2850 N N . THR A 1 352 ? 0.054 0.601 -0.549 1.00 91.81 352 THR A N 1
ATOM 2851 C CA . THR A 1 352 ? 0.505 -0.746 -0.925 1.00 91.81 352 THR A CA 1
ATOM 2852 C C . THR A 1 352 ? -0.662 -1.607 -1.402 1.00 91.81 352 THR A C 1
ATOM 2854 O O . THR A 1 352 ? -0.593 -2.150 -2.496 1.00 91.81 352 THR A O 1
ATOM 2857 N N . GLY A 1 353 ? -1.785 -1.662 -0.679 1.00 90.50 353 GLY A N 1
ATOM 2858 C CA . GLY A 1 353 ? -2.946 -2.439 -1.123 1.00 90.50 353 GLY A CA 1
ATOM 2859 C C . GLY A 1 353 ? -3.577 -1.930 -2.430 1.00 90.50 353 GLY A C 1
ATOM 2860 O O . GLY A 1 353 ? -4.066 -2.719 -3.238 1.00 90.50 353 GLY A O 1
ATOM 2861 N N . THR A 1 354 ? -3.587 -0.617 -2.670 1.00 91.12 354 THR A N 1
ATOM 2862 C CA . THR A 1 354 ? -4.133 -0.040 -3.914 1.00 91.12 354 THR A CA 1
ATOM 2863 C C . THR A 1 354 ? -3.266 -0.383 -5.118 1.00 91.12 354 THR A C 1
ATOM 2865 O O . THR A 1 354 ? -3.807 -0.790 -6.144 1.00 91.12 354 THR A O 1
ATOM 2868 N N . ILE A 1 355 ? -1.936 -0.309 -4.983 1.00 90.50 355 ILE A N 1
ATOM 2869 C CA . ILE A 1 355 ? -1.004 -0.654 -6.066 1.00 90.50 355 ILE A CA 1
ATOM 2870 C C . ILE A 1 355 ? -1.260 -2.083 -6.547 1.00 90.50 355 ILE A C 1
ATOM 2872 O O . ILE A 1 355 ? -1.431 -2.298 -7.740 1.00 90.50 355 ILE A O 1
ATOM 2876 N N . PHE A 1 356 ? -1.393 -3.067 -5.656 1.00 89.31 356 PHE A N 1
ATOM 2877 C CA . PHE A 1 356 ? -1.639 -4.447 -6.096 1.00 89.31 356 PHE A CA 1
ATOM 2878 C C . PHE A 1 356 ? -3.000 -4.625 -6.787 1.00 89.31 356 PHE A C 1
ATOM 2880 O O . PHE A 1 356 ? -3.097 -5.419 -7.722 1.00 89.31 356 PHE A O 1
ATOM 2887 N N . ARG A 1 357 ? -4.021 -3.845 -6.411 1.00 86.81 357 ARG A N 1
ATOM 2888 C CA . ARG A 1 357 ? -5.392 -3.945 -6.947 1.00 86.81 357 ARG A CA 1
ATOM 2889 C C . ARG A 1 357 ? -5.667 -3.113 -8.204 1.00 86.81 357 ARG A C 1
ATOM 2891 O O . ARG A 1 357 ? -6.704 -3.324 -8.830 1.00 86.81 357 ARG A O 1
ATOM 2898 N N . ILE A 1 358 ? -4.762 -2.216 -8.596 1.00 81.19 358 ILE A N 1
ATOM 2899 C CA . ILE A 1 358 ? -5.001 -1.236 -9.668 1.00 81.19 358 ILE A CA 1
ATOM 2900 C C . ILE A 1 358 ? -5.383 -1.863 -11.023 1.00 81.19 358 ILE A C 1
ATOM 2902 O O . ILE A 1 358 ? -6.189 -1.287 -11.735 1.00 81.19 358 ILE A O 1
ATOM 2906 N N . GLU A 1 359 ? -4.881 -3.059 -11.356 1.00 66.56 359 GLU A N 1
ATOM 2907 C CA . GLU A 1 359 ? -5.155 -3.753 -12.634 1.00 66.56 359 GLU A CA 1
ATOM 2908 C C . GLU A 1 359 ? -6.573 -4.320 -12.727 1.00 66.56 359 GLU A C 1
ATOM 2910 O O . GLU A 1 359 ? -7.147 -4.382 -13.809 1.00 66.56 359 GLU A O 1
ATOM 2915 N N . VAL A 1 360 ? -7.153 -4.718 -11.592 1.00 57.19 360 VAL A N 1
ATOM 2916 C CA . VAL A 1 360 ? -8.489 -5.333 -11.534 1.00 57.19 360 VAL A CA 1
ATOM 2917 C C . VAL A 1 360 ? -9.589 -4.279 -11.702 1.00 57.19 360 VAL A C 1
ATOM 2919 O O . VAL A 1 360 ? -10.712 -4.605 -12.077 1.00 57.19 360 VAL A O 1
ATOM 2922 N N . GLN A 1 361 ? -9.273 -3.004 -11.459 1.00 49.72 361 GLN A N 1
ATOM 2923 C CA . GLN A 1 361 ? -10.212 -1.882 -11.553 1.00 49.72 361 GLN A CA 1
ATOM 2924 C C . GLN A 1 361 ? -10.131 -1.116 -12.884 1.00 49.72 361 GLN A C 1
ATOM 2926 O O . GLN A 1 361 ? -10.669 -0.014 -12.989 1.00 49.72 361 GLN A O 1
ATOM 2931 N N . ILE A 1 362 ? -9.503 -1.690 -13.917 1.00 50.84 362 ILE A N 1
ATOM 2932 C CA . ILE A 1 362 ? -9.373 -1.054 -15.234 1.00 50.84 362 ILE A CA 1
ATOM 2933 C C . ILE A 1 362 ? -10.488 -1.531 -16.177 1.00 50.84 362 ILE A C 1
ATOM 2935 O O . ILE A 1 362 ? -10.329 -2.546 -16.855 1.00 50.84 362 ILE A O 1
ATOM 2939 N N . PRO A 1 363 ? -11.614 -0.797 -16.243 1.00 42.00 363 PRO A N 1
ATOM 2940 C CA . PRO A 1 363 ? -12.309 -0.661 -17.529 1.00 42.00 363 PRO A CA 1
ATOM 2941 C C . PRO A 1 363 ? -12.290 0.767 -18.108 1.00 42.00 363 PRO A C 1
ATOM 2943 O O . PRO A 1 363 ? -12.317 0.901 -19.323 1.00 42.00 363 PRO A O 1
ATOM 2946 N N . GLU A 1 364 ? -12.202 1.835 -17.295 1.00 40.78 364 GLU A N 1
ATOM 2947 C CA . GLU A 1 364 ? -12.407 3.224 -17.788 1.00 40.78 364 GLU A CA 1
ATOM 2948 C C . GLU A 1 364 ? -11.446 4.300 -17.220 1.00 40.78 364 GLU A C 1
ATOM 2950 O O . GLU A 1 364 ? -11.383 5.410 -17.746 1.00 40.78 364 GLU A O 1
ATOM 2955 N N . SER A 1 365 ? -10.649 4.011 -16.181 1.00 39.47 365 SER A N 1
ATOM 2956 C CA . SER A 1 365 ? -9.844 5.035 -15.475 1.00 39.47 365 SER A CA 1
ATOM 2957 C C . SER A 1 365 ? -8.444 5.301 -16.066 1.00 39.47 365 SER A C 1
ATOM 2959 O O . SER A 1 365 ? -7.725 6.166 -15.567 1.00 39.47 365 SER A O 1
ATOM 2961 N N . THR A 1 366 ? -8.015 4.592 -17.113 1.00 47.00 366 THR A N 1
ATOM 2962 C CA . THR A 1 366 ? -6.667 4.738 -17.708 1.00 47.00 366 THR A CA 1
ATOM 2963 C C . THR A 1 366 ? -6.502 5.971 -18.596 1.00 47.00 366 THR A C 1
ATOM 2965 O O . THR A 1 366 ? -5.370 6.324 -18.933 1.00 47.00 366 THR A O 1
ATOM 2968 N N . GLY A 1 367 ? -7.589 6.681 -18.919 1.00 45.25 367 GLY A N 1
ATOM 2969 C CA . GLY A 1 367 ? -7.515 7.955 -19.641 1.00 45.25 367 GLY A CA 1
ATOM 2970 C C . GLY A 1 367 ? -6.668 9.010 -18.914 1.00 45.25 367 GLY A C 1
ATOM 2971 O O . GLY A 1 367 ? -5.945 9.761 -19.563 1.00 45.25 367 GLY A O 1
ATOM 2972 N N . SER A 1 368 ? -6.678 9.018 -17.574 1.00 46.56 368 SER A N 1
ATOM 2973 C CA . SER A 1 368 ? -5.905 9.973 -16.766 1.00 46.56 368 SER A CA 1
ATOM 2974 C C . SER A 1 368 ? -4.416 9.616 -16.659 1.00 46.56 368 SER A C 1
ATOM 2976 O O . SER A 1 368 ? -3.579 10.515 -16.664 1.00 46.56 368 SER A O 1
ATOM 2978 N N . VAL A 1 369 ? -4.058 8.326 -16.633 1.00 45.22 369 VAL A N 1
ATOM 2979 C CA . VAL A 1 369 ? -2.654 7.868 -16.538 1.00 45.22 369 VAL A CA 1
ATOM 2980 C C . VAL A 1 369 ? -1.871 8.210 -17.814 1.00 45.22 369 VAL A C 1
ATOM 2982 O O . VAL A 1 369 ? -0.716 8.630 -17.738 1.00 45.22 369 VAL A O 1
ATOM 2985 N N . TRP A 1 370 ? -2.519 8.142 -18.983 1.00 41.69 370 TRP A N 1
ATOM 2986 C CA . TRP A 1 370 ? -1.942 8.616 -20.249 1.00 41.69 370 TRP A CA 1
ATOM 2987 C C . TRP A 1 370 ? -1.926 10.149 -20.388 1.00 41.69 370 TRP A C 1
ATOM 2989 O O . TRP A 1 370 ? -1.012 10.715 -20.986 1.00 41.69 370 TRP A O 1
ATOM 2999 N N . GLN A 1 371 ? -2.888 10.859 -19.788 1.00 40.41 371 GLN A N 1
ATOM 3000 C CA . GLN A 1 371 ? -2.874 12.329 -19.758 1.00 40.41 371 GLN A CA 1
ATOM 3001 C C . GLN A 1 371 ? -1.696 12.891 -18.945 1.00 40.41 371 GLN A C 1
ATOM 3003 O O . GLN A 1 371 ? -1.167 13.945 -19.289 1.00 40.41 371 GLN A O 1
ATOM 3008 N N . ILE A 1 372 ? -1.234 12.166 -17.920 1.00 40.59 372 ILE A N 1
ATOM 3009 C CA . ILE A 1 372 ? -0.060 12.531 -17.106 1.00 40.59 372 ILE A CA 1
ATOM 3010 C C . ILE A 1 372 ? 1.257 12.300 -17.870 1.00 40.59 372 ILE A C 1
ATOM 3012 O O . ILE A 1 372 ? 2.226 13.031 -17.679 1.00 40.59 372 ILE A O 1
ATOM 3016 N N . THR A 1 373 ? 1.314 11.319 -18.775 1.00 34.19 373 THR A N 1
ATOM 3017 C CA . THR A 1 373 ? 2.499 11.063 -19.617 1.00 34.19 373 THR A CA 1
ATOM 3018 C C . THR A 1 373 ? 2.671 12.080 -20.749 1.00 34.19 373 THR A C 1
ATOM 3020 O O . THR A 1 373 ? 3.764 12.142 -21.311 1.00 34.19 373 THR A O 1
ATOM 3023 N N . SER A 1 374 ? 1.622 12.849 -21.068 1.00 35.59 374 SER A N 1
ATOM 3024 C CA . SER A 1 374 ? 1.569 13.831 -22.162 1.00 35.59 374 SER A CA 1
ATOM 3025 C C . SER A 1 374 ? 1.658 15.292 -21.700 1.00 35.59 374 SER A C 1
ATOM 3027 O O . SER A 1 374 ? 1.574 16.192 -22.537 1.00 35.59 374 SER A O 1
ATOM 3029 N N . THR A 1 375 ? 1.820 15.579 -20.404 1.00 32.19 375 THR A N 1
ATOM 3030 C CA . THR A 1 375 ? 2.105 16.953 -19.967 1.00 32.19 375 THR A CA 1
ATOM 3031 C C . THR A 1 375 ? 3.559 17.296 -20.270 1.00 32.19 375 THR A C 1
ATOM 3033 O O . THR A 1 375 ? 4.437 17.149 -19.421 1.00 32.19 375 THR A O 1
ATOM 3036 N N . GLU A 1 376 ? 3.813 17.758 -21.493 1.00 34.66 376 GLU A N 1
ATOM 3037 C CA . GLU A 1 376 ? 4.961 18.612 -21.770 1.00 34.66 376 GLU A CA 1
ATOM 3038 C C . GLU A 1 376 ? 4.813 19.860 -20.895 1.00 34.66 376 GLU A C 1
ATOM 3040 O O . GLU A 1 376 ? 3.826 20.596 -20.982 1.00 34.66 376 GLU A O 1
ATOM 3045 N N . HIS A 1 377 ? 5.771 20.083 -19.997 1.00 35.94 377 HIS A N 1
ATOM 3046 C CA . HIS A 1 377 ? 5.911 21.372 -19.342 1.00 35.94 377 HIS A CA 1
ATOM 3047 C C . HIS A 1 377 ? 6.265 22.382 -20.431 1.00 35.94 377 HIS A C 1
ATOM 3049 O O . HIS A 1 377 ? 7.436 22.524 -20.777 1.00 35.94 377 HIS A O 1
ATOM 3055 N N . ALA A 1 378 ? 5.261 23.060 -20.990 1.00 33.78 378 ALA A N 1
ATOM 3056 C CA . ALA A 1 378 ? 5.505 24.261 -21.766 1.00 33.78 378 ALA A CA 1
ATOM 3057 C C . ALA A 1 378 ? 6.343 25.184 -20.877 1.00 33.78 378 ALA A C 1
ATOM 3059 O O . ALA A 1 378 ? 5.896 25.611 -19.807 1.00 33.78 378 ALA A O 1
ATOM 3060 N N . SER A 1 379 ? 7.597 25.398 -21.274 1.00 34.00 379 SER A N 1
ATOM 3061 C CA . SER A 1 379 ? 8.472 26.380 -20.651 1.00 34.00 379 SER A CA 1
ATOM 3062 C C . SER A 1 379 ? 7.703 27.698 -20.567 1.00 34.00 379 SER A C 1
ATOM 3064 O O . SER A 1 379 ? 6.975 28.013 -21.513 1.00 34.00 379 SER A O 1
ATOM 3066 N N . PRO A 1 380 ? 7.802 28.454 -19.462 1.00 34.66 380 PRO A N 1
ATOM 3067 C CA . PRO A 1 380 ? 7.138 29.742 -19.385 1.00 34.66 380 PRO A CA 1
ATOM 3068 C C . PRO A 1 380 ? 7.698 30.596 -20.520 1.00 34.66 380 PRO A C 1
ATOM 3070 O O . PRO A 1 380 ? 8.868 30.966 -20.506 1.00 34.66 380 PRO A O 1
ATOM 3073 N N . THR A 1 381 ? 6.888 30.840 -21.547 1.00 34.12 381 THR A N 1
ATOM 3074 C CA . THR A 1 381 ? 7.202 31.836 -22.560 1.00 34.12 381 THR A CA 1
ATOM 3075 C C . THR A 1 381 ? 7.199 33.175 -21.843 1.00 34.12 381 THR A C 1
ATOM 3077 O O . THR A 1 381 ? 6.146 33.661 -21.423 1.00 34.12 381 THR A O 1
ATOM 3080 N N . GLU A 1 382 ? 8.398 33.712 -21.636 1.00 41.16 382 GLU A N 1
ATOM 3081 C CA . GLU A 1 382 ? 8.634 35.110 -21.307 1.00 41.16 382 GLU A CA 1
ATOM 3082 C C . GLU A 1 382 ? 8.053 35.954 -22.440 1.00 41.16 382 GLU A C 1
ATOM 3084 O O . GLU A 1 382 ? 8.696 36.127 -23.462 1.00 41.16 382 GLU A O 1
ATOM 3089 N N . ASP A 1 383 ? 6.801 36.380 -22.297 1.00 37.31 383 ASP A N 1
ATOM 3090 C CA . ASP A 1 383 ? 6.242 37.551 -22.974 1.00 37.31 383 ASP A CA 1
ATOM 3091 C C . ASP A 1 383 ? 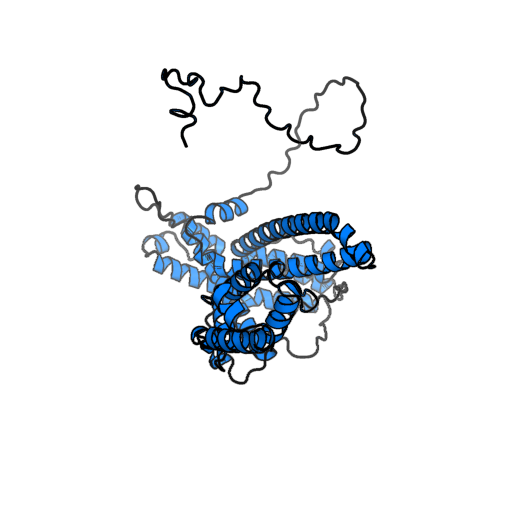4.855 37.839 -22.385 1.00 37.31 383 ASP A C 1
ATOM 3093 O O . ASP A 1 383 ? 3.813 37.409 -22.884 1.00 37.31 383 ASP A O 1
ATOM 3097 N N . ILE A 1 384 ? 4.843 38.581 -21.278 1.00 34.84 384 ILE A N 1
ATOM 3098 C CA . ILE A 1 384 ? 3.677 39.365 -20.869 1.00 34.84 384 ILE A CA 1
ATOM 3099 C C . ILE A 1 384 ? 4.099 40.831 -21.023 1.00 34.84 384 ILE A C 1
ATOM 3101 O O . ILE A 1 384 ? 4.993 41.264 -20.296 1.00 34.84 384 ILE A O 1
ATOM 3105 N N . PRO A 1 385 ? 3.514 41.593 -21.964 1.00 34.03 385 PRO A N 1
ATOM 3106 C CA . PRO A 1 385 ? 3.821 43.007 -22.124 1.00 34.03 385 PRO A CA 1
ATOM 3107 C C . PRO A 1 385 ? 3.442 43.807 -20.873 1.00 34.03 385 PRO A C 1
ATOM 3109 O O . PRO A 1 385 ? 2.306 43.740 -20.399 1.00 34.03 385 PRO A O 1
ATOM 3112 N N . ASP A 1 386 ? 4.411 44.572 -20.375 1.00 35.69 386 ASP A N 1
ATOM 3113 C CA . ASP A 1 386 ? 4.262 45.595 -19.342 1.00 35.69 386 ASP A CA 1
ATOM 3114 C C . ASP A 1 386 ? 3.342 46.714 -19.850 1.00 35.69 386 ASP A C 1
ATOM 3116 O O . ASP A 1 386 ? 3.749 47.536 -20.670 1.00 35.69 386 ASP A O 1
ATOM 3120 N N . ASP A 1 387 ? 2.107 46.769 -19.354 1.00 32.12 387 ASP A N 1
ATOM 3121 C CA . ASP A 1 387 ? 1.309 47.995 -19.400 1.00 32.12 387 ASP A CA 1
ATOM 3122 C C . ASP A 1 387 ? 0.301 48.031 -18.239 1.00 32.12 387 ASP A C 1
ATOM 3124 O O . ASP A 1 387 ? -0.855 47.613 -18.331 1.00 32.12 387 ASP A O 1
ATOM 3128 N N . HIS A 1 388 ? 0.751 48.571 -17.106 1.00 30.56 388 HIS A N 1
ATOM 3129 C CA . HIS A 1 388 ? -0.126 49.077 -16.054 1.00 30.56 388 HIS A CA 1
ATOM 3130 C C . HIS A 1 388 ? 0.208 50.549 -15.777 1.00 30.56 388 HIS A C 1
ATOM 3132 O O . HIS A 1 388 ? 1.296 50.840 -15.273 1.00 30.56 388 HIS A O 1
ATOM 3138 N N . PRO A 1 389 ? -0.718 51.501 -16.010 1.00 32.69 389 PRO A N 1
ATOM 3139 C CA . PRO A 1 389 ? -0.579 52.834 -15.460 1.00 32.69 389 PRO A CA 1
ATOM 3140 C C . PRO A 1 389 ? -0.955 52.819 -13.975 1.00 32.69 389 PRO A C 1
ATOM 3142 O O . PRO A 1 389 ? -2.008 52.326 -13.566 1.00 32.69 389 PRO A O 1
ATOM 3145 N N . ALA A 1 390 ? -0.060 53.383 -13.171 1.00 31.22 390 ALA A N 1
ATOM 3146 C CA . ALA A 1 390 ? -0.201 53.556 -11.738 1.00 31.22 390 ALA A CA 1
ATOM 3147 C C . ALA A 1 390 ? -1.407 54.435 -11.365 1.00 31.22 390 ALA A C 1
ATOM 3149 O O . ALA A 1 390 ? -1.584 55.527 -11.906 1.00 31.22 390 ALA A O 1
ATOM 3150 N N . LEU A 1 391 ? -2.153 54.025 -10.337 1.00 29.52 391 LEU A N 1
ATOM 3151 C CA . LEU A 1 391 ? -2.895 54.947 -9.481 1.00 29.52 391 LEU A CA 1
ATOM 3152 C C . LEU A 1 391 ? -2.843 54.481 -8.026 1.00 29.52 391 LEU A C 1
ATOM 3154 O O . LEU A 1 391 ? -3.152 53.344 -7.680 1.00 29.52 391 LEU A O 1
ATOM 3158 N N . ALA A 1 392 ? -2.375 55.408 -7.198 1.00 29.95 392 ALA A N 1
ATOM 3159 C CA . ALA A 1 392 ? -2.102 55.277 -5.782 1.00 29.95 392 ALA A CA 1
ATOM 3160 C C . ALA A 1 392 ? -3.373 55.109 -4.934 1.00 29.95 392 ALA A C 1
ATOM 3162 O O . ALA A 1 392 ? -4.390 55.753 -5.182 1.00 29.95 392 ALA A O 1
ATOM 3163 N N . GLY A 1 393 ? -3.265 54.329 -3.857 1.00 27.44 393 GLY A N 1
ATOM 3164 C CA . GLY A 1 393 ? -4.258 54.266 -2.784 1.00 27.44 393 GLY A CA 1
ATOM 3165 C C . GLY A 1 393 ? -3.943 53.130 -1.816 1.00 27.44 393 GLY A C 1
ATOM 3166 O O . GLY A 1 393 ? -4.195 51.974 -2.125 1.00 27.44 393 GLY A O 1
ATOM 3167 N N . GLY A 1 394 ? -3.320 53.454 -0.681 1.00 28.27 394 GLY A N 1
ATOM 3168 C CA . GLY A 1 394 ? -2.741 52.485 0.250 1.00 28.27 394 GLY A CA 1
ATOM 3169 C C . GLY A 1 394 ? -3.724 51.564 0.981 1.00 28.27 394 GLY A C 1
ATOM 3170 O O . GLY A 1 394 ? -4.917 51.829 1.089 1.00 28.27 394 GLY A O 1
ATOM 3171 N N . GLY A 1 395 ? -3.161 50.507 1.568 1.00 26.97 395 GLY A N 1
ATOM 3172 C CA . GLY A 1 395 ? -3.843 49.652 2.535 1.00 26.97 395 GLY A CA 1
ATOM 3173 C C . GLY A 1 395 ? -3.133 48.316 2.712 1.00 26.97 395 GLY A C 1
ATOM 3174 O O . GLY A 1 395 ? -3.317 47.408 1.911 1.00 26.97 395 GLY A O 1
ATOM 3175 N N . GLY A 1 396 ? -2.317 48.197 3.762 1.00 28.09 396 GLY A N 1
ATOM 3176 C CA . GLY A 1 396 ? -1.704 46.932 4.163 1.00 28.09 396 GLY A CA 1
ATOM 3177 C C . GLY A 1 396 ? -2.759 45.874 4.496 1.00 28.09 396 GLY A C 1
ATOM 3178 O O . GLY A 1 396 ? -3.727 46.144 5.207 1.00 28.09 396 GLY A O 1
ATOM 3179 N N . ILE A 1 397 ? -2.555 44.660 3.987 1.00 30.25 397 ILE A N 1
ATOM 3180 C CA . ILE A 1 397 ? -3.423 43.512 4.241 1.00 30.25 397 ILE A CA 1
ATOM 3181 C C . ILE A 1 397 ? -2.972 42.849 5.547 1.00 30.25 397 ILE A C 1
ATOM 3183 O O . ILE A 1 397 ? -1.944 42.179 5.621 1.00 30.25 397 ILE A O 1
ATOM 3187 N N . LEU A 1 398 ? -3.762 43.090 6.591 1.00 36.09 398 LEU A N 1
ATOM 3188 C CA . LEU A 1 398 ? -3.797 42.316 7.829 1.00 36.09 398 LEU A CA 1
ATOM 3189 C C . LEU A 1 398 ? -4.442 40.934 7.590 1.00 36.09 398 LEU A C 1
ATOM 3191 O O . LEU A 1 398 ? -5.218 40.766 6.647 1.00 36.09 398 LEU A O 1
ATOM 3195 N N . PRO A 1 399 ? -4.153 39.947 8.458 1.00 36.78 399 PRO A N 1
ATOM 3196 C CA . PRO A 1 399 ? -4.572 38.564 8.293 1.00 36.78 399 PRO A CA 1
ATOM 3197 C C . PRO A 1 399 ? -6.085 38.371 8.461 1.00 36.78 399 PRO A C 1
ATOM 3199 O O . PRO A 1 399 ? -6.741 38.984 9.304 1.00 36.78 399 PRO A O 1
ATOM 3202 N N . ASN A 1 400 ? -6.583 37.461 7.629 1.00 35.12 400 ASN A N 1
ATOM 3203 C CA . ASN A 1 400 ? -7.937 36.941 7.486 1.00 35.12 400 ASN A CA 1
ATOM 3204 C C . ASN A 1 400 ? -8.774 36.942 8.790 1.00 35.12 400 ASN A C 1
ATOM 3206 O O . ASN A 1 400 ? -8.608 36.088 9.663 1.00 35.12 400 ASN A O 1
ATOM 3210 N N . LYS A 1 401 ? -9.702 37.903 8.898 1.00 30.94 401 LYS A N 1
ATOM 3211 C CA . LYS A 1 401 ? -10.813 37.904 9.858 1.00 30.94 401 LYS A CA 1
ATOM 3212 C C . LYS A 1 401 ? -12.019 37.201 9.232 1.00 30.94 401 LYS A C 1
ATOM 3214 O O . LYS A 1 401 ? -12.533 37.675 8.231 1.00 30.94 401 LYS A O 1
ATOM 3219 N N . GLY A 1 402 ? -12.510 36.173 9.923 1.00 30.08 402 GLY A N 1
ATOM 3220 C CA . GLY A 1 402 ? -13.931 35.828 10.019 1.00 30.08 402 GLY A CA 1
ATOM 3221 C C . GLY A 1 402 ? -14.635 35.425 8.726 1.00 30.08 402 GLY A C 1
ATOM 3222 O O . GLY A 1 402 ? -15.176 36.264 8.016 1.00 30.08 402 GLY A O 1
ATOM 3223 N N . VAL A 1 403 ? -14.781 34.115 8.521 1.00 37.62 403 VAL A N 1
ATOM 3224 C CA . VAL A 1 403 ? -15.944 33.594 7.795 1.00 37.62 403 VAL A CA 1
ATOM 3225 C C . VAL A 1 403 ? -17.182 34.106 8.534 1.00 37.62 403 VAL A C 1
ATOM 3227 O O . VAL A 1 403 ? -17.399 33.765 9.699 1.00 37.62 403 VAL A O 1
ATOM 3230 N N . ALA A 1 404 ? -17.945 34.990 7.891 1.00 35.91 404 ALA A N 1
ATOM 3231 C CA . ALA A 1 404 ? -19.217 35.449 8.422 1.00 35.91 404 ALA A CA 1
ATOM 3232 C C . ALA A 1 404 ? -20.135 34.226 8.610 1.00 35.91 404 ALA A C 1
ATOM 3234 O O . ALA A 1 404 ? -20.248 33.414 7.686 1.00 35.91 404 ALA A O 1
ATOM 3235 N N . PRO A 1 405 ? -20.774 34.050 9.780 1.00 40.41 405 PRO A N 1
ATOM 3236 C CA . PRO A 1 405 ? -21.770 33.005 9.944 1.00 40.41 405 PRO A CA 1
ATOM 3237 C C . PRO A 1 405 ? -22.894 33.268 8.941 1.00 40.41 405 PRO A C 1
ATOM 3239 O O . PRO A 1 405 ? -23.391 34.391 8.855 1.00 40.41 405 PRO A O 1
ATOM 3242 N N . ALA A 1 406 ? -23.275 32.249 8.170 1.00 45.09 406 ALA A N 1
ATOM 3243 C CA . ALA A 1 406 ? -24.434 32.337 7.294 1.00 45.09 406 ALA A CA 1
ATOM 3244 C C . ALA A 1 406 ? -25.641 32.787 8.131 1.00 45.09 406 ALA A C 1
ATOM 3246 O O . ALA A 1 406 ? -25.997 32.134 9.117 1.00 45.09 406 ALA A O 1
ATOM 3247 N N . GLU A 1 407 ? -26.232 33.930 7.779 1.00 40.06 407 GLU A N 1
ATOM 3248 C CA . GLU A 1 407 ? -27.418 34.416 8.470 1.00 40.06 407 GLU A CA 1
ATOM 3249 C C . GLU A 1 407 ? -28.534 33.363 8.355 1.00 40.06 407 GLU A C 1
ATOM 3251 O O . GLU A 1 407 ? -28.764 32.820 7.269 1.00 40.06 407 GLU A O 1
ATOM 3256 N N . PRO A 1 408 ? -29.245 33.041 9.450 1.00 41.75 408 PRO A N 1
ATOM 3257 C CA . PRO A 1 408 ? -30.368 32.123 9.379 1.00 41.75 408 PRO A CA 1
ATOM 3258 C C . PRO A 1 408 ? -31.425 32.700 8.435 1.00 41.75 408 PRO A C 1
ATOM 3260 O O . PRO A 1 408 ? -31.828 33.855 8.586 1.00 41.75 408 PRO A O 1
ATOM 3263 N N . ILE A 1 409 ? -31.892 31.881 7.487 1.00 49.41 409 ILE A N 1
ATOM 3264 C CA . ILE A 1 409 ? -32.962 32.224 6.544 1.00 49.41 409 ILE A CA 1
ATOM 3265 C C . ILE A 1 409 ? -34.189 32.676 7.347 1.00 49.41 409 ILE A C 1
ATOM 3267 O O . ILE A 1 409 ? -34.961 31.872 7.875 1.00 49.41 409 ILE A O 1
ATOM 3271 N N . ARG A 1 410 ? -34.370 33.992 7.474 1.00 47.25 410 ARG A N 1
ATOM 3272 C CA . ARG A 1 410 ? -35.584 34.589 8.026 1.00 47.25 410 ARG A CA 1
ATOM 3273 C C . ARG A 1 410 ? -36.636 34.554 6.926 1.00 47.25 410 ARG A C 1
ATOM 3275 O O . ARG A 1 410 ? -36.556 35.323 5.976 1.00 47.25 410 ARG A O 1
ATOM 3282 N N . ASN A 1 411 ? -37.629 33.676 7.061 1.00 48.62 411 ASN A N 1
ATOM 3283 C CA . ASN A 1 411 ? -38.840 33.726 6.240 1.00 48.62 411 ASN A CA 1
ATOM 3284 C C . ASN A 1 411 ? -39.525 35.087 6.447 1.00 48.62 411 ASN A C 1
ATOM 3286 O O . ASN A 1 411 ? -40.157 35.307 7.479 1.00 48.62 411 ASN A O 1
ATOM 3290 N N . GLN A 1 412 ? -39.376 35.996 5.479 1.00 49.25 412 GLN A N 1
ATOM 3291 C CA . GLN A 1 412 ? -39.999 37.328 5.474 1.00 49.25 412 GLN A CA 1
ATOM 3292 C C . GLN A 1 412 ? -41.432 37.323 4.903 1.00 49.25 412 GLN A C 1
ATOM 3294 O O . GLN A 1 412 ? -42.024 38.380 4.717 1.00 49.25 412 GLN A O 1
ATOM 3299 N N . GLY A 1 413 ? -42.007 36.148 4.619 1.00 57.66 413 GLY A N 1
ATOM 3300 C CA . GLY A 1 413 ? -43.407 36.017 4.208 1.00 57.66 413 GLY A CA 1
ATOM 3301 C C . GLY A 1 413 ? -44.370 36.001 5.400 1.00 57.66 413 GLY A C 1
ATOM 3302 O O . GLY A 1 413 ? -44.029 35.496 6.473 1.00 57.66 413 GLY A O 1
ATOM 3303 N N . GLU A 1 414 ? -45.586 36.518 5.207 1.00 60.56 414 GLU A N 1
ATOM 3304 C CA . GLU A 1 414 ? -46.686 36.383 6.170 1.00 60.56 414 GLU A CA 1
ATOM 3305 C C . GLU A 1 414 ? -46.879 34.911 6.563 1.00 60.56 414 GLU A C 1
ATOM 3307 O O . GLU A 1 414 ? -47.034 34.024 5.718 1.00 60.56 414 GLU A O 1
ATOM 3312 N N . ARG A 1 415 ? -46.851 34.630 7.870 1.00 61.06 415 ARG A N 1
ATOM 3313 C CA . ARG A 1 415 ? -47.076 33.280 8.395 1.00 61.06 415 ARG A CA 1
ATOM 3314 C C . ARG A 1 415 ? -48.547 32.918 8.212 1.00 61.06 415 ARG A C 1
ATOM 3316 O O . ARG A 1 415 ? -49.373 33.283 9.041 1.00 61.06 415 ARG A O 1
ATOM 3323 N N . VAL A 1 416 ? -48.858 32.176 7.152 1.00 72.56 416 VAL A N 1
ATOM 3324 C CA . VAL A 1 416 ? -50.208 31.651 6.911 1.00 72.56 416 VAL A CA 1
ATOM 3325 C C . VAL A 1 416 ? -50.599 30.718 8.060 1.00 72.56 416 VAL A C 1
ATOM 3327 O O . VAL A 1 416 ? -49.951 29.697 8.310 1.00 72.56 416 VAL A O 1
ATOM 3330 N N . GLY A 1 417 ? -51.654 31.072 8.791 1.00 77.12 417 GLY A N 1
ATOM 3331 C CA . GLY A 1 417 ? -52.162 30.297 9.910 1.00 77.12 417 GLY A CA 1
ATOM 3332 C C . GLY A 1 417 ? -52.758 28.964 9.459 1.00 77.12 417 GLY A C 1
ATOM 3333 O O . GLY A 1 417 ? -53.294 28.809 8.363 1.00 77.12 417 GLY A O 1
ATOM 3334 N N . ARG A 1 418 ? -52.733 27.958 10.343 1.00 82.12 418 ARG A N 1
ATOM 3335 C CA . ARG A 1 418 ? -53.174 26.578 10.046 1.00 82.12 418 ARG A CA 1
ATOM 3336 C C . ARG A 1 418 ? -54.616 26.482 9.501 1.00 82.12 418 ARG A C 1
ATOM 3338 O O . ARG A 1 418 ? -54.958 25.506 8.830 1.00 82.12 418 ARG A O 1
ATOM 3345 N N . ASN A 1 419 ? -55.472 27.465 9.788 1.00 82.62 419 ASN A N 1
ATOM 3346 C CA . ASN A 1 419 ? -56.864 27.522 9.330 1.00 82.62 419 ASN A CA 1
ATOM 3347 C C . ASN A 1 419 ? -57.133 28.570 8.232 1.00 82.62 419 ASN A C 1
ATOM 3349 O O . ASN A 1 419 ? -58.284 28.647 7.796 1.00 82.62 419 ASN A O 1
ATOM 3353 N N . ASP A 1 420 ? -56.127 29.323 7.789 1.00 86.50 420 ASP A N 1
ATOM 3354 C CA . ASP A 1 420 ? -56.277 30.391 6.793 1.00 86.50 420 ASP A CA 1
ATOM 3355 C C . ASP A 1 420 ? -56.392 29.821 5.370 1.00 86.50 420 ASP A C 1
ATOM 3357 O O . ASP A 1 420 ? -56.042 28.651 5.150 1.00 86.50 420 ASP A O 1
ATOM 3361 N N . PRO A 1 421 ? -56.909 30.597 4.397 1.00 84.38 421 PRO A N 1
ATOM 3362 C CA . PRO A 1 421 ? -56.943 30.189 2.996 1.00 84.38 421 PRO A CA 1
ATOM 3363 C C . PRO A 1 421 ? -55.540 29.838 2.497 1.00 84.38 421 PRO A C 1
ATOM 3365 O O . PRO A 1 421 ? -54.578 30.568 2.723 1.00 84.38 421 PRO A O 1
ATOM 3368 N N . CYS A 1 422 ? -55.411 28.694 1.831 1.00 80.81 422 CYS A N 1
ATOM 3369 C CA . CYS A 1 422 ? -54.120 28.208 1.367 1.00 80.81 422 CYS A CA 1
ATOM 3370 C C . CYS A 1 422 ? -53.589 29.093 0.221 1.00 80.81 422 CYS A C 1
ATOM 3372 O O . CYS A 1 422 ? -54.309 29.288 -0.764 1.00 80.81 422 CYS A O 1
ATOM 3374 N N . PRO A 1 423 ? -52.328 29.565 0.283 1.00 82.31 423 PRO A N 1
ATOM 3375 C CA . PRO A 1 423 ? -51.771 30.518 -0.682 1.00 82.31 423 PRO A CA 1
ATOM 3376 C C . PRO A 1 423 ? -51.570 29.933 -2.088 1.00 82.31 423 PRO A C 1
ATOM 3378 O O . PRO A 1 423 ? -51.323 30.676 -3.028 1.00 82.31 423 PRO A O 1
ATOM 3381 N N . CYS A 1 424 ? -51.735 28.619 -2.273 1.00 80.69 424 CYS A N 1
ATOM 3382 C CA . CYS A 1 424 ? -51.720 27.976 -3.591 1.00 80.69 424 CYS A CA 1
ATOM 3383 C C . CYS A 1 424 ? -52.990 28.230 -4.430 1.00 80.69 424 CYS A C 1
ATOM 3385 O O . CYS A 1 424 ? -53.134 27.653 -5.504 1.00 80.69 424 CYS A O 1
ATOM 3387 N N . GLY A 1 425 ? -53.941 29.033 -3.930 1.00 76.19 425 GLY A N 1
ATOM 3388 C CA . GLY A 1 425 ? -55.158 29.405 -4.662 1.00 76.19 425 GLY A CA 1
ATOM 3389 C C . GLY A 1 425 ? -56.246 28.325 -4.691 1.00 76.19 425 GLY A C 1
ATOM 3390 O O . GLY A 1 425 ? -57.238 28.467 -5.395 1.00 76.19 425 GLY A O 1
ATOM 3391 N N . SER A 1 426 ? -56.108 27.254 -3.905 1.00 81.12 426 SER A N 1
ATOM 3392 C CA . SER A 1 426 ? -57.034 26.109 -3.922 1.00 81.12 426 SER A CA 1
ATOM 3393 C C . SER A 1 426 ? -58.396 26.354 -3.255 1.00 81.12 426 SER A C 1
ATOM 3395 O O . SER A 1 426 ? -59.247 25.463 -3.259 1.00 81.12 426 SER A O 1
ATOM 3397 N N . GLY A 1 427 ? -58.592 27.508 -2.606 1.00 79.31 427 GLY A N 1
ATOM 3398 C CA . GLY A 1 427 ? -59.803 27.838 -1.840 1.00 79.31 427 GLY A CA 1
ATOM 3399 C C . GLY A 1 427 ? -60.000 27.028 -0.544 1.00 79.31 427 GLY A C 1
ATOM 3400 O O . GLY A 1 427 ? -60.985 27.227 0.164 1.00 79.31 427 GLY A O 1
ATOM 3401 N N . LYS A 1 428 ? -59.078 26.116 -0.199 1.00 83.69 428 LYS A N 1
ATOM 3402 C CA . LYS A 1 428 ? -59.129 25.273 1.013 1.00 83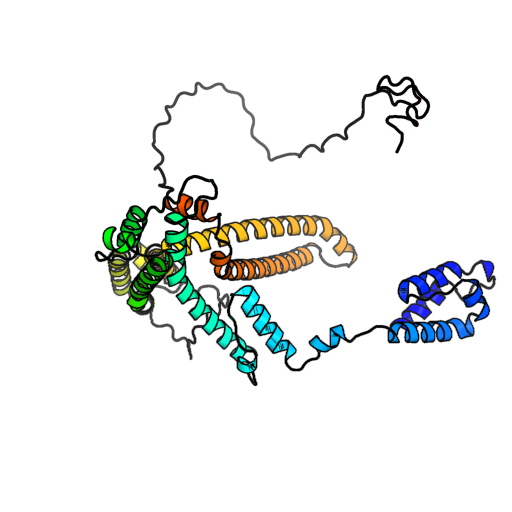.69 428 LYS A CA 1
ATOM 3403 C C . LYS A 1 428 ? -58.283 25.871 2.144 1.00 83.69 428 LYS A C 1
ATOM 3405 O O . LYS A 1 428 ? -57.343 26.616 1.892 1.00 83.69 428 LYS A O 1
ATOM 3410 N N . LYS A 1 429 ? -58.577 25.507 3.402 1.00 86.75 429 LYS A N 1
ATOM 3411 C CA . LYS A 1 429 ? -57.749 25.886 4.570 1.00 86.75 429 LYS A CA 1
ATOM 3412 C C . LYS A 1 429 ? -56.356 25.243 4.490 1.00 86.75 429 LYS A C 1
ATOM 3414 O O . LYS A 1 429 ? -56.273 24.069 4.128 1.00 86.75 429 LYS A O 1
ATOM 3419 N N . TYR A 1 430 ? -55.300 25.951 4.904 1.00 86.50 430 TYR A N 1
ATOM 3420 C CA . TYR A 1 430 ? -53.894 25.531 4.772 1.00 86.50 430 TYR A CA 1
ATOM 3421 C C . TYR A 1 430 ? -53.620 24.102 5.279 1.00 86.50 430 TYR A C 1
ATOM 3423 O O . TYR A 1 430 ? -53.051 23.290 4.552 1.00 86.50 430 TYR A O 1
ATOM 3431 N N . LYS A 1 431 ? -54.136 23.725 6.460 1.00 85.06 431 LYS A N 1
ATOM 3432 C CA . LYS A 1 431 ? -53.993 22.360 7.023 1.00 85.06 431 LYS A CA 1
ATOM 3433 C C . LYS A 1 431 ? -54.624 21.223 6.219 1.00 85.06 431 LYS A C 1
ATOM 3435 O O . LYS A 1 431 ? -54.437 20.068 6.569 1.00 85.06 431 LYS A O 1
ATOM 3440 N N . LYS A 1 432 ? -55.480 21.539 5.246 1.00 82.75 432 LYS A N 1
ATOM 3441 C CA . LYS A 1 432 ? -56.145 20.561 4.372 1.00 82.75 432 LYS A CA 1
ATOM 3442 C C . LYS A 1 432 ? -55.604 20.619 2.935 1.00 82.75 432 LYS A C 1
ATOM 3444 O O . LYS A 1 432 ? -56.251 20.100 2.028 1.00 82.75 432 LYS A O 1
ATOM 3449 N N . CYS A 1 433 ? -54.481 21.303 2.717 1.00 86.88 433 CYS A N 1
ATOM 3450 C CA . CYS A 1 433 ? -53.837 21.450 1.415 1.00 86.88 433 CYS A CA 1
ATOM 3451 C C . CYS A 1 433 ? -52.308 21.395 1.582 1.00 86.88 433 CYS A C 1
ATOM 3453 O O . CYS A 1 433 ? -51.809 20.359 1.992 1.00 86.88 433 CYS A O 1
ATOM 3455 N N . CYS A 1 434 ? -51.564 22.475 1.327 1.00 78.12 434 CYS A N 1
ATOM 3456 C CA . CYS A 1 434 ? -50.095 22.473 1.396 1.00 78.12 434 CYS A CA 1
ATOM 3457 C C . CYS A 1 434 ? -49.522 22.238 2.806 1.00 78.12 434 CYS A C 1
ATOM 3459 O O . CYS A 1 434 ? -48.352 21.906 2.933 1.00 78.12 434 CYS A O 1
ATOM 3461 N N . GLY A 1 435 ? -50.329 22.413 3.858 1.00 78.94 435 GLY A N 1
ATOM 3462 C CA . GLY A 1 435 ? -49.974 22.081 5.240 1.00 78.94 435 GLY A CA 1
ATOM 3463 C C . GLY A 1 435 ? -50.556 20.752 5.734 1.00 78.94 435 GLY A C 1
ATOM 3464 O O . GLY A 1 435 ? -50.600 20.541 6.947 1.00 78.94 435 GLY A O 1
ATOM 3465 N N . ALA A 1 436 ? -51.084 19.913 4.836 1.00 76.62 436 ALA A N 1
ATOM 3466 C CA . ALA A 1 436 ? -51.488 18.549 5.149 1.00 76.62 436 ALA A CA 1
ATOM 3467 C C . ALA A 1 436 ? -50.273 17.629 4.975 1.00 76.62 436 ALA A C 1
ATOM 3469 O O . ALA A 1 436 ? -49.963 17.228 3.857 1.00 76.62 436 ALA A O 1
ATOM 3470 N N . ASN A 1 437 ? -49.586 17.341 6.080 1.00 54.91 437 ASN A N 1
ATOM 3471 C CA . ASN A 1 437 ? -48.820 16.102 6.195 1.00 54.91 437 ASN A CA 1
ATOM 3472 C C . ASN A 1 437 ? -49.766 14.984 6.619 1.00 54.91 437 ASN A C 1
ATOM 3474 O O . ASN A 1 437 ? -50.589 15.253 7.532 1.00 54.91 437 ASN A O 1
#

Secondary structure (DSSP, 8-state):
-HHHHHHHHHHHHHS-TT---GGGS-HHHHHHHHHHHH-----HHHHHHH-HHHHHHHHHHHHHHHHHTS--GGGGGGGSTTHHHHHHHHHHHHHH-----GGGGTT--HHHHHHHHHHHHHHHHHHHHHHHHHHHHHHHHS---SSSS-----HHHHHHHHHHHTT-TT--HHHHHTS-HHHHHHHHHHHHHHHHHTTHHHHHHHHHHHHHS------S---S------------B-S-HHHHHHHHHHHHHHHT----HHHHTTSBHHHHHHHHHHHHHHHHSHHHHHHHHHHHHHHHHHHHHHHHHHHHHHHHHGGGGGGGT--HHHHHHHHHHHHHHHHHHHHHHHHHHHHHHTTTT-SSTHHHHHHHHT-----------------------------PPPPP----S----TTSBPTTS-SSBGGGTTT--

Radius of gyration: 35.35 Å; chains: 1; bounding box: 95×80×93 Å

Foldseek 3Di:
DVQLVVLVVVCCVQPNPPDPDPVSGNLQVSQVVLCVPLVDPDHSVRLVVCPDVCNSVVSVVSSVVSVVPDDCVVVVCCVDPLSVLVVVQVVLCLQQVDRDDSVVCPPHDPVRVVLVSLVSSVVLVLLCLLQVVLLLLCLVQFFDDPDDDDGPRNLQVSQVCLCVQLVPPPRHSVVSVPDDSVVSSVVSSVSSVVSCVVVVVVVVLVVLLCVQQPNDPPPDDPSVDPPPPPDPPPQGQGPHLVSLLVSVVVLCVVLVDDDDSVVLSGGGSVSSSVVSVVSVCCRSVVLLVLVLVVLLVVLLVVLVVVLVVVLVVLVVPLVVCVVVVDDSVVVSVVVSVVSVVVSVVCSVSRSSSCSSCVSVPDNPPSVVSVVVVPPDPPDPPPDDDDDDDDDDDDDDDDDDDDPDPDDPPDPPDDDQDQQHQPPVPPRHGCCVPVVPD

Sequence (437 aa):
RDAESQIREKIEENLPTEVEDDRLRNWQAMAMWVNRRYGLNTNDRELKKVGLDELNSYLYQRALDAIGRFDFSPVRVFLSPDWGQRSLSGWVQQQYLIAIPTEAFDGKTPEESADIIRSQIVDRYRLKEIEFPVSVGLSHFMAESSGGGGERYNREALANWAADRFESPLVTPEQIASRSRDDIARMLMDLSARYFEQGRVIERLEEQLDAACAKHHSNGHATHGVTVRRSAQVSEPITNPAAATELIEWANREFHADLDAASLAQTDRHTLAGAVRQAYERRYRRELYQAERSVILDTLDTQWKDHLYFMDHLRSGIGLVGYAQKDPKTEYRREGTLAFAQMWDRIAAQVTGTIFRIEVQIPESTGSVWQITSTEHASPTEDIPDDHPALAGGGGILPNKGVAPAEPIRNQGERVGRNDPCPCGSGKKYKKCCGAN

pLDDT: mean 78.36, std 20.18, range [26.42, 97.19]